Protein 9ERV (pdb70)

Organism: NCBI:txid1815968

Nearest PDB structures (foldseek):
  9erv-assembly1_A  TM=1.003E+00  e=4.850E-55  Salmonella
  7ztb-assembly1_A  TM=9.159E-01  e=5.976E-49  Salmonella
  7ztb-assembly2_B  TM=9.211E-01  e=1.727E-47  Salmonella
  6fgk-assembly1_A  TM=8.179E-01  e=1.174E-05  Bacillus subtilis subsp. subtilis str. 168
  6fgk-assembly1_B  TM=7.514E-01  e=1.068E-05  Bacillus subtilis subsp. subtilis str. 168

Foldseek 3Di:
DDDDPVRLLVLLVCLQVPHDDPSVVVSLVSPVVLLVLCVVVLVVVQVVLQVLLCVLDVVSPKDKDKDQDDSVNSSVVSHVPDGSLNDQANIEMEIEAAAPVSLVSSVVSVQPDDDLKDQPDKDACLPPDLQLQGWIKTWIQHNAPPQDPHSSGRPHYMYTYYYLQSVLLVLLLLLCCLQVVPVVVSDVDDDPLNSLLSNLLSNLSSCVRVSDNDDPVSLVVSLVSNLVSCVVVVSLVVLVLSLVLLVVCPDPVNVVVADVPAFFKWKWWWFVDVVPIDIDIDGDHNVCNVVLVVVLVVLVPDPRIDHTDMDGPVSSVVSCVVCVPNVVSSVSSSVSSCVSNVD/DDDPDDDDDDADKDADVVQQWIDDPNDIWHWDAPDPPDIDTHD

Solvent-accessible surface area: 20048 Å² total; per-residue (Å²): 122,97,48,58,144,80,66,8,26,107,2,2,109,64,0,84,150,51,16,145,51,93,88,52,112,75,3,34,127,27,0,50,43,22,44,99,58,4,92,98,0,2,70,49,1,32,89,45,0,37,173,11,2,112,109,9,5,111,104,90,126,18,92,30,40,121,99,34,21,165,38,61,50,1,12,81,108,8,75,152,145,52,22,4,35,188,13,42,32,0,0,10,3,54,0,13,1,127,60,10,142,23,0,92,118,0,43,85,110,5,67,167,45,234,38,97,23,72,41,90,110,94,59,101,43,12,91,18,70,124,57,1,27,4,0,2,22,0,5,5,2,0,21,13,121,109,93,68,160,39,82,77,38,131,6,48,0,22,1,30,0,5,0,77,12,4,22,0,5,11,0,0,39,71,0,0,32,34,0,40,77,9,123,19,193,92,36,145,140,46,80,88,89,12,58,102,0,3,61,0,0,1,6,0,2,0,44,65,40,41,16,28,122,34,93,126,87,34,21,131,74,38,29,84,57,0,122,88,20,10,133,78,19,48,0,41,26,32,4,23,0,0,11,2,0,0,40,0,8,50,24,75,56,0,110,143,46,34,60,120,126,20,68,4,11,4,0,0,35,0,74,52,31,230,95,109,18,44,0,18,0,76,36,12,129,96,175,46,30,130,99,0,62,111,36,0,66,111,7,48,85,42,129,87,6,44,0,0,0,0,1,11,2,80,35,5,108,64,5,44,169,56,12,108,87,11,73,28,7,7,50,60,0,16,160,0,0,31,137,15,19,104,127,186,43,60,16,8,44,42,78,44,19,42,93,5,57,6,47,38,160,114,53,17,0,110,5,79,84,107,82,11,109,6,91,46,90,75,57,34,49,1,18,0,32,88

Sequence (386 aa):
LKYSKSQIEKAARKIRHGCEGAEREEAIKMIQNFRELHLYPLMLMKNHLDRAAKKVDKENKIIVARRLKRLSTIIDKLERAIALTRMQDIGGCRAIVRNIEQLKKLKDRLVKSRSKHKILKEYDYLTPKPSGYSGIHLAYSCFDEENGNNPWSKTKIEVQLRTELQHAWATSLEIIDTLENIKLKTSNEGHPEWRRFFYLSGCLVAHDEGACILDDETIKNYQTELKTLEEALSVRSKLSTYTFAMKLTSDANLKKSLPKNHNGFFLVRMRNAIGKFLVSVKPFRKKESEQALQELNKDDADPEVLIAVLLATNNIKSLKKAYPNYFGSTNQFGRFLSRHIDTELTPGIFKKGIEITIDLEEMVCYHSGLTWKVKQLTNTLWSLAG

Radius of gyration: 23.22 Å; Cα contacts (8 Å, |Δi|>4): 678; chains: 2; bounding box: 58×55×53 Å

InterPro domains:
  IPR007685 RelA/SpoT [PF04607] (79-193)
  IPR007685 RelA/SpoT [SM00954] (78-206)
  IPR007685 RelA/SpoT [cd05399] (54-193)
  IPR043519 Nucleotidyltransferase superfamily [G3DSA:3.30.460.10] (41-187)
  IPR043519 Nucleotidyltransferase superfamily [SSF81301] (42-216)
  IPR052366 GTP Pyrophosphokinase [PTHR47837] (13-311)

Structure (mmCIF, N/CA/C/O backbone):
data_9ERV
#
_entry.id   9ERV
#
_cell.length_a   49.695
_cell.length_b   103.264
_cell.length_c   209.235
_cell.angle_alpha   90.00
_cell.angle_beta   90.00
_cell.angle_gamma   90.00
#
_symmetry.space_group_name_H-M   'C 2 2 21'
#
loop_
_entity.id
_entity.type
_entity.pdbx_description
1 polymer 'RelA/SpoT family protein'
2 polymer GP54
3 non-polymer GLYCEROL
4 non-polymer "ADENOSINE-5'-TRIPHOSPHATE"
5 non-polymer 'MAGNESIUM ION'
6 non-polymer 'SODIUM ION'
7 water water
#
loop_
_atom_site.group_PDB
_atom_site.id
_atom_site.type_symbol
_atom_site.label_atom_id
_atom_site.label_alt_id
_atom_site.label_comp_id
_atom_site.label_asym_id
_atom_site.label_entity_id
_atom_site.label_seq_id
_atom_site.pdbx_PDB_ins_code
_atom_site.Cartn_x
_atom_site.Cartn_y
_atom_site.Cartn_z
_atom_site.occupancy
_atom_site.B_iso_or_equiv
_atom_site.auth_seq_id
_atom_site.auth_comp_id
_atom_site.auth_asym_id
_atom_site.auth_atom_id
_atom_site.pdbx_PDB_model_num
ATOM 1 N N . LEU A 1 12 ? 37.187 91.564 82.211 1.00 65.95 13 LEU A N 1
ATOM 2 C CA . LEU A 1 12 ? 37.823 90.304 82.597 1.00 66.18 13 LEU A CA 1
ATOM 3 C C . LEU A 1 12 ? 37.993 90.182 84.115 1.00 65.97 13 LEU A C 1
ATOM 4 O O . LEU A 1 12 ? 37.959 89.071 84.651 1.00 66.00 13 LEU A O 1
ATOM 6 N N . LYS A 1 13 ? 38.179 91.318 84.804 1.00 65.53 14 LYS A N 1
ATOM 7 C CA . LYS A 1 13 ? 38.376 91.327 86.252 1.00 65.50 14 LYS A CA 1
ATOM 8 C C . LYS A 1 13 ? 37.440 92.327 86.959 1.00 64.96 14 LYS A C 1
ATOM 9 O O . LYS A 1 13 ? 37.816 93.482 87.186 1.00 65.69 14 LYS A O 1
ATOM 11 N N . TYR A 1 14 ? 36.219 91.886 87.296 1.00 63.30 15 TYR A N 1
ATOM 12 C CA . TYR A 1 14 ? 35.257 92.751 87.968 1.00 62.10 15 TYR A CA 1
ATOM 13 C C . TYR A 1 14 ? 35.109 92.331 89.419 1.00 61.01 15 TYR A C 1
ATOM 14 O O . TYR A 1 14 ? 34.950 91.146 89.711 1.00 61.01 15 TYR A O 1
ATOM 23 N N . SER A 1 15 ? 35.126 93.304 90.322 1.00 59.90 16 SER A N 1
ATOM 24 C CA . SER A 1 15 ? 34.953 93.066 91.752 1.00 59.09 16 SER A CA 1
ATOM 25 C C . SER A 1 15 ? 33.472 92.819 92.094 1.00 57.68 16 SER A C 1
ATOM 26 O O . SER A 1 15 ? 32.594 93.188 91.312 1.00 57.71 16 SER A O 1
ATOM 29 N N . LYS A 1 16 ? 33.184 92.215 93.265 1.00 56.25 17 LYS A N 1
ATOM 30 C CA . LYS A 1 16 ? 31.797 91.946 93.660 1.00 55.41 17 LYS A CA 1
ATOM 31 C C . LYS A 1 16 ? 30.961 93.208 93.891 1.00 54.72 17 LYS A C 1
ATOM 32 O O . LYS A 1 16 ? 29.731 93.130 93.900 1.00 54.93 17 LYS A O 1
ATOM 38 N N . SER A 1 17 ? 31.615 94.365 94.085 1.00 53.83 18 SER A N 1
ATOM 39 C CA . SER A 1 17 ? 30.906 95.629 94.251 1.00 53.27 18 SER A CA 1
ATOM 40 C C . SER A 1 17 ? 30.426 96.113 92.877 1.00 51.27 18 SER A C 1
ATOM 41 O O . SER A 1 17 ? 29.290 96.566 92.757 1.00 51.73 18 SER A O 1
ATOM 44 N N . GLN A 1 18 ? 31.279 95.983 91.843 1.00 48.97 19 GLN A N 1
ATOM 45 C CA . GLN A 1 18 ? 30.963 96.348 90.464 1.00 47.49 19 GLN A CA 1
ATOM 46 C C . GLN A 1 18 ? 29.822 95.485 89.911 1.00 45.15 19 GLN A C 1
ATOM 47 O O . GLN A 1 18 ? 29.034 95.965 89.106 1.00 45.08 19 GLN A O 1
ATOM 53 N N . ILE A 1 19 ? 29.746 94.215 90.327 1.00 43.18 20 ILE A N 1
ATOM 54 C CA . ILE A 1 19 ? 28.724 93.283 89.865 1.00 41.71 20 ILE A CA 1
ATOM 55 C C . ILE A 1 19 ? 27.381 93.587 90.523 1.00 40.42 20 ILE A C 1
ATOM 56 O O . ILE A 1 19 ? 26.365 93.613 89.837 1.00 40.21 20 ILE A O 1
ATOM 61 N N . GLU A 1 20 ? 27.378 93.912 91.819 1.00 39.57 21 GLU A N 1
ATOM 62 C CA . GLU A 1 20 ? 26.153 94.300 92.511 1.00 39.04 21 GLU A CA 1
ATOM 63 C C . GLU A 1 20 ? 25.627 95.629 91.936 1.00 38.23 21 GLU A C 1
ATOM 64 O O . GLU A 1 20 ? 24.415 95.781 91.770 1.00 37.84 21 GLU A O 1
ATOM 66 N N . LYS A 1 21 ? 26.542 96.563 91.584 1.00 37.76 22 LYS A N 1
ATOM 67 C CA . LYS A 1 21 ? 26.179 97.847 90.984 1.00 38.28 22 LYS A CA 1
ATOM 68 C C . LYS A 1 21 ? 25.658 97.677 89.557 1.00 37.59 22 LYS A C 1
ATOM 69 O O . LYS A 1 21 ? 24.738 98.399 89.169 1.00 38.00 22 LYS A O 1
ATOM 75 N N . ALA A 1 22 ? 26.217 96.702 88.783 1.00 36.11 23 ALA A N 1
ATOM 76 C CA . ALA A 1 22 ? 25.761 96.393 87.417 1.00 34.98 23 ALA A CA 1
ATOM 77 C C . ALA A 1 22 ? 24.348 95.836 87.451 1.00 34.11 23 ALA A C 1
ATOM 78 O O . ALA A 1 22 ? 23.538 96.172 86.598 1.00 34.16 23 ALA A O 1
ATOM 80 N N . ALA A 1 23 ? 24.047 94.991 88.440 1.00 33.65 24 ALA A N 1
ATOM 81 C CA . ALA A 1 23 ? 22.717 94.419 88.616 1.00 33.88 24 ALA A CA 1
ATOM 82 C C . ALA A 1 23 ? 21.675 95.499 89.012 1.00 33.85 24 ALA A C 1
ATOM 83 O O . ALA A 1 23 ? 20.535 95.436 88.560 1.00 33.29 24 ALA A O 1
ATOM 85 N N . ARG A 1 24 ? 22.076 96.500 89.817 1.00 34.36 25 ARG A N 1
ATOM 86 C CA . ARG A 1 24 ? 21.174 97.597 90.189 1.00 35.48 25 ARG A CA 1
ATOM 87 C C . ARG A 1 24 ? 20.799 98.426 88.952 1.00 35.92 25 ARG A C 1
ATOM 88 O O . ARG A 1 24 ? 19.640 98.813 88.814 1.00 36.29 25 ARG A O 1
ATOM 96 N N . LYS A 1 25 ? 21.760 98.630 88.020 1.00 35.60 26 LYS A N 1
ATOM 97 C CA . LYS A 1 25 ? 21.533 99.354 86.770 1.00 35.92 26 LYS A CA 1
ATOM 98 C C . LYS A 1 25 ? 20.415 98.728 85.914 1.00 36.71 26 LYS A C 1
ATOM 99 O O . LYS A 1 25 ? 19.545 99.455 85.442 1.00 36.59 26 LYS A O 1
ATOM 105 N N . ILE A 1 26 ? 20.426 97.382 85.745 1.00 37.08 27 ILE A N 1
ATOM 106 C CA . ILE A 1 26 ? 19.423 96.636 84.978 1.00 38.03 27 ILE A CA 1
ATOM 107 C C . ILE A 1 26 ? 18.040 96.716 85.649 1.00 40.37 27 ILE A C 1
ATOM 108 O O . ILE A 1 26 ? 17.020 96.755 84.955 1.00 40.55 27 ILE A O 1
ATOM 113 N N . ARG A 1 27 ? 18.008 96.753 86.997 1.00 41.90 28 ARG A N 1
ATOM 114 C CA . ARG A 1 27 ? 16.764 96.842 87.754 1.00 44.20 28 ARG A CA 1
ATOM 115 C C . ARG A 1 27 ? 16.054 98.174 87.485 1.00 46.03 28 ARG A C 1
ATOM 116 O O . ARG 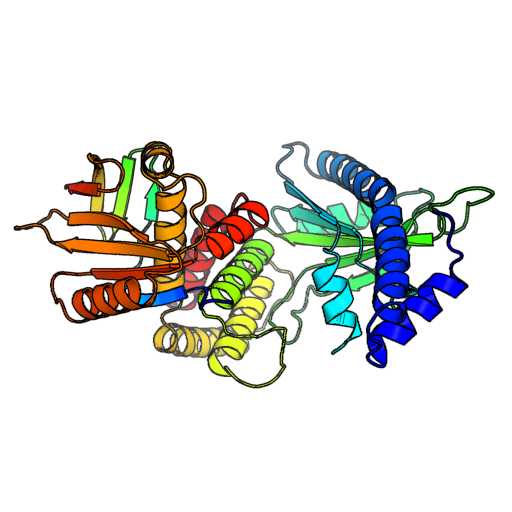A 1 27 ? 14.849 98.203 87.231 1.00 45.88 28 ARG A O 1
ATOM 124 N N . HIS A 1 28 ? 16.823 99.269 87.486 1.00 47.37 29 HIS A N 1
ATOM 125 C CA . HIS A 1 28 ? 16.281 100.602 87.254 1.00 49.06 29 HIS A CA 1
ATOM 126 C C . HIS A 1 28 ? 16.057 100.954 85.760 1.00 49.51 29 HIS A C 1
ATOM 127 O O . HIS A 1 28 ? 15.533 102.026 85.463 1.00 50.34 29 HIS A O 1
ATOM 134 N N . GLY A 1 29 ? 16.391 100.037 84.855 1.00 48.88 30 GLY A N 1
ATOM 135 C CA . GLY A 1 29 ? 16.168 100.198 83.424 1.00 48.82 30 GLY A CA 1
ATOM 136 C C . GLY A 1 29 ? 17.157 101.058 82.663 1.00 48.67 30 GLY A C 1
ATOM 137 O O . GLY A 1 29 ? 16.756 102.052 82.042 1.00 49.90 30 GLY A O 1
ATOM 138 N N . CYS A 1 30 ? 18.448 100.675 82.670 1.00 46.69 31 CYS A N 1
ATOM 139 C CA . CYS A 1 30 ? 19.478 101.394 81.917 1.00 45.74 31 CYS A CA 1
ATOM 140 C C . CYS A 1 30 ? 19.387 101.061 80.414 1.00 44.03 31 CYS A C 1
ATOM 141 O O . CYS A 1 30 ? 18.704 100.116 80.011 1.00 43.99 31 CYS A O 1
ATOM 144 N N . GLU A 1 31 ? 20.061 101.855 79.582 1.00 42.61 32 GLU A N 1
ATOM 145 C CA . GLU A 1 31 ? 20.065 101.675 78.130 1.00 41.00 32 GLU A CA 1
ATOM 146 C C . GLU A 1 31 ? 21.460 101.982 77.561 1.00 38.73 32 GLU A C 1
ATOM 147 O O . GLU A 1 31 ? 22.335 102.440 78.284 1.00 38.52 32 GLU A O 1
ATOM 153 N N . GLY A 1 32 ? 21.647 101.705 76.278 1.00 37.44 33 GLY A N 1
ATOM 154 C CA . GLY A 1 32 ? 22.840 102.030 75.507 1.00 36.74 33 GLY A CA 1
ATOM 155 C C . GLY A 1 32 ? 24.155 101.419 75.920 1.00 35.65 33 GLY A C 1
ATOM 156 O O . GLY A 1 32 ? 24.253 100.215 76.149 1.00 35.73 33 GLY A O 1
ATOM 157 N N . ALA A 1 33 ? 25.189 102.249 75.955 1.00 34.90 34 ALA A N 1
ATOM 158 C CA . ALA A 1 33 ? 26.518 101.803 76.346 1.00 34.67 34 ALA A CA 1
ATOM 159 C C . ALA A 1 33 ? 26.544 101.374 77.811 1.00 34.72 34 ALA A C 1
ATOM 160 O O . ALA A 1 33 ? 27.304 100.476 78.164 1.00 34.98 34 ALA A O 1
ATOM 162 N N . GLU A 1 34 ? 25.728 102.021 78.658 1.00 34.33 35 GLU A N 1
ATOM 163 C CA . GLU A 1 34 ? 25.602 101.715 80.069 1.00 34.47 35 GLU A CA 1
ATOM 164 C C . GLU A 1 34 ? 25.047 100.291 80.238 1.00 33.72 35 GLU A C 1
ATOM 165 O O . GLU A 1 34 ? 25.601 99.516 81.026 1.00 33.75 35 GLU A O 1
ATOM 171 N N . ARG A 1 35 ? 24.004 99.933 79.462 1.00 32.60 36 ARG A N 1
ATOM 172 C CA . ARG A 1 35 ? 23.419 98.597 79.492 1.00 32.44 36 ARG A CA 1
ATOM 173 C C . ARG A 1 35 ? 24.404 97.533 79.027 1.00 32.88 36 ARG A C 1
ATOM 174 O O . ARG A 1 35 ? 24.465 96.465 79.620 1.00 32.79 36 ARG A O 1
ATOM 182 N N . GLU A 1 36 ? 25.184 97.825 77.986 1.00 33.72 37 GLU A N 1
ATOM 183 C CA . GLU A 1 36 ? 26.148 96.868 77.461 1.00 34.55 37 GLU A CA 1
ATOM 184 C C . GLU A 1 36 ? 27.313 96.608 78.394 1.00 34.01 37 GLU A C 1
ATOM 185 O O . GLU A 1 36 ? 27.886 95.527 78.328 1.00 34.50 37 GLU A O 1
ATOM 191 N N . GLU A 1 37 ? 27.634 97.543 79.290 1.00 33.24 38 GLU A N 1
ATOM 192 C CA . GLU A 1 37 ? 28.693 97.311 80.268 1.00 32.79 38 GLU A CA 1
ATOM 193 C C . GLU A 1 37 ? 28.134 96.490 81.432 1.00 31.06 38 GLU A C 1
ATOM 194 O O . GLU A 1 37 ? 28.785 95.557 81.879 1.00 30.91 38 GLU A O 1
ATOM 200 N N . ALA A 1 38 ? 26.914 96.808 81.883 1.00 29.88 39 ALA A N 1
ATOM 201 C CA . ALA A 1 38 ? 26.216 96.102 82.953 1.00 29.40 39 ALA A CA 1
ATOM 202 C C . ALA A 1 38 ? 26.025 94.615 82.610 1.00 29.20 39 ALA A C 1
ATOM 203 O O . ALA A 1 38 ? 26.326 93.761 83.431 1.00 29.19 39 ALA A O 1
ATOM 205 N N . ILE A 1 39 ? 25.593 94.309 81.379 1.00 29.04 40 ILE A N 1
ATOM 206 C CA . ILE A 1 39 ? 25.374 92.951 80.907 1.00 29.04 40 ILE A CA 1
ATOM 207 C C . ILE A 1 39 ? 26.678 92.167 80.764 1.00 29.83 40 ILE A C 1
ATOM 208 O O . ILE A 1 39 ? 26.675 90.963 80.973 1.00 30.25 40 ILE A O 1
ATOM 213 N N . LYS A 1 40 ? 27.789 92.844 80.457 1.00 30.05 41 LYS A N 1
ATOM 214 C CA . LYS A 1 40 ? 29.104 92.237 80.285 1.00 30.63 41 LYS A CA 1
ATOM 215 C C . LYS A 1 40 ? 29.677 91.784 81.640 1.00 30.73 41 LYS A C 1
ATOM 216 O O . LYS A 1 40 ? 30.304 90.726 81.730 1.00 31.50 41 LYS A O 1
ATOM 222 N N . MET A 1 41 ? 29.463 92.587 82.689 1.00 29.61 42 MET A N 1
ATOM 223 C CA . MET A 1 41 ? 29.881 92.273 84.057 1.00 28.84 42 MET A CA 1
ATOM 224 C C . MET A 1 41 ? 29.024 91.143 84.617 1.00 27.21 42 MET A C 1
ATOM 225 O O . MET A 1 41 ? 29.518 90.336 85.392 1.00 27.09 42 MET A O 1
ATOM 230 N N . ILE A 1 42 ? 27.723 91.115 84.273 1.00 26.01 43 ILE A N 1
ATOM 231 C CA . ILE A 1 42 ? 26.820 90.074 84.740 1.00 24.94 43 ILE A CA 1
ATOM 232 C C . ILE A 1 42 ? 27.094 88.744 84.040 1.00 24.03 43 ILE A C 1
ATOM 233 O O . ILE A 1 42 ? 26.947 87.696 84.658 1.00 23.72 43 ILE A O 1
ATOM 238 N N . GLN A 1 43 ? 27.538 88.783 82.782 1.00 23.70 44 GLN A N 1
ATOM 239 C CA . GLN A 1 43 ? 27.911 87.589 82.034 1.00 24.21 44 GLN A CA 1
ATOM 240 C C . GLN A 1 43 ? 29.189 86.986 82.646 1.00 23.95 44 GLN A C 1
ATOM 241 O O . GLN A 1 43 ? 29.278 85.760 82.794 1.00 24.48 44 GLN A O 1
ATOM 247 N N . ASN A 1 44 ? 30.136 87.847 83.066 1.00 22.64 45 ASN A N 1
ATOM 248 C CA . ASN A 1 44 ? 31.354 87.448 83.751 1.00 21.87 45 ASN A CA 1
ATOM 249 C C . ASN A 1 44 ? 31.012 86.704 85.058 1.00 20.78 45 ASN A C 1
ATOM 250 O O . ASN A 1 44 ? 31.624 85.674 85.362 1.00 21.54 45 ASN A O 1
ATOM 255 N N . PHE A 1 45 ? 30.056 87.237 85.835 1.00 18.85 46 PHE A N 1
ATOM 256 C CA . PHE A 1 45 ? 29.593 86.659 87.090 1.00 17.81 46 PHE A CA 1
ATOM 257 C C . PHE A 1 45 ? 28.922 85.300 86.841 1.00 17.72 46 PHE A C 1
ATOM 258 O O . PHE A 1 45 ? 29.154 84.350 87.584 1.00 17.75 46 PHE A O 1
ATOM 266 N N . ARG A 1 46 ? 28.135 85.202 85.767 1.00 17.12 47 ARG A N 1
ATOM 267 C CA . ARG A 1 46 ? 27.477 83.976 85.345 1.00 17.17 47 ARG A CA 1
ATOM 268 C C . ARG A 1 46 ? 28.512 82.876 85.029 1.00 18.71 47 ARG A C 1
ATOM 269 O O . ARG A 1 46 ? 28.350 81.730 85.451 1.00 18.78 47 ARG A O 1
ATOM 277 N N . GLU A 1 47 ? 29.595 83.239 84.320 1.00 19.63 48 GLU A N 1
ATOM 278 C CA . GLU A 1 47 ? 30.671 82.312 83.969 1.00 20.62 48 GLU A CA 1
ATOM 279 C C . GLU A 1 47 ? 31.456 81.808 85.196 1.00 20.25 48 GLU A C 1
ATOM 280 O O . GLU A 1 47 ? 31.968 80.689 85.173 1.00 21.29 48 GLU A O 1
ATOM 286 N N . LEU A 1 48 ? 31.523 82.600 86.266 1.00 18.72 49 LEU A N 1
ATOM 287 C CA . LEU A 1 48 ? 32.179 82.182 87.505 1.00 18.34 49 LEU A CA 1
ATOM 288 C C . LEU A 1 48 ? 31.481 80.950 88.146 1.00 18.29 49 LEU A C 1
ATOM 289 O O . LEU A 1 48 ? 32.109 80.214 88.896 1.00 19.20 49 LEU A O 1
ATOM 294 N N . HIS A 1 49 ? 30.198 80.716 87.834 1.00 16.83 50 HIS A N 1
ATOM 295 C CA . HIS A 1 49 ? 29.456 79.576 88.356 1.00 15.54 50 HIS A CA 1
ATOM 296 C C . HIS A 1 49 ? 29.685 78.264 87.612 1.00 14.81 50 HIS A C 1
ATOM 297 O O . HIS A 1 49 ? 29.247 77.227 88.092 1.00 14.39 50 HIS A O 1
ATOM 304 N N . LEU A 1 50 ? 30.370 78.294 86.463 1.00 14.75 51 LEU A N 1
ATOM 305 C CA . LEU A 1 50 ? 30.584 77.091 85.670 1.00 15.33 51 LEU A CA 1
ATOM 306 C C . LEU A 1 50 ? 31.395 76.003 86.369 1.00 15.30 51 LEU A C 1
ATOM 307 O O . LEU A 1 50 ? 30.898 74.882 86.460 1.00 15.53 51 LEU A O 1
ATOM 312 N N . TYR A 1 51 ? 32.627 76.309 86.841 1.00 14.64 52 TYR A N 1
ATOM 313 C CA . TYR A 1 51 ? 33.438 75.321 87.556 1.00 14.03 52 TYR A CA 1
ATOM 314 C C . TYR A 1 51 ? 32.695 74.758 88.802 1.00 14.31 52 TYR A C 1
ATOM 315 O O . TYR A 1 51 ? 32.554 73.540 88.920 1.00 14.88 52 TYR A O 1
ATOM 324 N N . PRO A 1 52 ? 32.189 75.612 89.725 1.00 14.00 53 PRO A N 1
ATOM 325 C CA . PRO A 1 52 ? 31.462 75.091 90.886 1.00 13.23 53 PRO A CA 1
ATOM 326 C C . PRO A 1 52 ? 30.209 74.310 90.522 1.00 12.71 53 PRO A C 1
ATOM 327 O O . PRO A 1 52 ? 29.885 73.366 91.229 1.00 13.09 53 PRO A O 1
ATOM 331 N N . LEU A 1 53 ? 29.516 74.663 89.417 1.00 11.88 54 LEU A N 1
ATOM 332 C CA . LEU A 1 53 ? 28.352 73.902 88.972 1.00 11.55 54 LEU A CA 1
ATOM 333 C C . LEU A 1 53 ? 28.757 72.488 88.606 1.00 10.66 54 LEU A C 1
ATOM 334 O O . LEU A 1 53 ? 28.103 71.551 89.005 1.00 10.22 54 LEU A O 1
ATOM 339 N N . MET A 1 54 ? 29.823 72.338 87.818 1.00 10.99 55 MET A N 1
ATOM 340 C CA . MET A 1 54 ? 30.286 71.025 87.379 1.00 11.66 55 MET A CA 1
ATOM 341 C C . MET A 1 54 ? 30.911 70.209 88.518 1.00 11.40 55 MET A C 1
ATOM 342 O O . MET A 1 54 ? 30.848 68.988 88.520 1.00 11.71 55 MET A O 1
ATOM 347 N N . LEU A 1 55 ? 31.499 70.895 89.481 1.00 10.86 56 LEU A N 1
ATOM 348 C CA . LEU A 1 55 ? 32.095 70.288 90.639 1.00 11.03 56 LEU A CA 1
ATOM 349 C C . LEU A 1 55 ? 30.999 69.703 91.530 1.00 12.54 56 LEU A C 1
ATOM 350 O O . LEU A 1 55 ? 31.114 68.549 91.962 1.00 13.12 56 LEU A O 1
ATOM 355 N N . MET A 1 56 ? 29.915 70.476 91.753 1.00 12.26 57 MET A N 1
ATOM 356 C CA . MET A 1 56 ? 28.775 70.049 92.538 1.00 12.53 57 MET A CA 1
ATOM 357 C C . MET A 1 56 ? 28.018 68.933 91.859 1.00 13.23 57 MET A C 1
ATOM 358 O O . MET A 1 56 ? 27.467 68.075 92.536 1.00 13.90 57 MET A O 1
ATOM 363 N N . LYS A 1 57 ? 28.004 68.923 90.524 1.00 12.71 58 LYS A N 1
ATOM 364 C CA . LYS A 1 57 ? 27.396 67.884 89.761 1.00 13.03 58 LYS A CA 1
ATOM 365 C C . LYS A 1 57 ? 28.127 66.552 89.960 1.00 12.77 58 LYS A C 1
ATOM 366 O O . LYS A 1 57 ? 27.463 65.541 90.141 1.00 13.25 58 LYS A O 1
ATOM 372 N N . ASN A 1 58 ? 29.466 66.547 89.968 1.00 12.51 59 ASN A N 1
ATOM 373 C CA . ASN A 1 58 ? 30.231 65.326 90.194 1.00 13.29 59 ASN A CA 1
ATOM 374 C C . ASN A 1 58 ? 30.132 64.880 91.651 1.00 13.72 59 ASN A C 1
ATOM 375 O O . ASN A 1 58 ? 30.104 63.691 91.919 1.00 13.96 59 ASN A O 1
ATOM 380 N N . HIS A 1 59 ? 30.085 65.831 92.588 1.00 14.08 60 HIS A N 1
ATOM 381 C CA . HIS A 1 59 ? 29.882 65.601 94.017 1.00 14.55 60 HIS A CA 1
ATOM 382 C C . HIS A 1 59 ? 28.535 64.887 94.220 1.00 15.17 60 HIS A C 1
ATOM 383 O O . HIS A 1 59 ? 28.431 63.953 94.997 1.00 15.22 60 HIS A O 1
ATOM 390 N N . LEU A 1 60 ? 27.506 65.346 93.523 1.00 15.82 61 LEU A N 1
ATOM 391 C CA . LEU A 1 60 ? 26.160 64.806 93.599 1.00 16.45 61 LEU A CA 1
ATOM 392 C C . LEU A 1 60 ? 26.057 63.421 92.948 1.00 17.40 61 LEU A C 1
ATOM 393 O O . LEU A 1 60 ? 25.387 62.563 93.504 1.00 18.22 61 LEU A O 1
ATOM 398 N N . ASP A 1 61 ? 26.728 63.194 91.809 1.00 17.29 62 ASP A N 1
ATOM 399 C CA . ASP A 1 61 ? 26.779 61.918 91.095 1.00 18.70 62 ASP A CA 1
ATOM 400 C C . ASP A 1 61 ? 27.535 60.847 91.913 1.00 19.50 62 ASP A C 1
ATOM 401 O O . ASP A 1 61 ? 27.189 59.660 91.878 1.00 19.42 62 ASP A O 1
ATOM 406 N N . ARG A 1 62 ? 28.597 61.271 92.613 1.00 19.42 63 ARG A N 1
ATOM 407 C CA . ARG A 1 62 ? 29.388 60.393 93.442 1.00 20.35 63 ARG A CA 1
ATOM 408 C C . ARG A 1 62 ? 28.562 59.954 94.658 1.00 20.66 63 ARG A C 1
ATOM 409 O O . ARG A 1 62 ? 28.600 58.779 95.025 1.00 21.62 63 ARG A O 1
ATOM 417 N N . ALA A 1 63 ? 27.801 60.888 95.266 1.00 19.49 64 ALA A N 1
ATOM 418 C CA . ALA A 1 63 ? 26.937 60.585 96.409 1.00 19.15 64 ALA A CA 1
ATOM 419 C C . ALA A 1 63 ? 25.688 59.770 95.995 1.00 19.82 64 ALA A C 1
ATOM 420 O O . ALA A 1 63 ? 25.239 58.934 96.777 1.00 19.88 64 ALA A O 1
ATOM 422 N N . ALA A 1 64 ? 25.159 59.971 94.760 1.00 20.01 65 ALA A N 1
ATOM 423 C CA . ALA A 1 64 ? 24.003 59.214 94.270 1.00 21.45 65 ALA A CA 1
ATOM 424 C C . ALA A 1 64 ? 24.384 57.769 93.923 1.00 23.63 65 ALA A C 1
ATOM 425 O O . ALA A 1 64 ? 23.557 56.860 94.067 1.00 23.98 65 ALA A O 1
ATOM 427 N N . LYS A 1 65 ? 25.616 57.558 93.449 1.00 24.81 66 LYS A N 1
ATOM 428 C CA . LYS A 1 65 ? 26.102 56.211 93.175 1.00 27.07 66 LYS A CA 1
ATOM 429 C C . LYS A 1 65 ? 26.331 55.426 94.472 1.00 28.79 66 LYS A C 1
ATOM 430 O O . LYS A 1 65 ? 26.231 54.208 94.461 1.00 29.10 66 LYS A O 1
ATOM 436 N N . LYS A 1 66 ? 26.569 56.116 95.593 1.00 30.14 67 LYS A N 1
ATOM 437 C CA . LYS A 1 66 ? 26.718 55.467 96.879 1.00 32.72 67 LYS A CA 1
ATOM 438 C C . LYS A 1 66 ? 25.357 55.022 97.409 1.00 35.00 67 LYS A C 1
ATOM 439 O O . LYS A 1 66 ? 25.238 53.862 97.792 1.00 35.81 67 LYS A O 1
ATOM 445 N N . VAL A 1 67 ? 24.322 55.898 97.379 1.00 36.12 68 VAL A N 1
ATOM 446 C CA . VAL A 1 67 ? 22.984 55.546 97.876 1.00 38.25 68 VAL A CA 1
ATOM 447 C C . VAL A 1 67 ? 22.266 54.528 96.973 1.00 40.88 68 VAL A C 1
ATOM 448 O O . VAL A 1 67 ? 21.457 53.748 97.474 1.00 41.57 68 VAL A O 1
ATOM 452 N N . ASP A 1 68 ? 22.546 54.529 95.667 1.00 42.19 69 ASP A N 1
ATOM 453 C CA . ASP A 1 68 ? 21.918 53.576 94.754 1.00 44.16 69 ASP A CA 1
ATOM 454 C C . ASP A 1 68 ? 22.995 52.802 93.990 1.00 45.93 69 ASP A C 1
ATOM 455 O O . ASP A 1 68 ? 23.607 53.341 93.057 1.00 46.01 69 ASP A O 1
ATOM 460 N N . LYS A 1 69 ? 23.236 51.537 94.388 1.00 46.78 70 LYS A N 1
ATOM 461 C CA . LYS A 1 69 ? 24.257 50.719 93.735 1.00 47.83 70 LYS A CA 1
ATOM 462 C C . LYS A 1 69 ? 23.845 50.243 92.319 1.00 48.49 70 LYS A C 1
ATOM 463 O O . LYS A 1 69 ? 24.705 49.829 91.541 1.00 48.74 70 LYS A O 1
ATOM 466 N N . GLU A 1 70 ? 22.544 50.352 91.969 1.00 48.42 71 GLU A N 1
ATOM 467 C CA . GLU A 1 70 ? 22.040 50.044 90.624 1.00 48.53 71 GLU A CA 1
ATOM 468 C C . GLU A 1 70 ? 22.416 51.140 89.601 1.00 47.44 71 GLU A C 1
ATOM 469 O O . GLU A 1 70 ? 22.368 50.888 88.399 1.00 47.84 71 GLU A O 1
ATOM 475 N N . ASN A 1 71 ? 22.774 52.348 90.081 1.00 45.98 72 ASN A N 1
ATOM 476 C CA . ASN A 1 71 ? 23.157 53.506 89.277 1.00 44.79 72 ASN A CA 1
ATOM 477 C C . ASN A 1 71 ? 21.975 54.046 88.458 1.00 41.42 72 ASN A C 1
ATOM 478 O O . ASN A 1 71 ? 22.159 54.499 87.329 1.00 41.12 72 ASN A O 1
ATOM 483 N N . LYS A 1 72 ? 20.759 54.025 89.060 1.00 38.56 73 LYS A N 1
ATOM 484 C CA . LYS A 1 72 ? 19.524 54.494 88.415 1.00 36.00 73 LYS A CA 1
ATOM 485 C C . LYS A 1 72 ? 19.162 55.966 88.716 1.00 32.14 73 LYS A C 1
ATOM 486 O O . LYS A 1 72 ? 18.185 56.452 88.150 1.00 32.37 73 LYS A O 1
ATOM 492 N N . ILE A 1 73 ? 19.909 56.658 89.613 1.00 28.51 74 ILE A N 1
ATOM 493 C CA . ILE A 1 73 ? 19.664 58.072 89.904 1.00 25.35 74 ILE A CA 1
ATOM 494 C C . ILE A 1 73 ? 20.099 58.889 88.690 1.00 23.96 74 ILE A C 1
ATOM 495 O O . ILE A 1 73 ? 21.265 58.827 88.286 1.00 24.19 74 ILE A O 1
ATOM 500 N N . ILE A 1 74 ? 19.187 59.677 88.137 1.00 22.37 75 ILE A N 1
ATOM 501 C CA . ILE A 1 74 ? 19.529 60.555 87.021 1.00 21.45 75 ILE A CA 1
ATOM 502 C C . ILE A 1 74 ? 19.959 61.928 87.546 1.00 19.00 75 ILE A C 1
ATOM 503 O O . ILE A 1 74 ? 19.340 62.472 88.451 1.00 17.32 75 ILE A O 1
ATOM 508 N N . VAL A 1 75 ? 21.095 62.420 87.061 1.00 18.60 76 VAL A N 1
ATOM 509 C CA . VAL A 1 75 ? 21.632 63.698 87.504 1.00 18.15 76 VAL A CA 1
ATOM 510 C C . VAL A 1 75 ? 21.693 64.665 86.312 1.00 17.89 76 VAL A C 1
ATOM 511 O O . VAL A 1 75 ? 22.075 64.273 85.219 1.00 18.82 76 VAL A O 1
ATOM 515 N N . ALA A 1 76 ? 21.199 65.885 86.505 1.00 16.08 77 ALA A N 1
ATOM 516 C CA . ALA A 1 76 ? 21.162 66.918 85.486 1.00 15.10 77 ALA A CA 1
ATOM 517 C C . ALA A 1 76 ? 21.741 68.214 86.050 1.00 14.67 77 ALA A C 1
ATOM 518 O O . ALA A 1 76 ? 21.722 68.424 87.262 1.00 14.83 77 ALA A O 1
ATOM 520 N N . ARG A 1 77 ? 22.192 69.112 85.174 1.00 14.01 78 ARG A N 1
ATOM 521 C CA . ARG A 1 77 ? 22.704 70.396 85.613 1.00 14.19 78 ARG A CA 1
ATOM 522 C C . ARG A 1 77 ? 22.473 71.466 84.568 1.00 13.65 78 ARG A C 1
ATOM 523 O O . ARG A 1 77 ? 22.265 71.145 83.403 1.00 13.72 78 ARG A O 1
ATOM 531 N N . ARG A 1 78 ? 22.487 72.738 84.986 1.00 13.31 79 ARG A N 1
ATOM 532 C CA . ARG A 1 78 ? 22.284 73.804 84.036 1.00 13.57 79 ARG A CA 1
ATOM 533 C C . ARG A 1 78 ? 22.777 75.129 84.572 1.00 14.58 79 ARG A C 1
ATOM 534 O O . ARG A 1 78 ? 22.575 75.477 85.734 1.00 15.36 79 ARG A O 1
ATOM 542 N N . LEU A 1 79 ? 23.470 75.843 83.715 1.00 15.04 80 LEU A N 1
ATOM 543 C CA . LEU A 1 79 ? 23.911 77.181 84.021 1.00 15.80 80 LEU A CA 1
ATOM 544 C C . LEU A 1 79 ? 22.759 78.048 83.520 1.00 16.29 80 LEU A C 1
ATOM 545 O O . LEU A 1 79 ? 22.265 77.857 82.410 1.00 16.76 80 LEU A O 1
ATOM 550 N N . LYS A 1 80 ? 22.267 78.932 84.378 1.00 16.11 81 LYS A N 1
ATOM 551 C CA . LYS A 1 80 ? 21.138 79.788 84.093 1.00 17.02 81 LYS A CA 1
ATOM 552 C C . LYS A 1 80 ? 21.510 80.732 82.972 1.00 18.63 81 LYS A C 1
ATOM 553 O O . LYS A 1 80 ? 22.560 81.326 83.052 1.00 19.08 81 LYS A O 1
ATOM 559 N N . ARG A 1 81 ? 20.694 80.822 81.917 1.00 19.52 82 ARG A N 1
ATOM 560 C CA . ARG A 1 81 ? 20.935 81.672 80.754 1.00 21.69 82 ARG A CA 1
ATOM 561 C C . ARG A 1 81 ? 21.062 83.158 81.091 1.00 21.35 82 ARG A C 1
ATOM 562 O O . ARG A 1 81 ? 20.405 83.636 82.005 1.00 20.52 82 ARG A O 1
ATOM 570 N N . LEU A 1 82 ? 21.882 83.894 80.335 1.00 22.39 83 LEU A N 1
ATOM 571 C CA . LEU A 1 82 ? 22.054 85.327 80.561 1.00 23.48 83 LEU A CA 1
ATOM 572 C C . LEU A 1 82 ? 20.727 86.085 80.392 1.00 24.99 83 LEU A C 1
ATOM 573 O O . LEU A 1 82 ? 20.350 86.847 81.278 1.00 25.29 83 LEU A O 1
ATOM 578 N N . SER A 1 83 ? 19.976 85.800 79.323 1.00 25.57 84 SER A N 1
ATOM 579 C CA . SER A 1 83 ? 18.679 86.430 79.079 1.00 27.23 84 SER A CA 1
ATOM 580 C C . SER A 1 83 ? 17.668 86.223 80.237 1.00 27.71 84 SER A C 1
ATOM 581 O O . SER A 1 83 ? 16.910 87.145 80.566 1.00 28.21 84 SER A O 1
ATOM 584 N N . THR A 1 84 ? 17.660 85.014 80.839 1.00 27.02 85 THR A N 1
ATOM 585 C CA . THR A 1 84 ? 16.805 84.676 81.976 1.00 26.84 85 THR A CA 1
ATOM 586 C C . THR A 1 84 ? 17.198 85.530 83.178 1.00 27.38 85 THR A C 1
ATOM 587 O O . THR A 1 84 ? 16.319 86.084 83.833 1.00 27.53 85 THR A O 1
ATOM 591 N N . ILE A 1 85 ? 18.512 85.646 83.464 1.00 27.54 86 ILE A N 1
ATOM 592 C CA . ILE A 1 85 ? 19.014 86.454 84.576 1.00 28.41 86 ILE A CA 1
ATOM 593 C C . ILE A 1 85 ? 18.628 87.917 84.372 1.00 29.78 86 ILE A C 1
ATOM 594 O O . ILE A 1 85 ? 18.100 88.539 85.290 1.00 29.87 86 ILE A O 1
ATOM 599 N N . ILE A 1 86 ? 18.866 88.453 83.169 1.00 31.02 87 ILE A N 1
ATOM 600 C CA . ILE A 1 86 ? 18.530 89.832 82.831 1.00 33.28 87 ILE A CA 1
ATOM 601 C C . ILE A 1 86 ? 17.021 90.084 83.000 1.00 35.57 87 ILE A C 1
ATOM 602 O O . ILE A 1 86 ? 16.644 91.076 83.616 1.00 35.83 87 ILE A O 1
ATOM 607 N N . ASP A 1 87 ? 16.169 89.147 82.539 1.00 36.96 88 ASP A N 1
ATOM 608 C CA . ASP A 1 87 ? 14.714 89.279 82.668 1.00 38.83 88 ASP A CA 1
ATOM 609 C C . ASP A 1 87 ? 14.264 89.254 84.117 1.00 39.33 88 ASP A C 1
ATOM 610 O O . ASP A 1 87 ? 13.339 89.976 84.485 1.00 39.97 88 ASP A O 1
ATOM 615 N N . LYS A 1 88 ? 14.894 88.411 84.928 1.00 38.92 89 LYS A N 1
ATOM 616 C CA . LYS A 1 88 ? 14.565 88.280 86.337 1.00 39.48 89 LYS A CA 1
ATOM 617 C C . LYS A 1 88 ? 14.843 89.592 87.071 1.00 40.42 89 LYS A C 1
ATOM 618 O O . LYS A 1 88 ? 14.006 90.041 87.854 1.00 40.93 89 LYS A O 1
ATOM 624 N N . LEU A 1 89 ? 15.973 90.235 86.779 1.00 40.61 90 LEU A N 1
ATOM 625 C CA . LEU A 1 89 ? 16.313 91.509 87.402 1.00 41.91 90 LEU A CA 1
ATOM 626 C C . LEU A 1 89 ? 15.398 92.678 86.994 1.00 44.17 90 LEU A C 1
ATOM 627 O O . LEU A 1 89 ? 15.205 93.584 87.800 1.00 44.66 90 LEU A O 1
ATOM 632 N N . GLU A 1 90 ? 14.839 92.671 85.769 1.00 45.46 91 GLU A N 1
ATOM 633 C CA . GLU A 1 90 ? 14.005 93.789 85.314 1.00 47.52 91 GLU A CA 1
ATOM 634 C C . GLU A 1 90 ? 12.484 93.547 85.377 1.00 49.39 91 GLU A C 1
ATOM 635 O O . GLU A 1 90 ? 11.745 94.095 84.553 1.00 50.17 91 GLU A O 1
ATOM 641 N N . ARG A 1 91 ? 12.003 92.791 86.379 1.00 50.03 92 ARG A N 1
ATOM 642 C CA . ARG A 1 91 ? 10.561 92.562 86.523 1.00 50.94 92 ARG A CA 1
ATOM 643 C C . ARG A 1 91 ? 9.947 93.262 87.754 1.00 51.72 92 ARG A C 1
ATOM 644 O O . ARG A 1 91 ? 10.664 93.736 88.640 1.00 51.96 92 ARG A O 1
ATOM 647 N N . ALA A 1 102 ? 12.087 91.582 94.767 1.00 51.05 103 ALA A N 1
ATOM 648 C CA . ALA A 1 102 ? 13.315 92.202 94.271 1.00 51.54 103 ALA A CA 1
ATOM 649 C C . ALA A 1 102 ? 14.532 91.352 94.633 1.00 51.19 103 ALA A C 1
ATOM 650 O O . ALA A 1 102 ? 15.179 91.610 95.657 1.00 51.97 103 ALA A O 1
ATOM 652 N N . ILE A 1 103 ? 14.847 90.340 93.799 1.00 49.42 104 ILE A N 1
ATOM 653 C CA . ILE A 1 103 ? 15.980 89.438 94.038 1.00 48.07 104 ILE A CA 1
ATOM 654 C C . ILE A 1 103 ? 17.325 90.134 93.764 1.00 46.03 104 ILE A C 1
ATOM 655 O O . ILE A 1 103 ? 17.464 90.797 92.731 1.00 47.14 104 ILE A O 1
ATOM 657 N N . ALA A 1 104 ? 18.299 90.016 94.686 1.00 42.77 105 ALA A N 1
ATOM 658 C CA . ALA A 1 104 ? 19.618 90.613 94.460 1.00 40.32 105 ALA A CA 1
ATOM 659 C C . ALA A 1 104 ? 20.481 89.590 93.706 1.00 37.54 105 ALA A C 1
ATOM 660 O O . ALA A 1 104 ? 20.450 88.402 94.044 1.00 37.09 105 ALA A O 1
ATOM 662 N N . LEU A 1 105 ? 21.230 90.032 92.679 1.00 35.34 106 LEU A N 1
ATOM 663 C CA . LEU A 1 105 ? 22.058 89.124 91.885 1.00 33.47 106 LEU A CA 1
ATOM 664 C C . LEU A 1 105 ? 23.065 88.300 92.733 1.00 31.53 106 LEU A C 1
ATOM 665 O O . LEU A 1 105 ? 23.163 87.089 92.551 1.00 30.99 106 LEU A O 1
ATOM 670 N N . THR A 1 106 ? 23.735 88.931 93.697 1.00 30.53 107 THR A N 1
ATOM 671 C CA . THR A 1 106 ? 24.679 88.229 94.568 1.00 30.45 107 THR A CA 1
ATOM 672 C C . THR A 1 106 ? 23.995 87.418 95.711 1.00 30.39 107 THR A C 1
ATOM 673 O O . THR A 1 106 ? 24.674 86.717 96.457 1.00 30.67 107 THR A O 1
ATOM 677 N N . ARG A 1 107 ? 22.668 87.473 95.805 1.00 29.88 108 ARG A N 1
ATOM 678 C CA . ARG A 1 107 ? 21.872 86.668 96.724 1.00 29.67 108 ARG A CA 1
ATOM 679 C C . ARG A 1 107 ? 21.188 85.476 95.981 1.00 28.34 108 ARG A C 1
ATOM 680 O O . ARG A 1 107 ? 20.631 84.599 96.642 1.00 28.95 108 ARG A O 1
ATOM 688 N N . MET A 1 108 ? 21.226 85.445 94.624 1.00 26.63 109 MET A N 1
ATOM 689 C CA . MET A 1 108 ? 20.639 84.372 93.820 1.00 25.67 109 MET A CA 1
ATOM 690 C C . MET A 1 108 ? 21.294 83.023 94.102 1.00 23.99 109 MET A C 1
ATOM 691 O O . MET A 1 108 ? 22.503 82.863 93.977 1.00 23.84 109 MET A O 1
ATOM 696 N N . GLN A 1 109 ? 20.486 82.071 94.519 1.00 22.73 110 GLN A N 1
ATOM 697 C CA . GLN A 1 109 ? 20.932 80.741 94.912 1.00 22.12 110 GLN A CA 1
ATOM 698 C C . GLN A 1 109 ? 21.129 79.751 93.787 1.00 20.77 110 GLN A C 1
ATOM 699 O O . GLN A 1 109 ? 21.690 78.700 94.025 1.00 20.82 110 GLN A O 1
ATOM 705 N N . ASP A 1 110 ? 20.628 80.050 92.590 1.00 19.78 111 ASP A N 1
ATOM 706 C CA . ASP A 1 110 ? 20.597 79.102 91.504 1.00 19.17 111 ASP A CA 1
ATOM 707 C C . ASP A 1 110 ? 21.191 79.547 90.157 1.00 18.82 111 ASP A C 1
ATOM 708 O O . ASP A 1 110 ? 20.786 78.965 89.150 1.00 19.59 111 ASP A O 1
ATOM 713 N N . ILE A 1 111 ? 22.230 80.436 90.081 1.00 18.24 112 ILE A N 1
ATOM 714 C CA . ILE A 1 111 ? 22.885 80.713 88.763 1.00 18.17 112 ILE A CA 1
ATOM 715 C C . ILE A 1 111 ? 23.364 79.363 88.162 1.00 17.05 112 ILE A C 1
ATOM 716 O O . ILE A 1 111 ? 23.078 79.049 87.018 1.00 17.45 112 ILE A O 1
ATOM 721 N N . GLY A 1 112 ? 23.944 78.527 89.014 1.00 15.18 113 GLY A N 1
ATOM 722 C CA . GLY A 1 112 ? 24.250 77.150 88.677 1.00 13.52 113 GLY A CA 1
ATOM 723 C C . GLY A 1 112 ? 23.269 76.297 89.457 1.00 11.71 113 GLY A C 1
ATOM 724 O O . GLY A 1 112 ? 22.963 76.601 90.609 1.00 11.20 113 GLY A O 1
ATOM 725 N N . GLY A 1 113 ? 22.720 75.273 88.823 1.00 10.93 114 GLY A N 1
ATOM 726 C CA . GLY A 1 113 ? 21.764 74.370 89.458 1.00 10.41 114 GLY A CA 1
ATOM 727 C C . GLY A 1 113 ? 21.967 72.928 89.024 1.00 10.90 114 GLY A C 1
ATOM 728 O O . GLY A 1 113 ? 22.171 72.657 87.842 1.00 12.31 114 GLY A O 1
ATOM 729 N N . CYS A 1 114 ? 21.946 72.006 89.982 1.00 9.88 115 CYS A N 1
ATOM 730 C CA . CYS A 1 114 ? 22.066 70.548 89.872 1.00 10.16 115 CYS A CA 1
ATOM 731 C C . CYS A 1 114 ? 20.779 69.912 90.302 1.00 9.27 115 CYS A C 1
ATOM 732 O O . CYS A 1 114 ? 20.127 70.428 91.185 1.00 9.06 115 CYS A O 1
ATOM 735 N N . ARG A 1 115 ? 20.492 68.719 89.799 1.00 9.45 116 ARG A N 1
ATOM 736 C CA . ARG A 1 115 ? 19.267 68.019 90.134 1.00 10.05 116 ARG A CA 1
ATOM 737 C C . ARG A 1 115 ? 19.476 66.518 90.182 1.00 10.42 116 ARG A C 1
ATOM 738 O O . ARG A 1 115 ? 20.055 65.969 89.261 1.00 10.93 116 ARG A O 1
ATOM 746 N N . ALA A 1 116 ? 18.994 65.848 91.230 1.00 10.29 117 ALA A N 1
ATOM 747 C CA . ALA A 1 116 ? 19.038 64.389 91.295 1.00 11.12 117 ALA A CA 1
ATOM 748 C C . ALA A 1 116 ? 17.619 63.837 91.301 1.00 12.85 117 ALA A C 1
ATOM 749 O O . ALA A 1 116 ? 16.790 64.263 92.102 1.00 13.96 117 ALA A O 1
ATOM 751 N N . ILE A 1 117 ? 17.321 62.919 90.399 1.00 13.32 118 ILE A N 1
ATOM 752 C CA . ILE A 1 117 ? 16.009 62.272 90.306 1.00 14.45 118 ILE A CA 1
ATOM 753 C C . ILE A 1 117 ? 16.102 60.834 90.836 1.00 15.76 118 ILE A C 1
ATOM 754 O O . ILE A 1 117 ? 16.755 59.974 90.236 1.00 15.88 118 ILE A O 1
ATOM 759 N N . VAL A 1 118 ? 15.506 60.607 92.021 1.00 16.17 119 VAL A N 1
ATOM 760 C CA . VAL A 1 118 ? 15.527 59.338 92.738 1.00 16.72 119 VAL A CA 1
ATOM 761 C C . VAL A 1 118 ? 14.206 58.538 92.537 1.00 18.25 119 VAL A C 1
ATOM 762 O O . VAL A 1 118 ? 13.213 59.064 92.028 1.00 18.04 119 VAL A O 1
ATOM 766 N N . ARG A 1 119 ? 14.219 57.254 92.899 1.00 19.14 120 ARG A N 1
ATOM 767 C CA . ARG A 1 119 ? 13.090 56.365 92.712 1.00 20.27 120 ARG A CA 1
ATOM 768 C C . ARG A 1 119 ? 11.948 56.690 93.652 1.00 19.48 120 ARG A C 1
ATOM 769 O O . ARG A 1 119 ? 10.814 56.798 93.206 1.00 20.05 120 ARG A O 1
ATOM 777 N N . ASN A 1 120 ? 12.235 56.854 94.941 1.00 18.50 121 ASN A N 1
ATOM 778 C CA . ASN A 1 120 ? 11.201 57.082 95.936 1.00 18.62 121 ASN A CA 1
ATOM 779 C C . ASN A 1 120 ? 11.659 58.019 97.089 1.00 18.65 121 ASN A C 1
ATOM 780 O O . ASN A 1 120 ? 12.791 58.491 97.071 1.00 17.93 121 ASN A O 1
ATOM 785 N N . ILE A 1 121 ? 10.757 58.328 98.045 1.00 19.19 122 ILE A N 1
ATOM 786 C CA . ILE A 1 121 ? 11.016 59.220 99.176 1.00 20.78 122 ILE A CA 1
ATOM 787 C C . ILE A 1 121 ? 12.080 58.664 100.104 1.00 21.96 122 ILE A C 1
ATOM 788 O O . ILE A 1 121 ? 12.856 59.437 100.674 1.00 21.66 122 ILE A O 1
ATOM 793 N N . GLU A 1 122 ? 12.138 57.331 100.251 1.00 23.34 123 GLU A N 1
ATOM 794 C CA . GLU A 1 122 ? 13.150 56.710 101.095 1.00 25.03 123 GLU A CA 1
ATOM 795 C C . GLU A 1 122 ? 14.541 56.947 100.496 1.00 24.93 123 GLU A C 1
ATOM 796 O O . GLU A 1 122 ? 15.472 57.279 101.216 1.00 25.15 123 GLU A O 1
ATOM 802 N N . GLN A 1 123 ? 14.662 56.824 99.174 1.00 24.46 124 GLN A N 1
ATOM 803 C CA . GLN A 1 123 ? 15.898 57.092 98.468 1.00 24.64 124 GLN A CA 1
ATOM 804 C C . GLN A 1 123 ? 16.257 58.587 98.564 1.00 23.72 124 GLN A C 1
ATOM 805 O O . GLN A 1 123 ? 17.405 58.914 98.830 1.00 23.69 124 GLN A O 1
ATOM 811 N N . LEU A 1 124 ? 15.265 59.483 98.398 1.00 23.18 125 LEU A N 1
ATOM 812 C CA . LEU A 1 124 ? 15.424 60.931 98.501 1.00 22.83 125 LEU A CA 1
ATOM 813 C C . LEU A 1 124 ? 16.034 61.363 99.834 1.00 22.60 125 LEU A C 1
ATOM 814 O O . LEU A 1 124 ? 16.975 62.146 99.833 1.00 22.29 125 LEU A O 1
ATOM 819 N N . LYS A 1 125 ? 15.472 60.904 100.959 1.00 22.71 126 LYS A N 1
ATOM 820 C CA . LYS A 1 125 ? 15.947 61.248 102.309 1.00 23.20 126 LYS A CA 1
ATOM 821 C C . LYS A 1 125 ? 17.325 60.657 102.576 1.00 22.41 126 LYS A C 1
ATOM 822 O O . LYS A 1 125 ? 18.139 61.292 103.232 1.00 22.74 126 LYS A O 1
ATOM 828 N N . LYS A 1 126 ? 17.592 59.466 102.045 1.00 21.75 127 LYS A N 1
ATOM 829 C CA . LYS A 1 126 ? 18.880 58.785 102.143 1.00 22.75 127 LYS A CA 1
ATOM 830 C C . LYS A 1 126 ? 19.971 59.612 101.398 1.00 22.54 127 LYS A C 1
ATOM 831 O O . LYS A 1 126 ? 21.095 59.735 101.896 1.00 23.12 127 LYS A O 1
ATOM 837 N N . LEU A 1 127 ? 19.630 60.200 100.235 1.00 21.44 128 LEU A N 1
ATOM 838 C CA . LEU A 1 127 ? 20.576 61.042 99.504 1.00 21.69 128 LEU A CA 1
ATOM 839 C C . LEU A 1 127 ? 20.771 62.384 100.223 1.00 21.91 128 LEU A C 1
ATOM 840 O O . LEU A 1 127 ? 21.896 62.857 100.297 1.00 21.97 128 LEU A O 1
ATOM 845 N N . LYS A 1 128 ? 19.700 62.960 100.807 1.00 22.24 129 LYS A N 1
ATOM 846 C CA . LYS A 1 128 ? 19.812 64.219 101.547 1.00 23.46 129 LYS A CA 1
ATOM 847 C C . LYS A 1 128 ? 20.736 64.075 102.759 1.00 24.83 129 LYS A C 1
ATOM 848 O O . LYS A 1 128 ? 21.544 64.954 103.002 1.00 24.83 129 LYS A O 1
ATOM 854 N N . ASP A 1 129 ? 20.603 62.983 103.516 1.00 25.88 130 ASP A N 1
ATOM 855 C CA . ASP A 1 129 ? 21.420 62.727 104.702 1.00 27.56 130 ASP A CA 1
ATOM 856 C C . ASP A 1 129 ? 22.899 62.625 104.363 1.00 27.62 130 ASP A C 1
ATOM 857 O O . ASP A 1 129 ? 23.733 63.169 105.083 1.00 29.03 130 ASP A O 1
ATOM 862 N N . ARG A 1 130 ? 23.221 61.957 103.253 1.00 25.85 131 ARG A N 1
ATOM 863 C CA . ARG A 1 130 ? 24.584 61.801 102.772 1.00 24.61 131 ARG A CA 1
ATOM 864 C C . ARG A 1 130 ? 25.223 63.164 102.373 1.00 23.07 131 ARG A C 1
ATOM 865 O O . ARG A 1 130 ? 26.347 63.455 102.761 1.00 23.89 131 ARG A O 1
ATOM 873 N N . LEU A 1 131 ? 24.492 64.006 101.657 1.00 21.51 132 LEU A N 1
ATOM 874 C CA . LEU A 1 131 ? 24.952 65.334 101.276 1.00 20.64 132 LEU A CA 1
ATOM 875 C C . LEU A 1 131 ? 25.132 66.235 102.513 1.00 21.00 132 LEU A C 1
ATOM 876 O O . LEU A 1 131 ? 26.079 67.021 102.559 1.00 20.77 132 LEU A O 1
ATOM 881 N N . VAL A 1 132 ? 24.230 66.109 103.514 1.00 21.45 133 VAL A N 1
ATOM 882 C CA . VAL A 1 132 ? 24.266 66.896 104.751 1.00 22.58 133 VAL A CA 1
ATOM 883 C C . VAL A 1 132 ? 25.447 66.477 105.641 1.00 23.56 133 VAL A C 1
ATOM 884 O O . VAL A 1 132 ? 26.070 67.324 106.274 1.00 23.15 133 VAL A O 1
ATOM 888 N N . LYS A 1 133 ? 25.780 65.186 105.652 1.00 24.96 134 LYS A N 1
ATOM 889 C CA . LYS A 1 133 ? 26.909 64.697 106.433 1.00 27.28 134 LYS A CA 1
ATOM 890 C C . LYS A 1 133 ? 28.258 64.849 105.730 1.00 28.35 134 LYS A C 1
ATOM 891 O O . LYS A 1 133 ? 29.270 64.547 106.331 1.00 29.07 134 LYS A O 1
ATOM 897 N N . SER A 1 134 ? 28.288 65.286 104.469 1.00 28.76 135 SER A N 1
ATOM 898 C CA . SER A 1 134 ? 29.537 65.452 103.726 1.00 29.60 135 SER A CA 1
ATOM 899 C C . SER A 1 134 ? 30.419 66.525 104.329 1.00 30.43 135 SER A C 1
ATOM 900 O O . SER A 1 134 ? 29.954 67.628 104.631 1.00 31.19 135 SER A O 1
ATOM 903 N N . ARG A 1 135 ? 31.700 66.201 104.508 1.00 29.95 136 ARG A N 1
ATOM 904 C CA . ARG A 1 135 ? 32.644 67.152 105.064 1.00 29.57 136 ARG A CA 1
ATOM 905 C C . ARG A 1 135 ? 33.480 67.750 103.945 1.00 28.26 136 ARG A C 1
ATOM 906 O O . ARG A 1 135 ? 34.571 67.275 103.665 1.00 29.94 136 ARG A O 1
ATOM 914 N N . SER A 1 136 ? 32.937 68.735 103.253 1.00 25.58 137 SER A N 1
ATOM 915 C CA . SER A 1 136 ? 33.652 69.396 102.165 1.00 23.86 137 SER A CA 1
ATOM 916 C C . SER A 1 136 ? 33.691 70.924 102.400 1.00 21.80 137 SER A C 1
ATOM 917 O O . SER A 1 136 ? 33.131 71.404 103.391 1.00 22.25 137 SER A O 1
ATOM 920 N N . LYS A 1 137 ? 34.385 71.675 101.542 1.00 19.35 138 LYS A N 1
ATOM 921 C CA . LYS A 1 137 ? 34.425 73.126 101.668 1.00 18.56 138 LYS A CA 1
ATOM 922 C C . LYS A 1 137 ? 33.117 73.802 101.226 1.00 17.80 138 LYS A C 1
ATOM 923 O O . LYS A 1 137 ? 32.996 75.014 101.335 1.00 18.20 138 LYS A O 1
ATOM 929 N N . HIS A 1 138 ? 32.141 73.031 100.723 1.00 16.87 139 HIS A N 1
ATOM 930 C CA . HIS A 1 138 ? 30.895 73.549 100.189 1.00 16.02 139 HIS A CA 1
ATOM 931 C C . HIS A 1 138 ? 29.811 73.355 101.227 1.00 17.15 139 HIS A C 1
ATOM 932 O O . HIS A 1 138 ? 29.525 72.226 101.634 1.00 18.03 139 HIS A O 1
ATOM 939 N N . LYS A 1 139 ? 29.270 74.468 101.726 1.00 16.86 140 LYS A N 1
ATOM 940 C CA . LYS A 1 139 ? 28.312 74.416 102.808 1.00 17.72 140 LYS A CA 1
ATOM 941 C C . LYS A 1 139 ? 26.892 74.633 102.373 1.00 18.15 140 LYS A C 1
ATOM 942 O O . LYS A 1 139 ? 26.639 75.500 101.556 1.00 17.82 140 LYS A O 1
ATOM 948 N N . ILE A 1 140 ? 25.954 73.857 102.945 1.00 18.07 141 ILE A N 1
ATOM 949 C CA . ILE A 1 140 ? 24.545 74.017 102.714 1.00 17.86 141 ILE A CA 1
ATOM 950 C C . ILE A 1 140 ? 24.113 75.162 103.637 1.00 18.82 141 ILE A C 1
ATOM 951 O O . ILE A 1 140 ? 24.069 74.991 104.852 1.00 19.46 141 ILE A O 1
ATOM 956 N N . LEU A 1 141 ? 23.858 76.338 103.078 1.00 18.78 142 LEU A N 1
ATOM 957 C CA . LEU A 1 141 ? 23.414 77.488 103.857 1.00 19.74 142 LEU A CA 1
ATOM 958 C C . LEU A 1 141 ? 21.953 77.388 104.237 1.00 20.87 142 LEU A C 1
ATOM 959 O O . LEU A 1 141 ? 21.560 77.923 105.279 1.00 22.28 142 LEU A O 1
ATOM 964 N N . LYS A 1 142 ? 21.134 76.709 103.400 1.00 20.30 143 LYS A N 1
ATOM 965 C CA . LYS A 1 142 ? 19.713 76.532 103.629 1.00 20.09 143 LYS A CA 1
ATOM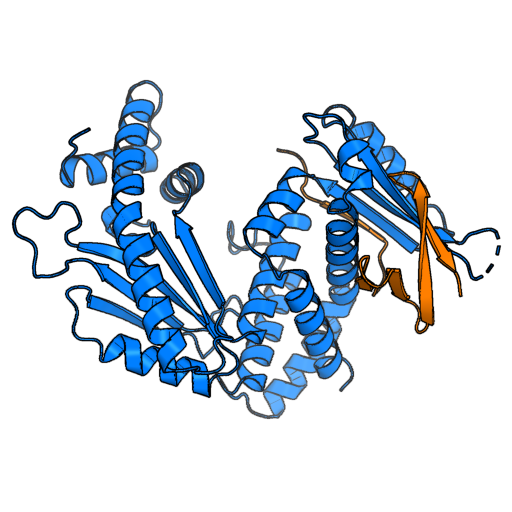 966 C C . LYS A 1 142 ? 19.192 75.211 103.060 1.00 19.01 143 LYS A C 1
ATOM 967 O O . LYS A 1 142 ? 19.486 74.847 101.938 1.00 18.15 143 LYS A O 1
ATOM 973 N N . GLU A 1 143 ? 18.398 74.517 103.838 1.00 19.51 144 GLU A N 1
ATOM 974 C CA . GLU A 1 143 ? 17.735 73.304 103.391 1.00 20.86 144 GLU A CA 1
ATOM 975 C C . GLU A 1 143 ? 16.271 73.711 103.256 1.00 19.53 144 GLU A C 1
ATOM 976 O O . GLU A 1 143 ? 15.695 74.170 104.235 1.00 19.94 144 GLU A O 1
ATOM 982 N N . TYR A 1 144 ? 15.700 73.618 102.057 1.00 18.03 145 TYR A N 1
ATOM 983 C CA . TYR A 1 144 ? 14.301 73.942 101.848 1.00 18.22 145 TYR A CA 1
ATOM 984 C C . TYR A 1 144 ? 13.518 72.665 101.738 1.00 18.63 145 TYR A C 1
ATOM 985 O O . TYR A 1 144 ? 13.669 71.928 100.770 1.00 17.98 145 TYR A O 1
ATOM 994 N N . ASP A 1 145 ? 12.674 72.395 102.728 1.00 19.78 146 ASP A N 1
ATOM 995 C CA . ASP A 1 145 ? 11.826 71.221 102.699 1.00 20.39 146 ASP A CA 1
ATOM 996 C C . ASP A 1 145 ? 10.498 71.578 102.056 1.00 19.91 146 ASP A C 1
ATOM 997 O O . ASP A 1 145 ? 9.676 72.282 102.650 1.00 20.57 146 ASP A O 1
ATOM 1002 N N . TYR A 1 146 ? 10.275 71.073 100.849 1.00 18.77 147 TYR A N 1
ATOM 1003 C CA . TYR A 1 146 ? 9.010 71.261 100.171 1.00 18.28 147 TYR A CA 1
ATOM 1004 C C . TYR A 1 146 ? 8.293 69.921 100.047 1.00 18.15 147 TYR A C 1
ATOM 1005 O O . TYR A 1 146 ? 7.532 69.755 99.102 1.00 18.10 147 TYR A O 1
ATOM 1014 N N . LEU A 1 147 ? 8.508 68.956 100.970 1.00 18.39 148 LEU A N 1
ATOM 1015 C CA . LEU A 1 147 ? 7.773 67.675 100.881 1.00 19.15 148 LEU A CA 1
ATOM 1016 C C . LEU A 1 147 ? 6.253 67.877 101.044 1.00 19.77 148 LEU A C 1
ATOM 1017 O O . LEU A 1 147 ? 5.453 67.110 100.491 1.00 20.10 148 LEU A O 1
ATOM 1022 N N . THR A 1 148 ? 5.853 68.969 101.717 1.00 19.67 149 THR A N 1
ATOM 1023 C CA . THR A 1 148 ? 4.460 69.392 101.713 1.00 19.61 149 THR A CA 1
ATOM 1024 C C . THR A 1 148 ? 4.422 70.381 100.552 1.00 18.26 149 THR A C 1
ATOM 1025 O O . THR A 1 148 ? 5.210 71.318 100.524 1.00 17.70 149 THR A O 1
ATOM 1029 N N . PRO A 1 149 ? 3.623 70.101 99.520 1.00 17.92 150 PRO A N 1
ATOM 1030 C CA . PRO A 1 149 ? 3.642 70.963 98.329 1.00 18.09 150 PRO A CA 1
ATOM 1031 C C . PRO A 1 149 ? 3.420 72.463 98.545 1.00 19.36 150 PRO A C 1
ATOM 1032 O O . PRO A 1 149 ? 2.589 72.903 99.330 1.00 19.79 150 PRO A O 1
ATOM 1036 N N . LYS A 1 150 ? 4.151 73.236 97.757 1.00 19.89 151 LYS A N 1
ATOM 1037 C CA . LYS A 1 150 ? 4.082 74.681 97.652 1.00 20.21 151 LYS A CA 1
ATOM 1038 C C . LYS A 1 150 ? 2.714 75.072 97.036 1.00 20.78 151 LYS A C 1
ATOM 1039 O O . LYS A 1 150 ? 2.025 74.226 96.466 1.00 20.38 151 LYS A O 1
ATOM 1045 N N . PRO A 1 151 ? 2.315 76.365 97.093 1.00 20.99 152 PRO A N 1
ATOM 1046 C CA . PRO A 1 151 ? 1.032 76.770 96.490 1.00 19.99 152 PRO A CA 1
ATOM 1047 C C . PRO A 1 151 ? 0.875 76.410 95.007 1.00 18.51 152 PRO A C 1
ATOM 1048 O O . PRO A 1 151 ? -0.260 76.332 94.509 1.00 19.45 152 PRO A O 1
ATOM 1052 N N . SER A 1 152 ? 1.982 76.186 94.300 1.00 15.86 153 SER A N 1
ATOM 1053 C CA . SER A 1 152 ? 1.909 75.781 92.897 1.00 14.32 153 SER A CA 1
ATOM 1054 C C . SER A 1 152 ? 1.560 74.272 92.739 1.00 13.26 153 SER A C 1
ATOM 1055 O O . SER A 1 152 ? 1.101 73.863 91.690 1.00 12.74 153 SER A O 1
ATOM 1058 N N . GLY A 1 153 ? 1.869 73.475 93.754 1.00 13.19 154 GLY A N 1
ATOM 1059 C CA . GLY A 1 153 ? 1.768 72.020 93.767 1.00 13.43 154 GLY A CA 1
ATOM 1060 C C . GLY A 1 153 ? 3.139 71.354 93.766 1.00 13.30 154 GLY A C 1
ATOM 1061 O O . GLY A 1 153 ? 3.248 70.121 93.815 1.00 12.76 154 GLY A O 1
ATOM 1062 N N . TYR A 1 154 ? 4.204 72.168 93.680 1.00 13.75 155 TYR A N 1
ATOM 1063 C CA . TYR A 1 154 ? 5.583 71.702 93.637 1.00 15.03 155 TYR A CA 1
ATOM 1064 C C . TYR A 1 154 ? 6.032 71.079 94.944 1.00 15.89 155 TYR A C 1
ATOM 1065 O O . TYR A 1 154 ? 5.822 71.660 96.022 1.00 16.72 155 TYR A O 1
ATOM 1074 N N . SER A 1 155 ? 6.632 69.887 94.852 1.00 15.46 156 SER A N 1
ATOM 1075 C CA . SER A 1 155 ? 7.188 69.230 96.020 1.00 16.02 156 SER A CA 1
ATOM 1076 C C . SER A 1 155 ? 8.555 68.592 95.695 1.00 16.80 156 SER A C 1
ATOM 1077 O O . SER A 1 155 ? 8.836 68.209 94.551 1.00 17.11 156 SER A O 1
ATOM 1080 N N . GLY A 1 156 ? 9.415 68.561 96.705 1.00 16.54 157 GLY A N 1
ATOM 1081 C CA . GLY A 1 156 ? 10.780 68.063 96.627 1.00 16.15 157 GLY A CA 1
ATOM 1082 C C . GLY A 1 156 ? 11.651 68.738 97.668 1.00 15.76 157 GLY A C 1
ATOM 1083 O O . GLY A 1 156 ? 11.142 69.277 98.654 1.00 15.48 157 GLY A O 1
ATOM 1084 N N . ILE A 1 157 ? 12.977 68.685 97.501 1.00 15.54 158 ILE A N 1
ATOM 1085 C CA . ILE A 1 157 ? 13.898 69.290 98.479 1.00 15.21 158 ILE A CA 1
ATOM 1086 C C . ILE A 1 157 ? 14.949 70.105 97.766 1.00 14.05 158 ILE A C 1
ATOM 1087 O O . ILE A 1 157 ? 15.535 69.597 96.832 1.00 13.54 158 ILE A O 1
ATOM 1092 N N . HIS A 1 158 ? 15.211 71.348 98.198 1.00 13.77 159 HIS A N 1
ATOM 1093 C CA . HIS A 1 158 ? 16.289 72.148 97.616 1.00 13.50 159 HIS A CA 1
ATOM 1094 C C . HIS A 1 158 ? 17.384 72.387 98.642 1.00 13.95 159 HIS A C 1
ATOM 1095 O O . HIS A 1 158 ? 17.100 72.617 99.815 1.00 14.80 159 HIS A O 1
ATOM 1102 N N . LEU A 1 159 ? 18.639 72.258 98.229 1.00 13.55 160 LEU A N 1
ATOM 1103 C CA . LEU A 1 159 ? 19.792 72.500 99.082 1.00 13.53 160 LEU A CA 1
ATOM 1104 C C . LEU A 1 159 ? 20.491 73.702 98.499 1.00 14.09 160 LEU A C 1
ATOM 1105 O O . LEU A 1 159 ? 20.834 73.690 97.318 1.00 14.50 160 LEU A O 1
ATOM 1110 N N . ALA A 1 160 ? 20.633 74.767 99.279 1.00 13.92 161 ALA A N 1
ATOM 1111 C CA . ALA A 1 160 ? 21.313 75.957 98.797 1.00 14.22 161 ALA A CA 1
ATOM 1112 C C . ALA A 1 160 ? 22.764 75.908 99.257 1.00 14.43 161 ALA A C 1
ATOM 1113 O O . ALA A 1 160 ? 23.042 76.139 100.420 1.00 15.11 161 ALA A O 1
ATOM 1115 N N . TYR A 1 161 ? 23.682 75.601 98.351 1.00 13.72 162 TYR A N 1
ATOM 1116 C CA . TYR A 1 161 ? 25.106 75.535 98.668 1.00 13.44 162 TYR A CA 1
ATOM 1117 C C . TYR A 1 161 ? 25.811 76.830 98.431 1.00 13.01 162 TYR A C 1
ATOM 1118 O O . TYR A 1 161 ? 25.505 77.535 97.485 1.00 13.05 162 TYR A O 1
ATOM 1127 N N . SER A 1 162 ? 26.850 77.071 99.225 1.00 13.11 163 SER A N 1
ATOM 1128 C CA . SER A 1 162 ? 27.834 78.129 99.082 1.00 13.30 163 SER A CA 1
ATOM 1129 C C . SER A 1 162 ? 29.170 77.368 98.910 1.00 13.39 163 SER A C 1
ATOM 1130 O O . SER A 1 162 ? 29.655 76.760 99.853 1.00 12.95 163 SER A O 1
ATOM 1133 N N . CYS A 1 163 ? 29.689 77.308 97.688 1.00 14.19 164 CYS A N 1
ATOM 1134 C CA . CYS A 1 163 ? 30.930 76.605 97.355 1.00 16.14 164 CYS A CA 1
ATOM 1135 C C . CYS A 1 163 ? 32.116 77.407 97.846 1.00 17.43 164 CYS A C 1
ATOM 1136 O O . CYS A 1 163 ? 32.082 78.629 97.772 1.00 17.26 164 CYS A O 1
ATOM 1139 N N . PHE A 1 164 ? 33.162 76.738 98.400 1.00 18.31 165 PHE A N 1
ATOM 1140 C CA . PHE A 1 164 ? 34.358 77.386 98.975 1.00 19.30 165 PHE A CA 1
ATOM 1141 C C . PHE A 1 164 ? 33.940 78.496 99.940 1.00 20.55 165 PHE A C 1
ATOM 1142 O O . PHE A 1 164 ? 34.356 79.646 99.814 1.00 20.05 165 PHE A O 1
ATOM 1150 N N . ASP A 1 165 ? 33.002 78.145 100.821 1.00 22.21 166 ASP A N 1
ATOM 1151 C CA . ASP A 1 165 ? 32.341 79.050 101.751 1.00 24.89 166 ASP A CA 1
ATOM 1152 C C . ASP A 1 165 ? 33.264 79.783 102.749 1.00 28.18 166 ASP A C 1
ATOM 1153 O O . ASP A 1 165 ? 33.269 81.020 102.780 1.00 28.30 166 ASP A O 1
ATOM 1158 N N . GLU A 1 166 ? 34.051 79.025 103.543 1.00 30.27 167 GLU A N 1
ATOM 1159 C CA . GLU A 1 166 ? 34.918 79.570 104.578 1.00 32.49 167 GLU A CA 1
ATOM 1160 C C . GLU A 1 166 ? 36.389 79.454 104.255 1.00 33.88 167 GLU A C 1
ATOM 1161 O O . GLU A 1 166 ? 37.167 80.286 104.700 1.00 32.95 167 GLU A O 1
ATOM 1167 N N . GLU A 1 167 ? 36.778 78.396 103.524 1.00 36.07 168 GLU A N 1
ATOM 1168 C CA . GLU A 1 167 ? 38.167 78.140 103.110 1.00 38.59 168 GLU A CA 1
ATOM 1169 C C . GLU A 1 167 ? 38.347 78.690 101.718 1.00 41.31 168 GLU A C 1
ATOM 1170 O O . GLU A 1 167 ? 37.813 78.156 100.750 1.00 41.19 168 GLU A O 1
ATOM 1176 N N . ASN A 1 168 ? 39.053 79.816 101.641 1.00 43.95 169 ASN A N 1
ATOM 1177 C CA . ASN A 1 168 ? 39.194 80.625 100.435 1.00 45.87 169 ASN A CA 1
ATOM 1178 C C . ASN A 1 168 ? 40.672 80.933 100.021 1.00 46.39 169 ASN A C 1
ATOM 1179 O O . ASN A 1 168 ? 41.245 80.182 99.227 1.00 47.02 169 ASN A O 1
ATOM 1184 N N . GLY A 1 169 ? 41.265 82.000 100.561 1.00 45.71 170 GLY A N 1
ATOM 1185 C CA . GLY A 1 169 ? 42.597 82.443 100.193 1.00 45.17 170 GLY A CA 1
ATOM 1186 C C . GLY A 1 169 ? 42.519 83.259 98.921 1.00 44.00 170 GLY A C 1
ATOM 1187 O O . GLY A 1 169 ? 41.842 84.291 98.877 1.00 44.20 170 GLY A O 1
ATOM 1188 N N . ASN A 1 170 ? 43.182 82.772 97.870 1.00 42.70 171 ASN A N 1
ATOM 1189 C CA . ASN A 1 170 ? 43.217 83.381 96.537 1.00 41.84 171 ASN A CA 1
ATOM 1190 C C . ASN A 1 170 ? 42.271 82.603 95.587 1.00 38.66 171 ASN A C 1
ATOM 1191 O O . ASN A 1 170 ? 42.578 82.456 94.399 1.00 39.11 171 ASN A O 1
ATOM 1196 N N . ASN A 1 171 ? 41.152 82.078 96.114 1.00 35.00 172 ASN A N 1
ATOM 1197 C CA . ASN A 1 171 ? 40.216 81.290 95.327 1.00 31.78 172 ASN A CA 1
ATOM 1198 C C . ASN A 1 171 ? 39.166 82.184 94.692 1.00 29.26 172 ASN A C 1
ATOM 1199 O O . ASN A 1 171 ? 38.365 82.782 95.413 1.00 29.89 172 ASN A O 1
ATOM 1204 N N . PRO A 1 172 ? 39.119 82.258 93.343 1.00 26.25 173 PRO A N 1
ATOM 1205 C CA . PRO A 1 172 ? 38.077 83.074 92.685 1.00 24.32 173 PRO A CA 1
ATOM 1206 C C . PRO A 1 172 ? 36.656 82.516 92.836 1.00 21.69 173 PRO A C 1
ATOM 1207 O O . PRO A 1 172 ? 35.688 83.240 92.622 1.00 21.27 173 PRO A O 1
ATOM 1211 N N . TRP A 1 173 ? 36.528 81.243 93.230 1.00 19.71 174 TRP A N 1
ATOM 1212 C CA . TRP A 1 173 ? 35.229 80.611 93.372 1.00 18.56 174 TRP A CA 1
ATOM 1213 C C . TRP A 1 173 ? 34.641 80.671 94.783 1.00 19.29 174 TRP A C 1
ATOM 1214 O O . TRP A 1 173 ? 33.587 80.080 95.020 1.00 19.61 174 TRP A O 1
ATOM 1225 N N . SER A 1 174 ? 35.282 81.406 95.704 1.00 19.54 175 SER A N 1
ATOM 1226 C CA . SER A 1 174 ? 34.813 81.579 97.085 1.00 20.41 175 SER A CA 1
ATOM 1227 C C . SER A 1 174 ? 33.374 82.062 97.144 1.00 20.48 175 SER A C 1
ATOM 1228 O O . SER A 1 174 ? 33.005 82.972 96.397 1.00 20.92 175 SER A O 1
ATOM 1231 N N . LYS A 1 175 ? 32.579 81.445 98.026 1.00 19.68 176 LYS A N 1
ATOM 1232 C CA . LYS A 1 175 ? 31.172 81.740 98.258 1.00 19.77 176 LYS A CA 1
ATOM 1233 C C . LYS A 1 175 ? 30.302 81.753 96.984 1.00 19.10 176 LYS A C 1
ATOM 1234 O O . LYS A 1 175 ? 29.416 82.595 96.868 1.00 19.52 176 LYS A O 1
ATOM 1240 N N . THR A 1 176 ? 30.553 80.824 96.042 1.00 18.05 177 THR A N 1
ATOM 1241 C CA . THR A 1 176 ? 29.773 80.690 94.809 1.00 17.31 177 THR A CA 1
ATOM 1242 C C . THR A 1 176 ? 28.495 79.900 95.126 1.00 15.31 177 THR A C 1
ATOM 1243 O O . THR A 1 176 ? 28.571 78.790 95.628 1.00 14.56 177 THR A O 1
ATOM 1247 N N . LYS A 1 177 ? 27.335 80.453 94.814 1.00 14.55 178 LYS A N 1
ATOM 1248 C CA . LYS A 1 177 ? 26.062 79.799 95.123 1.00 13.56 178 LYS A CA 1
ATOM 1249 C C . LYS A 1 177 ? 25.594 78.819 94.043 1.00 11.89 178 LYS A C 1
ATOM 1250 O O . LYS A 1 177 ? 25.474 79.187 92.892 1.00 11.81 178 LYS A O 1
ATOM 1256 N N . ILE A 1 178 ? 25.350 77.559 94.427 1.00 10.67 179 ILE A N 1
ATOM 1257 C CA . ILE A 1 178 ? 24.881 76.497 93.543 1.00 10.17 179 ILE A CA 1
ATOM 1258 C C . ILE A 1 178 ? 23.681 75.838 94.214 1.00 11.00 179 ILE A C 1
ATOM 1259 O O . ILE A 1 178 ? 23.726 75.550 95.411 1.00 11.11 179 ILE A O 1
ATOM 1264 N N . GLU A 1 179 ? 22.601 75.619 93.462 1.00 11.26 180 GLU A N 1
ATOM 1265 C CA . GLU A 1 179 ? 21.404 75.001 94.015 1.00 12.56 180 GLU A CA 1
ATOM 1266 C C . GLU A 1 179 ? 21.352 73.517 93.705 1.00 13.65 180 GLU A C 1
ATOM 1267 O O . GLU A 1 179 ? 21.658 73.128 92.591 1.00 14.39 180 GLU A O 1
ATOM 1273 N N . VAL A 1 180 ? 20.981 72.682 94.678 1.00 13.46 181 VAL A N 1
ATOM 1274 C CA . VAL A 1 180 ? 20.829 71.256 94.448 1.00 13.61 181 VAL A CA 1
ATOM 1275 C C . VAL A 1 180 ? 19.368 70.838 94.654 1.00 13.02 181 VAL A C 1
ATOM 1276 O O . VAL A 1 180 ? 18.850 70.976 95.754 1.00 14.06 181 VAL A O 1
ATOM 1280 N N . GLN A 1 181 ? 18.693 70.352 93.611 1.00 11.49 182 GLN A N 1
ATOM 1281 C CA . GLN A 1 181 ? 17.295 69.921 93.720 1.00 10.80 182 GLN A CA 1
ATOM 1282 C C . GLN A 1 181 ? 17.207 68.390 93.831 1.00 11.40 182 GLN A C 1
ATOM 1283 O O . GLN A 1 181 ? 17.849 67.681 93.065 1.00 11.39 182 GLN A O 1
ATOM 1289 N N . LEU A 1 182 ? 16.433 67.882 94.799 1.00 11.97 183 LEU A N 1
ATOM 1290 C CA . LEU A 1 182 ? 16.217 66.446 95.024 1.00 12.75 183 LEU A CA 1
ATOM 1291 C C . LEU A 1 182 ? 14.764 66.157 94.777 1.00 12.89 183 LEU A C 1
ATOM 1292 O O . LEU A 1 182 ? 13.907 66.822 95.348 1.00 13.00 183 LEU A O 1
ATOM 1297 N N . ARG A 1 183 ? 14.474 65.215 93.877 1.00 13.23 184 ARG A N 1
ATOM 1298 C CA . ARG A 1 183 ? 13.099 64.898 93.466 1.00 13.44 184 ARG A CA 1
ATOM 1299 C C . ARG A 1 183 ? 12.928 63.417 93.222 1.00 13.00 184 ARG A C 1
ATOM 1300 O O . ARG A 1 183 ? 13.854 62.802 92.726 1.00 12.85 184 ARG A O 1
ATOM 1308 N N . THR A 1 184 ? 11.714 62.893 93.394 1.00 12.42 185 THR A N 1
ATOM 1309 C CA . THR A 1 184 ? 11.419 61.524 92.987 1.00 12.89 185 THR A CA 1
ATOM 1310 C C . THR A 1 184 ? 10.982 61.558 91.485 1.00 13.42 185 THR A C 1
ATOM 1311 O O . THR A 1 184 ? 10.739 62.625 90.908 1.00 12.86 185 THR A O 1
ATOM 1315 N N . GLU A 1 185 ? 10.885 60.396 90.866 1.00 14.81 186 GLU A N 1
ATOM 1316 C CA . GLU A 1 185 ? 10.460 60.280 89.477 1.00 16.28 186 GLU A CA 1
ATOM 1317 C C . GLU A 1 185 ? 9.072 60.848 89.246 1.00 15.92 186 GLU A C 1
ATOM 1318 O O . GLU A 1 185 ? 8.862 61.499 88.227 1.00 16.52 186 GLU A O 1
ATOM 1324 N N . LEU A 1 186 ? 8.128 60.626 90.183 1.00 14.85 187 LEU A N 1
ATOM 1325 C CA . LEU A 1 186 ? 6.758 61.140 90.064 1.00 13.70 187 LEU A CA 1
ATOM 1326 C C . LEU A 1 186 ? 6.709 62.651 90.323 1.00 12.94 187 LEU A C 1
ATOM 1327 O O . LEU A 1 186 ? 6.013 63.362 89.601 1.00 13.57 187 LEU A O 1
ATOM 1332 N N . GLN A 1 187 ? 7.522 63.170 91.254 1.00 12.15 188 GLN A N 1
ATOM 1333 C CA . GLN A 1 187 ? 7.634 64.627 91.448 1.00 11.90 188 GLN A CA 1
ATOM 1334 C C . GLN A 1 187 ? 8.203 65.282 90.186 1.00 12.64 188 GLN A C 1
ATOM 1335 O O . GLN A 1 187 ? 7.757 66.357 89.801 1.00 13.44 188 GLN A O 1
ATOM 1341 N N . HIS A 1 188 ? 9.161 64.614 89.521 1.00 12.65 189 HIS A N 1
ATOM 1342 C CA . HIS A 1 188 ? 9.780 65.067 88.264 1.00 11.68 189 HIS A CA 1
ATOM 1343 C C . HIS A 1 188 ? 8.789 65.001 87.070 1.00 11.70 189 HIS A C 1
ATOM 1344 O O . HIS A 1 188 ? 8.761 65.916 86.259 1.00 12.39 189 HIS A O 1
ATOM 1351 N N . ALA A 1 189 ? 7.956 63.954 86.994 1.00 11.41 190 ALA A N 1
ATOM 1352 C CA . ALA A 1 189 ? 6.914 63.755 85.973 1.00 11.71 190 ALA A CA 1
ATOM 1353 C C . ALA A 1 189 ? 5.855 64.879 86.021 1.00 12.25 190 ALA A C 1
ATOM 1354 O O . ALA A 1 189 ? 5.383 65.347 84.986 1.00 12.44 190 ALA A O 1
ATOM 1356 N N . TRP A 1 190 ? 5.494 65.311 87.232 1.00 12.15 191 TRP A N 1
ATOM 1357 C CA . TRP A 1 190 ? 4.597 66.433 87.495 1.00 11.91 191 TRP A CA 1
ATOM 1358 C C . TRP A 1 190 ? 5.241 67.736 86.959 1.00 13.09 191 TRP A C 1
ATOM 1359 O O . TRP A 1 190 ? 4.595 68.512 86.265 1.00 13.76 191 TRP A O 1
ATOM 1370 N N . ALA A 1 191 ? 6.496 67.998 87.332 1.00 13.65 192 ALA A N 1
ATOM 1371 C CA . ALA A 1 191 ? 7.244 69.203 86.932 1.00 13.84 192 ALA A CA 1
ATOM 1372 C C . ALA A 1 191 ? 7.505 69.300 85.427 1.00 14.63 192 ALA A C 1
ATOM 1373 O O . ALA A 1 191 ? 7.465 70.400 84.868 1.00 14.87 192 ALA A O 1
ATOM 1375 N N . THR A 1 192 ? 7.756 68.148 84.770 1.00 14.43 193 THR A N 1
ATOM 1376 C CA . THR A 1 192 ? 7.964 68.063 83.329 1.00 14.17 193 THR A CA 1
ATOM 1377 C C . THR A 1 192 ? 6.656 68.364 82.620 1.00 14.12 193 THR A C 1
ATOM 1378 O O . THR A 1 192 ? 6.642 69.160 81.684 1.00 14.66 193 THR A O 1
ATOM 1382 N N . SER A 1 193 ? 5.547 67.785 83.102 1.00 13.52 194 SER A N 1
ATOM 1383 C CA . SER A 1 193 ? 4.225 68.007 82.531 1.00 13.80 194 SER A CA 1
ATOM 1384 C C . SER A 1 193 ? 3.785 69.446 82.718 1.00 14.41 194 SER A C 1
ATOM 1385 O O . SER A 1 193 ? 3.182 70.020 81.814 1.00 14.82 194 SER A O 1
ATOM 1388 N N . LEU A 1 194 ? 4.117 70.051 83.859 1.00 14.32 195 LEU A N 1
ATOM 1389 C CA . LEU A 1 194 ? 3.832 71.456 84.094 1.00 14.83 195 LEU A CA 1
ATOM 1390 C C . LEU A 1 194 ? 4.617 72.318 83.105 1.00 16.38 195 LEU A C 1
ATOM 1391 O O . LEU A 1 194 ? 4.036 73.229 82.527 1.00 17.17 195 LEU A O 1
ATOM 1396 N N . GLU A 1 195 ? 5.907 72.015 82.870 1.00 17.01 196 GLU A N 1
ATOM 1397 C CA . GLU A 1 195 ? 6.685 72.808 81.919 1.00 18.27 196 GLU A CA 1
ATOM 1398 C C . GLU A 1 195 ? 6.205 72.648 80.474 1.00 18.31 196 GLU A C 1
ATOM 1399 O O . GLU A 1 195 ? 6.113 73.638 79.747 1.00 17.70 196 GLU A O 1
ATOM 1405 N N . ILE A 1 196 ? 5.841 71.422 80.076 1.00 18.76 197 ILE A N 1
ATOM 1406 C CA . ILE A 1 196 ? 5.317 71.186 78.740 1.00 19.71 197 ILE A CA 1
ATOM 1407 C C . ILE A 1 196 ? 4.018 71.974 78.507 1.00 21.14 197 ILE A C 1
ATOM 1408 O O . ILE A 1 196 ? 3.972 72.763 77.569 1.00 21.77 197 ILE A O 1
ATOM 1413 N N . ILE A 1 197 ? 3.006 71.831 79.395 1.00 21.28 198 ILE A N 1
ATOM 1414 C CA . ILE A 1 197 ? 1.760 72.578 79.287 1.00 21.87 198 ILE A CA 1
ATOM 1415 C C . ILE A 1 197 ? 2.002 74.099 79.321 1.00 22.62 198 ILE A C 1
ATOM 1416 O O . ILE A 1 197 ? 1.430 74.834 78.522 1.00 22.68 198 ILE A O 1
ATOM 1421 N N . ASP A 1 198 ? 2.802 74.567 80.267 1.00 22.91 199 ASP A N 1
ATOM 1422 C CA . ASP A 1 198 ? 3.070 75.990 80.428 1.00 24.36 199 ASP A CA 1
ATOM 1423 C C . ASP A 1 198 ? 3.732 76.592 79.202 1.00 24.86 199 ASP A C 1
ATOM 1424 O O . ASP A 1 198 ? 3.402 77.712 78.815 1.00 25.76 199 ASP A O 1
ATOM 1429 N N . THR A 1 199 ? 4.673 75.870 78.605 1.00 24.36 200 THR A N 1
ATOM 1430 C CA . THR A 1 199 ? 5.357 76.333 77.411 1.00 25.10 200 THR A CA 1
ATOM 1431 C C . THR A 1 199 ? 4.436 76.274 76.180 1.00 26.49 200 THR A C 1
ATOM 1432 O O . THR A 1 199 ? 4.124 77.310 75.614 1.00 26.42 200 THR A O 1
ATOM 1436 N N . LEU A 1 200 ? 3.954 75.080 75.812 1.00 27.71 201 LEU A N 1
ATOM 1437 C CA . LEU A 1 200 ? 3.148 74.871 74.623 1.00 29.77 201 LEU A CA 1
ATOM 1438 C C . LEU A 1 200 ? 1.758 75.532 74.661 1.00 31.83 201 LEU A C 1
ATOM 1439 O O . LEU A 1 200 ? 1.249 75.892 73.606 1.00 32.49 201 LEU A O 1
ATOM 1444 N N . GLU A 1 201 ? 1.153 75.700 75.839 1.00 32.98 202 GLU A N 1
ATOM 1445 C CA . GLU A 1 201 ? -0.136 76.391 75.943 1.00 35.10 202 GLU A CA 1
ATOM 1446 C C . GLU A 1 201 ? 0.020 77.914 76.125 1.00 37.00 202 GLU A C 1
ATOM 1447 O O . GLU A 1 201 ? -0.986 78.615 76.162 1.00 37.30 202 GLU A O 1
ATOM 1453 N N . ASN A 1 202 ? 1.258 78.414 76.281 1.00 38.43 203 ASN A N 1
ATOM 1454 C CA . ASN A 1 202 ? 1.579 79.827 76.464 1.00 40.67 203 ASN A CA 1
ATOM 1455 C C . ASN A 1 202 ? 0.906 80.462 77.682 1.00 42.02 203 ASN A C 1
ATOM 1456 O O . ASN A 1 202 ? 0.705 81.675 77.707 1.00 42.79 203 ASN A O 1
ATOM 1461 N N . ILE A 1 203 ? 0.559 79.656 78.686 1.00 42.27 204 ILE A N 1
ATOM 1462 C CA . ILE A 1 203 ? -0.033 80.183 79.901 1.00 43.21 204 ILE A CA 1
ATOM 1463 C C . ILE A 1 203 ? 1.152 80.573 80.767 1.00 44.91 204 ILE A C 1
ATOM 1464 O O . ILE A 1 203 ? 2.005 79.731 81.040 1.00 45.64 204 ILE A O 1
ATOM 1469 N N . LYS A 1 204 ? 1.301 81.858 81.082 1.00 45.45 205 LYS A N 1
ATOM 1470 C CA . LYS A 1 204 ? 2.459 82.306 81.862 1.00 46.19 205 LYS A CA 1
ATOM 1471 C C . LYS A 1 204 ? 2.230 82.092 83.355 1.00 45.95 205 LYS A C 1
ATOM 1472 O O . LYS A 1 204 ? 1.963 83.051 84.074 1.00 46.18 205 LYS A O 1
ATOM 1478 N N . LEU A 1 205 ? 2.302 80.833 83.819 1.00 45.52 206 LEU A N 1
ATOM 1479 C CA . LEU A 1 205 ? 2.043 80.527 85.221 1.00 46.16 206 LEU A CA 1
ATOM 1480 C C . LEU A 1 205 ? 3.086 81.080 86.172 1.00 47.66 206 LEU A C 1
ATOM 1481 O O . LEU A 1 205 ? 2.727 81.520 87.265 1.00 48.22 206 LEU A O 1
ATOM 1486 N N . LYS A 1 206 ? 4.366 81.069 85.775 1.00 48.33 207 LYS A N 1
ATOM 1487 C CA . LYS A 1 206 ? 5.420 81.610 86.630 1.00 49.53 207 LYS A CA 1
ATOM 1488 C C . LYS A 1 206 ? 5.475 83.129 86.513 1.00 50.68 207 LYS A C 1
ATOM 1489 O O . LYS A 1 206 ? 5.607 83.819 87.526 1.00 50.91 207 LYS A O 1
ATOM 1495 N N . THR A 1 207 ? 5.344 83.643 85.275 1.00 50.96 208 THR A N 1
ATOM 1496 C CA . THR A 1 207 ? 5.388 85.069 84.941 1.00 51.66 208 THR A CA 1
ATOM 1497 C C . THR A 1 207 ? 4.446 85.904 85.800 1.00 52.55 208 THR A C 1
ATOM 1498 O O . THR A 1 207 ? 4.819 86.974 86.293 1.00 53.41 208 THR A O 1
ATOM 1502 N N . SER A 1 208 ? 3.233 85.404 86.008 1.00 52.21 209 SER A N 1
ATOM 1503 C CA . SER A 1 208 ? 2.239 86.109 86.810 1.00 52.25 209 SER A CA 1
ATOM 1504 C C . SER A 1 208 ? 1.590 85.201 87.851 1.00 51.94 209 SER A C 1
ATOM 1505 O O . SER A 1 208 ? 1.624 83.979 87.720 1.00 52.00 209 SER A O 1
ATOM 1508 N N . ASN A 1 209 ? 1.026 85.788 88.901 1.00 51.54 210 ASN A N 1
ATOM 1509 C CA . ASN A 1 209 ? 0.244 85.019 89.880 1.00 51.50 210 ASN A CA 1
ATOM 1510 C C . ASN A 1 209 ? -1.289 85.148 89.629 1.00 50.03 210 ASN A C 1
ATOM 1511 O O . ASN A 1 209 ? -2.106 84.678 90.431 1.00 50.27 210 ASN A O 1
ATOM 1516 N N . GLU A 1 210 ? -1.653 85.751 88.476 1.00 48.19 211 GLU A N 1
ATOM 1517 C CA . GLU A 1 210 ? -3.002 86.012 88.006 1.00 46.95 211 GLU A CA 1
ATOM 1518 C C . GLU A 1 210 ? -3.294 85.261 86.692 1.00 43.62 211 GLU A C 1
ATOM 1519 O O . GLU A 1 210 ? -2.375 84.882 85.956 1.00 44.00 211 GLU A O 1
ATOM 1525 N N . GLY A 1 211 ? -4.573 85.041 86.424 1.00 39.94 212 GLY A N 1
ATOM 1526 C CA . GLY A 1 211 ? -5.005 84.330 85.230 1.00 36.51 212 GLY A CA 1
ATOM 1527 C C . GLY A 1 211 ? -4.981 82.825 85.400 1.00 32.22 212 GLY A C 1
ATOM 1528 O O . GLY A 1 211 ? -4.466 82.317 86.391 1.00 31.57 212 GLY A O 1
ATOM 1529 N N . HIS A 1 212 ? -5.571 82.110 84.436 1.00 29.30 213 HIS A N 1
ATOM 1530 C CA . HIS A 1 212 ? -5.664 80.650 84.367 1.00 26.77 213 HIS A CA 1
ATOM 1531 C C . HIS A 1 212 ? -5.904 79.967 85.722 1.00 23.53 213 HIS A C 1
ATOM 1532 O O . HIS A 1 212 ? -5.106 79.130 86.134 1.00 23.15 213 HIS A O 1
ATOM 1539 N N . PRO A 1 213 ? -6.981 80.348 86.458 1.00 21.10 214 PRO A N 1
ATOM 1540 C CA . PRO A 1 213 ? -7.206 79.743 87.773 1.00 19.00 214 PRO A CA 1
ATOM 1541 C C . PRO A 1 213 ? -7.451 78.244 87.723 1.00 16.77 214 PRO A C 1
ATOM 1542 O O . PRO A 1 213 ? -7.093 77.551 88.667 1.00 16.24 214 PRO A O 1
ATOM 1546 N N . GLU A 1 214 ? -8.047 77.750 86.630 1.00 15.65 215 GLU A N 1
ATOM 1547 C CA . GLU A 1 214 ? -8.327 76.337 86.473 1.00 15.68 215 GLU A CA 1
ATOM 1548 C C . GLU A 1 214 ? -7.056 75.525 86.309 1.00 14.70 215 GLU A C 1
ATOM 1549 O O . GLU A 1 214 ? -6.944 74.469 86.934 1.00 14.04 215 GLU A O 1
ATOM 1555 N N . TRP A 1 215 ? -6.103 76.009 85.469 1.00 14.31 216 TRP A N 1
ATOM 1556 C CA . TRP A 1 215 ? -4.820 75.340 85.271 1.00 14.31 216 TRP A CA 1
ATOM 1557 C C . TRP A 1 215 ? -3.999 75.409 86.567 1.00 14.16 216 TRP A C 1
ATOM 1558 O O . TRP A 1 215 ? -3.373 74.413 86.942 1.00 14.31 216 TRP A O 1
ATOM 1569 N N . ARG A 1 216 ? -4.032 76.563 87.272 1.00 13.59 217 ARG A N 1
ATOM 1570 C CA . ARG A 1 216 ? -3.321 76.714 88.542 1.00 13.73 217 ARG A CA 1
ATOM 1571 C C . ARG A 1 216 ? -3.800 75.713 89.571 1.00 13.10 217 ARG A C 1
ATOM 1572 O O . ARG A 1 216 ? -2.986 75.040 90.194 1.00 13.47 217 ARG A O 1
ATOM 1580 N N . ARG A 1 217 ? -5.114 75.578 89.691 1.00 12.18 218 ARG A N 1
ATOM 1581 C CA . ARG A 1 217 ? -5.743 74.662 90.614 1.00 12.05 218 ARG A CA 1
ATOM 1582 C C . ARG A 1 217 ? -5.519 73.206 90.211 1.00 11.93 218 ARG A C 1
ATOM 1583 O O . ARG A 1 217 ? -5.272 72.369 91.071 1.00 12.42 218 ARG A O 1
ATOM 1591 N N . PHE A 1 218 ? -5.539 72.901 88.911 1.00 11.54 219 PHE A N 1
ATOM 1592 C CA . PHE A 1 218 ? -5.241 71.548 88.424 1.00 11.66 219 PHE A CA 1
ATOM 1593 C C . PHE A 1 218 ? -3.852 71.074 88.913 1.00 11.79 219 PHE A C 1
ATOM 1594 O O . PHE A 1 218 ? -3.749 69.993 89.489 1.00 11.33 219 PHE A O 1
ATOM 1602 N N . PHE A 1 219 ? -2.799 71.911 88.693 1.00 12.09 220 PHE A N 1
ATOM 1603 C CA . PHE A 1 219 ? -1.412 71.605 89.061 1.00 11.98 220 PHE A CA 1
ATOM 1604 C C . PHE A 1 219 ? -1.195 71.579 90.561 1.00 11.79 220 PHE A C 1
ATOM 1605 O O . PHE A 1 219 ? -0.409 70.762 91.046 1.00 11.92 220 PHE A O 1
ATOM 1613 N N . TYR A 1 220 ? -1.925 72.420 91.306 1.00 11.54 221 TYR A N 1
ATOM 1614 C CA . TYR A 1 220 ? -1.843 72.381 92.760 1.00 12.10 221 TYR A CA 1
ATOM 1615 C C . TYR A 1 220 ? -2.418 71.046 93.313 1.00 11.79 221 TYR A C 1
ATOM 1616 O O . TYR A 1 220 ? -1.743 70.377 94.090 1.00 12.32 221 TYR A O 1
ATOM 1625 N N . LEU A 1 221 ? -3.645 70.678 92.928 1.00 10.89 222 LEU A N 1
ATOM 1626 C CA . LEU A 1 221 ? -4.276 69.465 93.430 1.00 11.38 222 LEU A CA 1
ATOM 1627 C C . LEU A 1 221 ? -3.575 68.200 92.985 1.00 11.24 222 LEU A C 1
ATOM 1628 O O . LEU A 1 221 ? -3.386 67.301 93.801 1.00 11.98 222 LEU A O 1
ATOM 1633 N N . SER A 1 222 ? -3.144 68.133 91.724 1.00 10.89 223 SER A N 1
ATOM 1634 C CA . SER A 1 222 ? -2.387 66.981 91.238 1.00 10.70 223 SER A CA 1
ATOM 1635 C C . SER A 1 222 ? -1.049 66.888 91.966 1.00 10.40 223 SER A C 1
ATOM 1636 O O . SER A 1 222 ? -0.661 65.789 92.327 1.00 11.04 223 SER A O 1
ATOM 1639 N N . GLY A 1 223 ? -0.430 68.031 92.284 1.00 9.90 224 GLY A N 1
ATOM 1640 C CA . GLY A 1 223 ? 0.791 68.105 93.088 1.00 10.31 224 GLY A CA 1
ATOM 1641 C C . GLY A 1 223 ? 0.630 67.549 94.494 1.00 10.73 224 GLY A C 1
ATOM 1642 O O . GLY A 1 223 ? 1.424 66.720 94.933 1.00 10.85 224 GLY A O 1
ATOM 1643 N N . CYS A 1 224 ? -0.442 67.946 95.184 1.00 11.37 225 CYS A N 1
ATOM 1644 C CA . CYS A 1 224 ? -0.838 67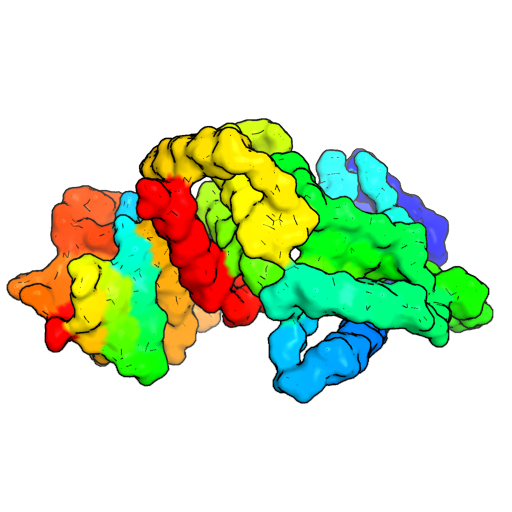.429 96.491 1.00 12.31 225 CYS A CA 1
ATOM 1645 C C . CYS A 1 224 ? -1.066 65.916 96.447 1.00 12.23 225 CYS A C 1
ATOM 1646 O O . CYS A 1 224 ? -0.669 65.213 97.367 1.00 12.11 225 CYS A O 1
ATOM 1649 N N . LEU A 1 225 ? -1.705 65.416 95.387 1.00 12.45 226 LEU A N 1
ATOM 1650 C CA . LEU A 1 225 ? -1.950 63.983 95.244 1.00 12.88 226 LEU A CA 1
ATOM 1651 C C . LEU A 1 225 ? -0.667 63.203 94.908 1.00 13.53 226 LEU A C 1
ATOM 1652 O O . LEU A 1 225 ? -0.569 62.014 95.245 1.00 14.35 226 LEU A O 1
ATOM 1657 N N . VAL A 1 226 ? 0.326 63.870 94.282 1.00 12.70 227 VAL A N 1
ATOM 1658 C CA . VAL A 1 226 ? 1.616 63.265 93.980 1.00 12.94 227 VAL A CA 1
ATOM 1659 C C . VAL A 1 226 ? 2.345 63.082 95.324 1.00 13.17 227 VAL A C 1
ATOM 1660 O O . VAL A 1 226 ? 2.804 61.986 95.609 1.00 13.20 227 VAL A O 1
ATOM 1664 N N . ALA A 1 227 ? 2.425 64.141 96.155 1.00 13.45 228 ALA A N 1
ATOM 1665 C CA . ALA A 1 227 ? 3.094 64.059 97.463 1.00 14.53 228 ALA A CA 1
ATOM 1666 C C . ALA A 1 227 ? 2.390 63.079 98.430 1.00 16.47 228 ALA A C 1
ATOM 1667 O O . ALA A 1 227 ? 3.041 62.530 99.324 1.00 17.07 228 ALA A O 1
ATOM 1669 N N . HIS A 1 228 ? 1.083 62.842 98.238 1.00 16.99 229 HIS A N 1
ATOM 1670 C CA . HIS A 1 228 ? 0.372 61.853 99.038 1.00 18.18 229 HIS A CA 1
ATOM 1671 C C . HIS A 1 228 ? 0.834 60.462 98.597 1.00 19.41 229 HIS A C 1
ATOM 1672 O O . HIS A 1 228 ? 1.344 59.712 99.424 1.00 19.64 229 HIS A O 1
ATOM 1679 N N . ASP A 1 229 ? 0.725 60.149 97.294 1.00 20.20 230 ASP A N 1
ATOM 1680 C CA . ASP A 1 229 ? 1.123 58.854 96.729 1.00 21.75 230 ASP A CA 1
ATOM 1681 C C . ASP A 1 229 ? 2.563 58.518 97.002 1.00 22.75 230 ASP A C 1
ATOM 1682 O O . ASP A 1 229 ? 2.892 57.353 97.231 1.00 23.59 230 ASP A O 1
ATOM 1687 N N . GLU A 1 230 ? 3.437 59.536 96.971 1.00 22.21 231 GLU A N 1
ATOM 1688 C CA . GLU A 1 230 ? 4.852 59.356 97.241 1.00 21.65 231 GLU A CA 1
ATOM 1689 C C . GLU A 1 230 ? 5.192 59.139 98.712 1.00 21.51 231 GLU A C 1
ATOM 1690 O O . GLU A 1 230 ? 6.309 58.733 99.012 1.00 22.14 231 GLU A O 1
ATOM 1696 N N . GLY A 1 231 ? 4.278 59.456 99.614 1.00 20.64 232 GLY A N 1
ATOM 1697 C CA . GLY A 1 231 ? 4.545 59.396 101.040 1.00 21.19 232 GLY A CA 1
ATOM 1698 C C . GLY A 1 231 ? 5.255 60.633 101.572 1.00 22.36 232 GLY A C 1
ATOM 1699 O O . GLY A 1 231 ? 5.644 60.657 102.733 1.00 23.06 232 GLY A O 1
ATOM 1700 N N . ALA A 1 232 ? 5.417 61.683 100.743 1.00 22.61 233 ALA A N 1
ATOM 1701 C CA . ALA A 1 232 ? 6.075 62.932 101.113 1.00 23.42 233 ALA A CA 1
ATOM 1702 C C . ALA A 1 232 ? 5.218 63.776 102.063 1.00 24.57 233 ALA A C 1
ATOM 1703 O O . ALA A 1 232 ? 5.748 64.424 102.965 1.00 24.95 233 ALA A O 1
ATOM 1705 N N . CYS A 1 233 ? 3.897 63.789 101.839 1.00 25.01 234 CYS A N 1
ATOM 1706 C CA . CYS A 1 233 ? 2.934 64.531 102.650 1.00 25.39 234 CYS A CA 1
ATOM 1707 C C . CYS A 1 233 ? 1.577 63.818 102.575 1.00 26.64 234 CYS A C 1
ATOM 1708 O O . CYS A 1 233 ? 0.826 63.963 101.603 1.00 27.01 234 CYS A O 1
ATOM 1711 N N . ILE A 1 234 ? 1.263 63.059 103.611 1.00 26.96 235 ILE A N 1
ATOM 1712 C CA . ILE A 1 234 ? 0.026 62.298 103.671 1.00 28.06 235 ILE A CA 1
ATOM 1713 C C . ILE A 1 234 ? -1.215 63.131 104.011 1.00 28.32 235 ILE A C 1
ATOM 1714 O O . ILE A 1 234 ? -1.300 63.760 105.070 1.00 28.94 235 ILE A O 1
ATOM 1719 N N . LEU A 1 235 ? -2.188 63.109 103.109 1.00 27.36 236 LEU A N 1
ATOM 1720 C CA . LEU A 1 235 ? -3.469 63.773 103.293 1.00 27.01 236 LEU A CA 1
ATOM 1721 C C . LEU A 1 235 ? -4.448 62.778 103.921 1.00 27.41 236 LEU A C 1
ATOM 1722 O O . LEU A 1 235 ? -4.336 61.570 103.679 1.00 27.29 236 LEU A O 1
ATOM 1727 N N . ASP A 1 236 ? -5.409 63.271 104.718 1.00 27.73 237 ASP A N 1
ATOM 1728 C CA . ASP A 1 236 ? -6.429 62.384 105.286 1.00 29.10 237 ASP A CA 1
ATOM 1729 C C . ASP A 1 236 ? -7.430 61.956 104.183 1.00 28.55 237 ASP A C 1
ATOM 1730 O O . ASP A 1 236 ? -7.473 62.563 103.112 1.00 28.18 237 ASP A O 1
ATOM 1735 N N . ASP A 1 237 ? -8.216 60.909 104.428 1.00 28.75 238 ASP A N 1
ATOM 1736 C CA . ASP A 1 237 ? -9.137 60.365 103.427 1.00 29.44 238 ASP A CA 1
ATOM 1737 C C . ASP A 1 237 ? -10.206 61.313 102.889 1.00 28.54 238 ASP A C 1
ATOM 1738 O O . ASP A 1 237 ? -10.599 61.155 101.734 1.00 29.10 238 ASP A O 1
ATOM 1743 N N . GLU A 1 238 ? -10.712 62.238 103.709 1.00 27.26 239 GLU A N 1
ATOM 1744 C CA . GLU A 1 238 ? -11.730 63.165 103.252 1.00 27.18 239 GLU A CA 1
ATOM 1745 C C . GLU A 1 238 ? -11.128 64.116 102.204 1.00 25.88 239 GLU A C 1
ATOM 1746 O O . GLU A 1 238 ? -11.741 64.333 101.157 1.00 25.72 239 GLU A O 1
ATOM 1749 N N . THR A 1 239 ? -9.905 64.606 102.456 1.00 24.55 240 THR A N 1
ATOM 1750 C CA . THR A 1 239 ? -9.172 65.478 101.531 1.00 24.40 240 THR A CA 1
ATOM 1751 C C . THR A 1 239 ? -8.892 64.758 100.203 1.00 23.08 240 THR A C 1
ATOM 1752 O O . THR A 1 239 ? -9.132 65.354 99.159 1.00 23.18 240 THR A O 1
ATOM 1756 N N . ILE A 1 240 ? -8.438 63.468 100.240 1.00 21.66 241 ILE A N 1
ATOM 1757 C CA . ILE A 1 240 ? -8.167 62.668 99.037 1.00 21.09 241 ILE A CA 1
ATOM 1758 C C . ILE A 1 240 ? -9.414 62.613 98.147 1.00 20.05 241 ILE A C 1
ATOM 1759 O O . ILE A 1 240 ? -9.334 62.844 96.942 1.00 19.86 241 ILE A O 1
ATOM 1764 N N . LYS A 1 241 ? -10.556 62.344 98.762 1.00 19.68 242 LYS A N 1
ATOM 1765 C CA . LYS A 1 241 ? -11.861 62.193 98.117 1.00 19.50 242 LYS A CA 1
ATOM 1766 C C . LYS A 1 241 ? -12.326 63.476 97.407 1.00 17.66 242 LYS A C 1
ATOM 1767 O O . LYS A 1 241 ? -12.743 63.427 96.267 1.00 17.43 242 LYS A O 1
ATOM 1773 N N . ASN A 1 242 ? -12.223 64.614 98.071 1.00 16.67 243 ASN A N 1
ATOM 1774 C CA . ASN A 1 242 ? -12.599 65.910 97.503 1.00 15.59 243 ASN A CA 1
ATOM 1775 C C . ASN A 1 242 ? -11.593 66.374 96.421 1.00 14.08 243 ASN A C 1
ATOM 1776 O O . ASN A 1 242 ? -11.988 66.962 95.419 1.00 13.11 243 ASN A O 1
ATOM 1781 N N . TYR A 1 243 ? -10.314 66.054 96.602 1.00 13.58 244 TYR A N 1
ATOM 1782 C CA . TYR A 1 243 ? -9.271 66.414 95.627 1.00 13.95 244 TYR A CA 1
ATOM 1783 C C . TYR A 1 243 ? -9.449 65.638 94.345 1.00 14.74 244 TYR A C 1
ATOM 1784 O O . TYR A 1 243 ? -9.252 66.192 93.272 1.00 14.83 244 TYR A O 1
ATOM 1793 N N . GLN A 1 244 ? -9.829 64.350 94.455 1.00 15.08 245 GLN A N 1
ATOM 1794 C CA . GLN A 1 244 ? -10.088 63.484 93.320 1.00 14.87 245 GLN A CA 1
ATOM 1795 C C . GLN A 1 244 ? -11.307 63.979 92.552 1.00 13.90 245 GLN A C 1
ATOM 1796 O O . GLN A 1 244 ? -11.272 64.025 91.327 1.00 13.60 245 GLN A O 1
ATOM 1802 N N . THR A 1 245 ? -12.355 64.410 93.255 1.00 13.69 246 THR A N 1
ATOM 1803 C CA . THR A 1 245 ? -13.558 64.969 92.626 1.00 13.79 246 THR A CA 1
ATOM 1804 C C . THR A 1 245 ? -13.235 66.258 91.858 1.00 13.29 246 THR A C 1
ATOM 1805 O O . THR A 1 245 ? -13.702 66.449 90.733 1.00 13.19 246 THR A O 1
ATOM 1809 N N . GLU A 1 246 ? -12.432 67.137 92.463 1.00 13.41 247 GLU A N 1
ATOM 1810 C CA . GLU A 1 246 ? -11.990 68.370 91.798 1.00 13.97 247 GLU A CA 1
ATOM 1811 C C . GLU A 1 246 ? -11.095 68.035 90.628 1.00 13.91 247 GLU A C 1
ATOM 1812 O O . GLU A 1 246 ? -11.190 68.679 89.606 1.00 13.76 247 GLU A O 1
ATOM 1818 N N . LEU A 1 247 ? -10.213 67.046 90.771 1.00 14.63 248 LEU A N 1
ATOM 1819 C CA . LEU A 1 247 ? -9.277 66.657 89.714 1.00 15.23 248 LEU A CA 1
ATOM 1820 C C . LEU A 1 247 ? -9.986 66.141 88.474 1.00 15.25 248 LEU A C 1
ATOM 1821 O O . LEU A 1 247 ? -9.639 66.521 87.355 1.00 15.73 248 LEU A O 1
ATOM 1826 N N . LYS A 1 248 ? -11.005 65.308 88.666 1.00 14.89 249 LYS A N 1
ATOM 1827 C CA . LYS A 1 248 ? -11.827 64.810 87.572 1.00 14.60 249 LYS A CA 1
ATOM 1828 C C . LYS A 1 248 ? -12.532 66.000 86.844 1.00 14.66 249 LYS A C 1
ATOM 1829 O O . LYS A 1 248 ? -12.596 66.044 85.616 1.00 14.49 249 LYS A O 1
ATOM 1835 N N . THR A 1 249 ? -13.030 66.963 87.615 1.00 14.72 250 THR A N 1
ATOM 1836 C CA . THR A 1 249 ? -13.701 68.150 87.090 1.00 15.23 250 THR A CA 1
ATOM 1837 C C . THR A 1 249 ? -12.763 69.057 86.269 1.00 15.15 250 THR A C 1
ATOM 1838 O O . THR A 1 249 ? -13.115 69.429 85.149 1.00 15.20 250 THR A O 1
ATOM 1842 N N . LEU A 1 250 ? -11.585 69.423 86.843 1.00 14.50 251 LEU A N 1
ATOM 1843 C CA . LEU A 1 250 ? -10.581 70.267 86.210 1.00 14.60 251 LEU A CA 1
ATOM 1844 C C . LEU A 1 250 ? -10.006 69.586 84.981 1.00 16.25 251 LEU A C 1
ATOM 1845 O O . LEU A 1 250 ? -9.853 70.244 83.945 1.00 16.55 251 LEU A O 1
ATOM 1850 N N . GLU A 1 251 ? -9.704 68.278 85.072 1.00 17.08 252 GLU A N 1
ATOM 1851 C CA . GLU A 1 251 ? -9.115 67.545 83.947 1.00 18.79 252 GLU A CA 1
ATOM 1852 C C . GLU A 1 251 ? -10.045 67.484 82.744 1.00 20.62 252 GLU A C 1
ATOM 1853 O O . GLU A 1 251 ? -9.568 67.535 81.619 1.00 21.03 252 GLU A O 1
ATOM 1859 N N . GLU A 1 252 ? -11.360 67.353 82.964 1.00 21.56 253 GLU A N 1
ATOM 1860 C CA . GLU A 1 252 ? -12.319 67.313 81.866 1.00 22.91 253 GLU A CA 1
ATOM 1861 C C . GLU A 1 252 ? -12.419 68.691 81.216 1.00 22.79 253 GLU A C 1
ATOM 1862 O O . GLU A 1 252 ? -12.448 68.803 79.993 1.00 23.85 253 GLU A O 1
ATOM 1868 N N . ALA A 1 253 ? -12.443 69.741 82.026 1.00 21.46 254 ALA A N 1
ATOM 1869 C CA . ALA A 1 253 ? -12.516 71.108 81.534 1.00 20.23 254 ALA A CA 1
ATOM 1870 C C . ALA A 1 253 ? -11.275 71.457 80.719 1.00 19.40 254 ALA A C 1
ATOM 1871 O O . ALA A 1 253 ? -11.382 72.096 79.674 1.00 20.01 254 ALA A O 1
ATOM 1873 N N . LEU A 1 254 ? -10.094 71.009 81.173 1.00 17.84 255 LEU A N 1
ATOM 1874 C CA . LEU A 1 254 ? -8.854 71.364 80.503 1.00 16.36 255 LEU A CA 1
ATOM 1875 C C . LEU A 1 254 ? -8.379 70.393 79.441 1.00 17.77 255 LEU A C 1
ATOM 1876 O O . LEU A 1 254 ? -7.454 70.745 78.704 1.00 19.23 255 LEU A O 1
ATOM 1881 N N . SER A 1 255 ? -8.941 69.177 79.399 1.00 17.47 256 SER A N 1
ATOM 1882 C CA . SER A 1 255 ? -8.542 68.059 78.517 1.00 18.27 256 SER A CA 1
ATOM 1883 C C . SER A 1 255 ? -7.062 67.737 78.678 1.00 18.61 256 SER A C 1
ATOM 1884 O O . SER A 1 255 ? -6.344 67.575 77.691 1.00 19.88 256 SER A O 1
ATOM 1887 N N . VAL A 1 256 ? -6.597 67.677 79.939 1.00 17.51 257 VAL A N 1
ATOM 1888 C CA . VAL A 1 256 ? -5.206 67.453 80.296 1.00 16.36 257 VAL A CA 1
ATOM 1889 C C . VAL A 1 256 ? -4.621 66.160 79.735 1.00 16.02 257 VAL A C 1
ATOM 1890 O O . VAL A 1 256 ? -3.592 66.227 79.075 1.00 15.33 257 VAL A O 1
ATOM 1894 N N . ARG A 1 257 ? -5.238 65.001 79.987 1.00 16.62 258 ARG A N 1
ATOM 1895 C CA . ARG A 1 257 ? -4.666 63.750 79.476 1.00 17.61 258 ARG A CA 1
ATOM 1896 C C . ARG A 1 257 ? -4.477 63.742 77.929 1.00 18.71 258 ARG A C 1
ATOM 1897 O O . ARG A 1 257 ? -3.432 63.299 77.469 1.00 18.97 258 ARG A O 1
ATOM 1905 N N . SER A 1 258 ? -5.435 64.317 77.159 1.00 18.76 259 SER A N 1
ATOM 1906 C CA . SER A 1 258 ? -5.385 64.438 75.700 1.00 18.61 259 SER A CA 1
ATOM 1907 C C . SER A 1 258 ? -4.337 65.419 75.246 1.00 18.99 259 SER A C 1
ATOM 1908 O O . SER A 1 258 ? -3.531 65.071 74.378 1.00 19.53 259 SER A O 1
ATOM 1911 N N . LYS A 1 259 ? -4.308 66.640 75.829 1.00 18.53 260 LYS A N 1
ATOM 1912 C CA . LYS A 1 259 ? -3.266 67.607 75.473 1.00 18.55 260 LYS A CA 1
ATOM 1913 C C . LYS A 1 259 ? -1.866 67.042 75.766 1.00 18.86 260 LYS A C 1
ATOM 1914 O O . LYS A 1 259 ? -1.022 67.014 74.883 1.00 19.44 260 LYS A O 1
ATOM 1920 N N . LEU A 1 260 ? -1.660 66.495 76.949 1.00 19.17 261 LEU A N 1
ATOM 1921 C CA . LEU A 1 260 ? -0.380 65.898 77.327 1.00 20.59 261 LEU A CA 1
ATOM 1922 C C . LEU A 1 260 ? 0.056 64.757 76.410 1.00 20.79 261 LEU A C 1
ATOM 1923 O O . LEU A 1 260 ? 1.210 64.704 76.026 1.00 21.43 261 LEU A O 1
ATOM 1928 N N . SER A 1 261 ? -0.868 63.878 76.015 1.00 20.30 262 SER A N 1
ATOM 1929 C CA . SER A 1 261 ? -0.560 62.772 75.101 1.00 20.04 262 SER A CA 1
ATOM 1930 C C . SER A 1 261 ? -0.215 63.265 73.690 1.00 20.23 262 SER A C 1
ATOM 1931 O O . SER A 1 261 ? 0.770 62.808 73.111 1.00 20.46 262 SER A O 1
ATOM 1934 N N . THR A 1 262 ? -1.041 64.170 73.137 1.00 19.93 263 THR A N 1
ATOM 1935 C CA . THR A 1 262 ? -0.877 64.728 71.801 1.00 20.37 263 THR A CA 1
ATOM 1936 C C . THR A 1 262 ? 0.437 65.470 71.664 1.00 19.86 263 THR A C 1
ATOM 1937 O O . THR A 1 262 ? 1.164 65.200 70.718 1.00 20.59 263 THR A O 1
ATOM 1941 N N . TYR A 1 263 ? 0.767 66.364 72.617 1.00 18.96 264 TYR A N 1
ATOM 1942 C CA . TYR A 1 263 ? 2.051 67.093 72.644 1.00 18.80 264 TYR A CA 1
ATOM 1943 C C . TYR A 1 263 ? 3.247 66.163 72.662 1.00 17.37 264 TYR A C 1
ATOM 1944 O O . TYR A 1 263 ? 4.214 66.422 71.975 1.00 17.29 264 TYR A O 1
ATOM 1953 N N . THR A 1 264 ? 3.191 65.096 73.458 1.00 16.58 265 THR A N 1
ATOM 1954 C CA . THR A 1 264 ? 4.268 64.129 73.557 1.00 16.47 265 THR A CA 1
ATOM 1955 C C . THR A 1 264 ? 4.425 63.346 72.257 1.00 16.69 265 THR A C 1
ATOM 1956 O O . THR A 1 264 ? 5.549 63.123 71.813 1.00 17.14 265 THR A O 1
ATOM 1960 N N . PHE A 1 265 ? 3.300 62.927 71.655 1.00 16.31 266 PHE A N 1
ATOM 1961 C CA . PHE A 1 265 ? 3.227 62.202 70.386 1.00 17.00 266 PHE A CA 1
ATOM 1962 C C . PHE A 1 265 ? 3.818 63.052 69.249 1.00 18.64 266 PHE A C 1
ATOM 1963 O O . PHE A 1 265 ? 4.622 62.550 68.470 1.00 19.72 266 PHE A O 1
ATOM 1971 N N . ALA A 1 266 ? 3.436 64.337 69.166 1.00 18.68 267 ALA A N 1
ATOM 1972 C CA . ALA A 1 266 ? 3.955 65.261 68.162 1.00 18.96 267 ALA A CA 1
ATOM 1973 C C . ALA A 1 266 ? 5.458 65.477 68.340 1.00 19.91 267 ALA A C 1
ATOM 1974 O O . ALA A 1 266 ? 6.178 65.565 67.344 1.00 20.10 267 ALA A O 1
ATOM 1976 N N . MET A 1 267 ? 5.930 65.574 69.596 1.00 20.11 268 MET A N 1
ATOM 1977 C CA . MET A 1 267 ? 7.349 65.750 69.902 1.00 21.11 268 MET A CA 1
ATOM 1978 C C . MET A 1 267 ? 8.133 64.506 69.509 1.00 21.68 268 MET A C 1
ATOM 1979 O O . MET A 1 267 ? 9.192 64.616 68.913 1.00 22.25 268 MET A O 1
ATOM 1984 N N . LYS A 1 268 ? 7.593 63.322 69.779 1.00 21.97 269 LYS A N 1
ATOM 1985 C CA . LYS A 1 268 ? 8.220 62.054 69.418 1.00 22.88 269 LYS A CA 1
ATOM 1986 C C . LYS A 1 268 ? 8.463 61.969 67.898 1.00 24.44 269 LYS A C 1
ATOM 1987 O O . LYS A 1 268 ? 9.592 61.690 67.487 1.00 24.98 269 LYS A O 1
ATOM 1993 N N . LEU A 1 269 ? 7.434 62.283 67.069 1.00 24.56 270 LEU A N 1
ATOM 1994 C CA . LEU A 1 269 ? 7.556 62.244 65.603 1.00 25.44 270 LEU A CA 1
ATOM 1995 C C . LEU A 1 269 ? 8.578 63.216 65.010 1.00 26.96 270 LEU A C 1
ATOM 1996 O O . LEU A 1 269 ? 9.253 62.849 64.055 1.00 27.46 270 LEU A O 1
ATOM 2001 N N . THR A 1 270 ? 8.686 64.443 65.543 1.00 27.65 271 THR A N 1
ATOM 2002 C CA . THR A 1 270 ? 9.660 65.430 65.046 1.00 28.95 271 THR A CA 1
ATOM 2003 C C . THR A 1 270 ? 11.121 65.054 65.303 1.00 30.57 271 THR A C 1
ATOM 2004 O O . THR A 1 270 ? 12.015 65.681 64.736 1.00 30.85 271 THR A O 1
ATOM 2008 N N . SER A 1 271 ? 11.367 64.050 66.155 1.00 31.68 272 SER A N 1
ATOM 2009 C CA . SER A 1 271 ? 12.707 63.521 66.424 1.00 33.03 272 SER A CA 1
ATOM 2010 C C . SER A 1 271 ? 13.109 62.436 65.401 1.00 34.76 272 SER A C 1
ATOM 2011 O O . SER A 1 271 ? 14.202 61.893 65.513 1.00 35.13 272 SER A O 1
ATOM 2014 N N . ASP A 1 272 ? 12.220 62.064 64.464 1.00 35.61 273 ASP A N 1
ATOM 2015 C CA . ASP A 1 272 ? 12.511 61.046 63.469 1.00 37.22 273 ASP A CA 1
ATOM 2016 C C . ASP A 1 272 ? 13.685 61.496 62.581 1.00 38.69 273 ASP A C 1
ATOM 2017 O O . ASP A 1 272 ? 13.786 62.681 62.253 1.00 38.98 273 ASP A O 1
ATOM 2022 N N . ALA A 1 273 ? 14.584 60.569 62.221 1.00 39.34 274 ALA A N 1
ATOM 2023 C CA . ALA A 1 273 ? 15.746 60.910 61.394 1.00 40.68 274 ALA A CA 1
ATOM 2024 C C . ALA A 1 273 ? 15.389 61.328 59.959 1.00 41.53 274 ALA A C 1
ATOM 2025 O O . ALA A 1 273 ? 15.936 62.309 59.465 1.00 41.52 274 ALA A O 1
ATOM 2027 N N . ASN A 1 274 ? 14.471 60.597 59.300 1.00 42.30 275 ASN A N 1
ATOM 2028 C CA . ASN A 1 274 ? 14.052 60.899 57.931 1.00 43.73 275 ASN A CA 1
ATOM 2029 C C . ASN A 1 274 ? 13.354 62.238 57.842 1.00 44.69 275 ASN A C 1
ATOM 2030 O O . ASN A 1 274 ? 13.571 62.985 56.892 1.00 45.18 275 ASN A O 1
ATOM 2035 N N . LEU A 1 275 ? 12.527 62.558 58.839 1.00 44.88 276 LEU A N 1
ATOM 2036 C CA . LEU A 1 275 ? 11.812 63.822 58.889 1.00 45.78 276 LEU A CA 1
ATOM 2037 C C . LEU A 1 275 ? 12.781 64.998 58.903 1.00 47.30 276 LEU A C 1
ATOM 2038 O O . LEU A 1 275 ? 12.565 65.982 58.203 1.00 47.26 276 LEU A O 1
ATOM 2043 N N . LYS A 1 276 ? 13.850 64.881 59.698 1.00 48.76 277 LYS A N 1
ATOM 2044 C CA . LYS A 1 276 ? 14.863 65.912 59.864 1.00 50.77 277 LYS A CA 1
ATOM 2045 C C . LYS A 1 276 ? 15.670 66.206 58.586 1.00 53.40 277 LYS A C 1
ATOM 2046 O O . LYS A 1 276 ? 16.103 67.345 58.403 1.00 53.80 277 LYS A O 1
ATOM 2052 N N . LYS A 1 277 ? 15.815 65.260 57.663 1.00 54.85 278 LYS A N 1
ATOM 2053 C CA . LYS A 1 277 ? 16.510 65.599 56.388 1.00 56.98 278 LYS A CA 1
ATOM 2054 C C . LYS A 1 277 ? 15.533 66.326 55.454 1.00 58.53 278 LYS A C 1
ATOM 2055 O O . LYS A 1 277 ? 15.994 67.180 54.691 1.00 59.20 278 LYS A O 1
ATOM 2061 N N . SER A 1 278 ? 14.240 66.042 55.554 1.00 59.04 279 SER A N 1
ATOM 2062 C CA . SER A 1 278 ? 13.171 66.709 54.763 1.00 60.37 279 SER A CA 1
ATOM 2063 C C . SER A 1 278 ? 13.110 68.189 55.130 1.00 61.23 279 SER A C 1
ATOM 2064 O O . SER A 1 278 ? 12.556 68.961 54.349 1.00 61.35 279 SER A O 1
ATOM 2067 N N . LEU A 1 279 ? 13.536 68.537 56.330 1.00 61.63 280 LEU A N 1
ATOM 2068 C CA . LEU A 1 279 ? 13.396 69.919 56.843 1.00 62.63 280 LEU A CA 1
ATOM 2069 C C . LEU A 1 279 ? 14.274 70.877 56.044 1.00 64.08 280 LEU A C 1
ATOM 2070 O O . LEU A 1 279 ? 15.254 70.430 55.430 1.00 64.58 280 LEU A O 1
ATOM 2075 N N . PRO A 1 280 ? 13.921 72.185 56.001 1.00 64.42 281 PRO A N 1
ATOM 2076 C CA . PRO A 1 280 ? 14.812 73.170 55.428 1.00 64.98 281 PRO A CA 1
ATOM 2077 C C . PRO A 1 280 ? 15.968 73.191 56.436 1.00 65.50 281 PRO A C 1
ATOM 2078 O O . PRO A 1 280 ? 15.723 72.932 57.594 1.00 66.08 281 PRO A O 1
ATOM 2082 N N . LYS A 1 281 ? 17.179 73.536 56.021 1.00 65.05 282 LYS A N 1
ATOM 2083 C CA . LYS A 1 281 ? 18.357 73.448 56.933 1.00 65.19 282 LYS A CA 1
ATOM 2084 C C . LYS A 1 281 ? 18.194 74.389 58.134 1.00 64.79 282 LYS A C 1
ATOM 2085 O O . LYS A 1 281 ? 18.634 73.998 59.227 1.00 65.13 282 LYS A O 1
ATOM 2087 N N . ASN A 1 282 ? 17.639 75.583 57.939 1.00 63.68 283 ASN A N 1
ATOM 2088 C CA . ASN A 1 282 ? 17.552 76.563 59.054 1.00 62.70 283 ASN A CA 1
ATOM 2089 C C . ASN A 1 282 ? 16.119 76.591 59.573 1.00 60.42 283 ASN A C 1
ATOM 2090 O O . ASN A 1 282 ? 15.616 77.694 59.828 1.00 60.61 283 ASN A O 1
ATOM 2095 N N . HIS A 1 283 ? 15.492 75.426 59.750 1.00 58.08 284 HIS A N 1
ATOM 2096 C CA . HIS A 1 283 ? 14.047 75.469 60.105 1.00 56.14 284 HIS A CA 1
ATOM 2097 C C . HIS A 1 283 ? 13.881 76.156 61.461 1.00 53.81 284 HIS A C 1
ATOM 2098 O O . HIS A 1 283 ? 14.595 75.815 62.410 1.00 53.45 284 HIS A O 1
ATOM 2105 N N . ASN A 1 284 ? 12.892 77.041 61.553 1.00 52.08 285 ASN A N 1
ATOM 2106 C CA . ASN A 1 284 ? 12.680 77.838 62.785 1.00 50.70 285 ASN A CA 1
ATOM 2107 C C . ASN A 1 284 ? 11.214 78.260 62.797 1.00 48.14 285 ASN A C 1
ATOM 2108 O O . ASN A 1 284 ? 10.901 79.299 63.399 1.00 48.16 285 ASN A O 1
ATOM 2113 N N . GLY A 1 285 ? 10.364 77.477 62.138 1.00 45.76 286 GLY A N 1
ATOM 2114 C CA . GLY A 1 285 ? 8.939 77.762 62.118 1.00 44.15 286 GLY A CA 1
ATOM 2115 C C . GLY A 1 285 ? 8.059 76.746 62.817 1.00 41.92 286 GLY A C 1
ATOM 2116 O O . GLY A 1 285 ? 8.367 76.296 63.921 1.00 41.66 286 GLY A O 1
ATOM 2117 N N . PHE A 1 286 ? 6.939 76.393 62.181 1.00 39.94 287 PHE A N 1
ATOM 2118 C CA . PHE A 1 286 ? 5.971 75.466 62.756 1.00 38.29 287 PHE A CA 1
ATOM 2119 C C . PHE A 1 286 ? 6.058 74.016 62.241 1.00 35.95 287 PHE A C 1
ATOM 2120 O O . PHE A 1 286 ? 6.659 73.724 61.216 1.00 36.32 287 PHE A O 1
ATOM 2128 N N . PHE A 1 287 ? 5.430 73.115 62.973 1.00 33.63 288 PHE A N 1
ATOM 2129 C CA . PHE A 1 287 ? 5.228 71.722 62.604 1.00 32.06 288 PHE A CA 1
ATOM 2130 C C . PHE A 1 287 ? 3.745 71.508 62.792 1.00 30.21 288 PHE A C 1
ATOM 2131 O O . PHE A 1 287 ? 3.202 71.836 63.854 1.00 29.54 288 PHE A O 1
ATOM 2139 N N . LEU A 1 288 ? 3.073 71.008 61.758 1.00 29.09 289 LEU A N 1
ATOM 2140 C CA . LEU A 1 288 ? 1.658 70.732 61.847 1.00 28.07 289 LEU A CA 1
ATOM 2141 C C . LEU A 1 288 ? 1.498 69.218 61.889 1.00 27.47 289 LEU A C 1
ATOM 2142 O O . LEU A 1 288 ? 1.772 68.544 60.908 1.00 27.55 289 LEU A O 1
ATOM 2147 N N . VAL A 1 289 ? 1.079 68.677 63.043 1.00 26.52 290 VAL A N 1
ATOM 2148 C CA . VAL A 1 289 ? 0.895 67.240 63.209 1.00 25.71 290 VAL A CA 1
ATOM 2149 C C . VAL A 1 289 ? -0.588 66.930 63.120 1.00 25.81 290 VAL A C 1
ATOM 2150 O O . VAL A 1 289 ? -1.374 67.516 63.846 1.00 25.53 290 VAL A O 1
ATOM 2154 N N . ARG A 1 290 ? -0.972 66.048 62.194 1.00 26.25 291 ARG A N 1
ATOM 2155 C CA . ARG A 1 290 ? -2.360 65.708 61.927 1.00 27.42 291 ARG A CA 1
ATOM 2156 C C . ARG A 1 290 ? -2.532 64.190 61.805 1.00 27.35 291 ARG A C 1
ATOM 2157 O O . ARG A 1 290 ? -1.702 63.532 61.181 1.00 27.42 291 ARG A O 1
ATOM 2165 N N . MET A 1 291 ? -3.607 63.636 62.385 1.00 26.96 292 MET A N 1
ATOM 2166 C CA . MET A 1 291 ? -3.919 62.221 62.203 1.00 28.01 292 MET A CA 1
ATOM 2167 C C . MET A 1 291 ? -5.333 62.117 61.661 1.00 29.25 292 MET A C 1
ATOM 2168 O O . MET A 1 291 ? -6.243 62.753 62.194 1.00 28.89 292 MET A O 1
ATOM 2173 N N . ARG A 1 292 ? -5.508 61.363 60.581 1.00 30.65 293 ARG A N 1
ATOM 2174 C CA . ARG A 1 292 ? -6.830 61.192 60.004 1.00 33.11 293 ARG A CA 1
ATOM 2175 C C . ARG A 1 292 ? -7.149 59.754 59.639 1.00 34.95 293 ARG A C 1
ATOM 2176 O O . ARG A 1 292 ? -6.250 58.938 59.471 1.00 34.87 293 ARG A O 1
ATOM 2184 N N . ASN A 1 293 ? -8.435 59.441 59.520 1.00 36.70 294 ASN A N 1
ATOM 2185 C CA . ASN A 1 293 ? -8.873 58.121 59.099 1.00 38.76 294 ASN A CA 1
ATOM 2186 C C . ASN A 1 293 ? -8.525 57.915 57.624 1.00 40.37 294 ASN A C 1
ATOM 2187 O O . ASN A 1 293 ? -8.587 58.849 56.832 1.00 40.43 294 ASN A O 1
ATOM 2192 N N . ALA A 1 294 ? -8.172 56.699 57.251 1.00 42.01 295 ALA A N 1
ATOM 2193 C CA . ALA A 1 294 ? -7.933 56.342 55.854 1.00 44.41 295 ALA A CA 1
ATOM 2194 C C . ALA A 1 294 ? -9.238 55.748 55.285 1.00 47.19 295 ALA A C 1
ATOM 2195 O O . ALA A 1 294 ? -10.118 55.343 56.057 1.00 47.46 295 ALA A O 1
ATOM 2197 N N . ILE A 1 295 ? -9.375 55.687 53.941 1.00 49.05 296 ILE A N 1
ATOM 2198 C CA . ILE A 1 295 ? -10.567 55.094 53.334 1.00 50.95 296 ILE A CA 1
ATOM 2199 C C . ILE A 1 295 ? -10.495 53.570 53.418 1.00 52.13 296 ILE A C 1
ATOM 2200 O O . ILE A 1 295 ? -11.388 52.940 53.990 1.00 52.88 296 ILE A O 1
ATOM 2205 N N . GLY A 1 303 ? -10.213 49.897 59.297 1.00 39.84 304 GLY A N 1
ATOM 2206 C CA . GLY A 1 303 ? -9.452 50.641 60.286 1.00 39.49 304 GLY A CA 1
ATOM 2207 C C . GLY A 1 303 ? -8.017 50.854 59.861 1.00 39.59 304 GLY A C 1
ATOM 2208 O O . GLY A 1 303 ? -7.206 49.924 59.886 1.00 40.88 304 GLY A O 1
ATOM 2209 N N . LYS A 1 304 ? -7.693 52.084 59.457 1.00 37.94 305 LYS A N 1
ATOM 2210 C CA . LYS A 1 304 ? -6.354 52.498 59.025 1.00 36.39 305 LYS A CA 1
ATOM 2211 C C . LYS A 1 304 ? -6.271 54.019 59.208 1.00 33.53 305 LYS A C 1
ATOM 2212 O O . LYS A 1 304 ? -7.278 54.717 59.103 1.00 32.76 305 LYS A O 1
ATOM 2218 N N . PHE A 1 305 ? -5.099 54.520 59.574 1.00 32.00 306 PHE A N 1
ATOM 2219 C CA . PHE A 1 305 ? -4.929 55.942 59.874 1.00 30.89 306 PHE A CA 1
ATOM 2220 C C . PHE A 1 305 ? -3.688 56.495 59.230 1.00 30.08 306 PHE A C 1
ATOM 2221 O O . PHE A 1 305 ? -2.715 55.776 59.069 1.00 30.02 306 PHE A O 1
ATOM 2229 N N . LEU A 1 306 ? -3.721 57.765 58.837 1.00 29.63 307 LEU A N 1
ATOM 2230 C CA . LEU A 1 306 ? -2.552 58.411 58.247 1.00 29.69 307 LEU A CA 1
ATOM 2231 C C . LEU A 1 306 ? -2.115 59.530 59.184 1.00 28.36 307 LEU A C 1
ATOM 2232 O O . LEU A 1 306 ? -2.934 60.335 59.604 1.00 27.93 307 LEU A O 1
ATOM 2237 N N . VAL A 1 307 ? -0.833 59.545 59.541 1.00 27.60 308 VAL A N 1
ATOM 2238 C CA . VAL A 1 307 ? -0.241 60.556 60.397 1.00 26.98 308 VAL A CA 1
ATOM 2239 C C . VAL A 1 307 ? 0.753 61.341 59.559 1.00 27.12 308 VAL A C 1
ATOM 2240 O O . VAL A 1 307 ? 1.615 60.736 58.940 1.00 27.01 308 VAL A O 1
ATOM 2244 N N . SER A 1 308 ? 0.658 62.676 59.550 1.00 27.51 309 SER A N 1
ATOM 2245 C CA . SER A 1 308 ? 1.608 63.503 58.819 1.00 28.86 309 SER A CA 1
ATOM 2246 C C . SER A 1 308 ? 2.190 64.616 59.691 1.00 29.42 309 SER A C 1
ATOM 2247 O O . SER A 1 308 ? 1.528 65.097 60.607 1.00 29.56 309 SER A O 1
ATOM 2250 N N . VAL A 1 309 ? 3.432 65.015 59.417 1.00 29.55 310 VAL A N 1
ATOM 2251 C CA . VAL A 1 309 ? 4.061 66.120 60.128 1.00 30.53 310 VAL A CA 1
ATOM 2252 C C . VAL A 1 309 ? 4.469 67.080 59.047 1.00 32.20 310 VAL A C 1
ATOM 2253 O O . VAL A 1 309 ? 5.295 66.731 58.223 1.00 32.87 310 VAL A O 1
ATOM 2257 N N . LYS A 1 310 ? 3.865 68.260 59.009 1.00 32.79 311 LYS A N 1
ATOM 2258 C CA . LYS A 1 310 ? 4.111 69.221 57.959 1.00 34.17 311 LYS A CA 1
ATOM 2259 C C . LYS A 1 310 ? 4.959 70.401 58.407 1.00 35.20 311 LYS A C 1
ATOM 2260 O O . LYS A 1 310 ? 4.521 71.224 59.206 1.00 35.37 311 LYS A O 1
ATOM 2266 N N . PRO A 1 311 ? 6.182 70.516 57.872 1.00 35.86 312 PRO A N 1
ATOM 2267 C CA . PRO A 1 311 ? 7.042 71.645 58.247 1.00 36.62 312 PRO A CA 1
ATOM 2268 C C . PRO A 1 311 ? 6.577 72.945 57.609 1.00 38.47 312 PRO A C 1
ATOM 2269 O O . PRO A 1 311 ? 6.045 72.946 56.507 1.00 39.03 312 PRO A O 1
ATOM 2273 N N . PHE A 1 312 ? 6.764 74.050 58.309 1.00 39.41 313 PHE A N 1
ATOM 2274 C CA . PHE A 1 312 ? 6.396 75.368 57.810 1.00 41.09 313 PHE A CA 1
ATOM 2275 C C . PHE A 1 312 ? 7.490 76.347 58.180 1.00 43.97 313 PHE A C 1
ATOM 2276 O O . PHE A 1 312 ? 8.018 76.279 59.294 1.00 44.19 313 PHE A O 1
ATOM 2284 N N . ARG A 1 313 ? 7.825 77.270 57.273 1.00 45.91 314 ARG A N 1
ATOM 2285 C CA . ARG A 1 313 ? 8.800 78.310 57.590 1.00 48.09 314 ARG A CA 1
ATOM 2286 C C . ARG A 1 313 ? 8.107 79.346 58.480 1.00 49.72 314 ARG A C 1
ATOM 2287 O O . ARG A 1 313 ? 6.876 79.442 58.458 1.00 49.81 314 ARG A O 1
ATOM 2295 N N . LYS A 1 314 ? 8.874 80.124 59.260 1.00 51.04 315 LYS A N 1
ATOM 2296 C CA . LYS A 1 314 ? 8.287 81.133 60.148 1.00 52.97 315 LYS A CA 1
ATOM 2297 C C . LYS A 1 314 ? 7.459 82.175 59.396 1.00 54.83 315 LYS A C 1
ATOM 2298 O O . LYS A 1 314 ? 6.478 82.686 59.933 1.00 54.89 315 LYS A O 1
ATOM 2304 N N . LYS A 1 315 ? 7.844 82.475 58.148 1.00 56.19 316 LYS A N 1
ATOM 2305 C CA . LYS A 1 315 ? 7.124 83.432 57.308 1.00 57.98 316 LYS A CA 1
ATOM 2306 C C . LYS A 1 315 ? 5.757 82.890 56.865 1.00 59.08 316 LYS A C 1
ATOM 2307 O O . LYS A 1 315 ? 4.837 83.673 56.626 1.00 59.80 316 LYS A O 1
ATOM 2313 N N . GLU A 1 316 ? 5.617 81.552 56.776 1.00 59.13 317 GLU A N 1
ATOM 2314 C CA . GLU A 1 316 ? 4.382 80.885 56.374 1.00 59.55 317 GLU A CA 1
ATOM 2315 C C . GLU A 1 316 ? 3.470 80.555 57.557 1.00 58.99 317 GLU A C 1
ATOM 2316 O O . GLU A 1 316 ? 2.656 79.643 57.440 1.00 58.96 317 GLU A O 1
ATOM 2322 N N . SER A 1 317 ? 3.592 81.280 58.683 1.00 58.65 318 SER A N 1
ATOM 2323 C CA . SER A 1 317 ? 2.782 81.023 59.880 1.00 59.03 318 SER A CA 1
ATOM 2324 C C . SER A 1 317 ? 1.275 81.218 59.669 1.00 59.52 318 SER A C 1
ATOM 2325 O O . SER A 1 317 ? 0.471 80.489 60.256 1.00 59.53 318 SER A O 1
ATOM 2328 N N . GLU A 1 318 ? 0.890 82.177 58.823 1.00 59.69 319 GLU A N 1
ATOM 2329 C CA . GLU A 1 318 ? -0.524 82.420 58.518 1.00 60.12 319 GLU A CA 1
ATOM 2330 C C . GLU A 1 318 ? -1.108 81.263 57.699 1.00 59.34 319 GLU A C 1
ATOM 2331 O O . GLU A 1 318 ? -2.263 80.883 57.893 1.00 59.49 319 GLU A O 1
ATOM 2337 N N . GLN A 1 319 ? -0.294 80.706 56.785 1.00 58.47 320 GLN A N 1
ATOM 2338 C CA . GLN A 1 319 ? -0.638 79.556 55.950 1.00 58.02 320 GLN A CA 1
ATOM 2339 C C . GLN A 1 319 ? -0.782 78.289 56.812 1.00 56.51 320 GLN A C 1
ATOM 2340 O O . GLN A 1 319 ? -1.613 77.436 56.506 1.00 56.68 320 GLN A O 1
ATOM 2346 N N . ALA A 1 320 ? 0.043 78.172 57.879 1.00 54.75 321 ALA A N 1
ATOM 2347 C CA . ALA A 1 320 ? 0.050 77.063 58.823 1.00 53.41 321 ALA A CA 1
ATOM 2348 C C . ALA A 1 320 ? -1.218 77.081 59.669 1.00 52.39 321 ALA A C 1
ATOM 2349 O O . ALA A 1 320 ? -1.810 76.029 59.904 1.00 52.04 321 ALA A O 1
ATOM 2351 N N . LEU A 1 321 ? -1.640 78.276 60.114 1.00 51.76 322 LEU A N 1
ATOM 2352 C CA . LEU A 1 321 ? -2.843 78.460 60.920 1.00 51.70 322 LEU A CA 1
ATOM 2353 C C . LEU A 1 321 ? -4.105 78.201 60.081 1.00 51.70 322 LEU A C 1
ATOM 2354 O O . LEU A 1 321 ? -5.072 77.615 60.574 1.00 51.69 322 LEU A O 1
ATOM 2359 N N . GLN A 1 322 ? -4.078 78.601 58.808 1.00 51.71 323 GLN A N 1
ATOM 2360 C CA . GLN A 1 322 ? -5.184 78.375 57.892 1.00 52.31 323 GLN A CA 1
ATOM 2361 C C . GLN A 1 322 ? -5.361 76.866 57.670 1.00 51.40 323 GLN A C 1
ATOM 2362 O O . GLN A 1 322 ? -6.487 76.360 57.724 1.00 51.46 323 GLN A O 1
ATOM 2368 N N . GLU A 1 323 ? -4.239 76.148 57.469 1.00 50.16 324 GLU A N 1
ATOM 2369 C CA . GLU A 1 323 ? -4.231 74.700 57.257 1.00 49.38 324 GLU A CA 1
ATOM 2370 C C . GLU A 1 323 ? -4.654 73.922 58.526 1.00 47.37 324 GLU A C 1
ATOM 2371 O O . GLU A 1 323 ? -5.234 72.849 58.419 1.00 46.80 324 GLU A O 1
ATOM 2377 N N . LEU A 1 324 ? -4.424 74.506 59.716 1.00 46.16 325 LEU A N 1
ATOM 2378 C CA . LEU A 1 324 ? -4.791 73.943 61.012 1.00 45.41 325 LEU A CA 1
ATOM 2379 C C . LEU A 1 324 ? -6.299 74.037 61.221 1.00 45.56 325 LEU A C 1
ATOM 2380 O O . LEU A 1 324 ? -6.902 73.088 61.718 1.00 44.97 325 LEU A O 1
ATOM 2385 N N . ASN A 1 325 ? -6.912 75.174 60.827 1.00 46.31 326 ASN A N 1
ATOM 2386 C CA . ASN A 1 325 ? -8.363 75.373 60.957 1.00 47.40 326 ASN A CA 1
ATOM 2387 C C . ASN A 1 325 ? -9.181 74.519 59.985 1.00 47.45 326 ASN A C 1
ATOM 2388 O O . ASN A 1 325 ? -10.318 74.167 60.292 1.00 47.43 326 ASN A O 1
ATOM 2393 N N . LYS A 1 326 ? -8.594 74.162 58.837 1.00 47.67 327 LYS A N 1
ATOM 2394 C CA . LYS A 1 326 ? -9.211 73.274 57.851 1.00 48.64 327 LYS A CA 1
ATOM 2395 C C . LYS A 1 326 ? -9.257 71.845 58.415 1.00 48.96 327 LYS A C 1
ATOM 2396 O O . LYS A 1 326 ? -10.245 71.133 58.216 1.00 49.22 327 LYS A O 1
ATOM 2402 N N . ASP A 1 327 ? -8.178 71.427 59.114 1.00 48.59 328 ASP A N 1
ATOM 2403 C CA . ASP A 1 327 ? -8.091 70.108 59.742 1.00 48.88 328 ASP A CA 1
ATOM 2404 C C . ASP A 1 327 ? -8.967 70.028 61.003 1.00 48.10 328 ASP A C 1
ATOM 2405 O O . ASP A 1 327 ? -9.515 68.967 61.301 1.00 47.89 328 ASP A O 1
ATOM 2410 N N . ASP A 1 328 ? -9.135 71.157 61.717 1.00 47.62 329 ASP A N 1
ATOM 2411 C CA . ASP A 1 328 ? -10.004 71.226 62.893 1.00 47.59 329 ASP A CA 1
ATOM 2412 C C . ASP A 1 328 ? -11.484 71.067 62.483 1.00 47.65 329 ASP A C 1
ATOM 2413 O O . ASP A 1 328 ? -12.259 70.454 63.211 1.00 47.42 329 ASP A O 1
ATOM 2418 N N . ALA A 1 329 ? -11.868 71.600 61.309 1.00 47.75 330 ALA A N 1
ATOM 2419 C CA . ALA A 1 329 ? -13.242 71.499 60.809 1.00 48.24 330 ALA A CA 1
ATOM 2420 C C . ALA A 1 329 ? -13.571 70.133 60.180 1.00 48.47 330 ALA A C 1
ATOM 2421 O O . ALA A 1 329 ? -14.755 69.799 60.050 1.00 49.24 330 ALA A O 1
ATOM 2423 N N . ASP A 1 330 ? -12.540 69.353 59.785 1.00 47.43 331 ASP A N 1
ATOM 2424 C CA . ASP A 1 330 ? -12.689 68.033 59.156 1.00 47.10 331 ASP A CA 1
ATOM 2425 C C . ASP A 1 330 ? -13.075 66.942 60.175 1.00 46.77 331 ASP A C 1
ATOM 2426 O O . ASP A 1 330 ? -12.322 66.690 61.109 1.00 46.77 331 ASP A O 1
ATOM 2431 N N . PRO A 1 331 ? -14.192 66.218 59.970 1.00 46.42 332 PRO A N 1
ATOM 2432 C CA . PRO A 1 331 ? -14.575 65.166 60.938 1.00 45.83 332 PRO A CA 1
ATOM 2433 C C . PRO A 1 331 ? -13.709 63.902 60.901 1.00 44.87 332 PRO A C 1
ATOM 2434 O O . PRO A 1 331 ? -13.734 63.119 61.852 1.00 44.77 332 PRO A O 1
ATOM 2438 N N . GLU A 1 332 ? -12.947 63.700 59.807 1.00 43.84 333 GLU A N 1
ATOM 2439 C CA . GLU A 1 332 ? -12.041 62.552 59.649 1.00 42.81 333 GLU A CA 1
ATOM 2440 C C . GLU A 1 332 ? -10.688 62.723 60.384 1.00 39.81 333 GLU A C 1
ATOM 2441 O O . GLU A 1 332 ? -9.933 61.762 60.498 1.00 39.35 333 GLU A O 1
ATOM 2447 N N . VAL A 1 333 ? -10.393 63.942 60.867 1.00 37.49 334 VAL A N 1
ATOM 2448 C CA . VAL A 1 333 ? -9.188 64.283 61.609 1.00 35.44 334 VAL A CA 1
ATOM 2449 C C . VAL A 1 333 ? -9.412 64.125 63.133 1.00 33.50 334 VAL A C 1
ATOM 2450 O O . VAL A 1 333 ? -10.352 64.694 63.683 1.00 33.60 334 VAL A O 1
ATOM 2454 N N . LEU A 1 334 ? -8.549 63.340 63.802 1.00 31.41 335 LEU A N 1
ATOM 2455 C CA . LEU A 1 334 ? -8.615 63.052 65.239 1.00 29.75 335 LEU A CA 1
ATOM 2456 C C . LEU A 1 334 ? -7.599 63.869 66.051 1.00 28.07 335 LEU A C 1
ATOM 2457 O O . LEU A 1 334 ? -7.817 64.123 67.236 1.00 28.32 335 LEU A O 1
ATOM 2462 N N . ILE A 1 335 ? -6.460 64.206 65.427 1.00 26.11 336 ILE A N 1
ATOM 2463 C CA . ILE A 1 335 ? -5.367 64.980 66.002 1.00 24.30 336 ILE A CA 1
ATOM 2464 C C . ILE A 1 335 ? -5.062 66.128 65.046 1.00 23.15 336 ILE A C 1
ATOM 2465 O O . ILE A 1 335 ? -4.908 65.898 63.865 1.00 23.22 336 ILE A O 1
ATOM 2470 N N . ALA A 1 336 ? -4.949 67.339 65.552 1.00 22.60 337 ALA A N 1
ATOM 2471 C CA . ALA A 1 336 ? -4.599 68.525 64.778 1.00 22.82 337 ALA A CA 1
ATOM 2472 C C . ALA A 1 336 ? -3.923 69.462 65.759 1.00 23.04 337 ALA A C 1
ATOM 2473 O O . ALA A 1 336 ? -4.568 69.922 66.693 1.00 23.41 337 ALA A O 1
ATOM 2475 N N . VAL A 1 337 ? -2.606 69.648 65.631 1.00 22.98 338 VAL A N 1
ATOM 2476 C CA . VAL A 1 337 ? -1.845 70.497 66.544 1.00 23.49 338 VAL A CA 1
ATOM 2477 C C . VAL A 1 337 ? -0.739 71.231 65.771 1.00 24.72 338 VAL A C 1
ATOM 2478 O O . VAL A 1 337 ? -0.164 70.670 64.832 1.00 24.74 338 VAL A O 1
ATOM 2482 N N . LEU A 1 338 ? -0.452 72.488 66.165 1.00 25.30 339 LEU A N 1
ATOM 2483 C CA . LEU A 1 338 ? 0.584 73.329 65.572 1.00 26.50 339 LEU A CA 1
ATOM 2484 C C . LEU A 1 338 ? 1.661 73.591 66.637 1.00 26.82 339 LEU A C 1
ATOM 2485 O O . LEU A 1 338 ? 1.332 74.138 67.678 1.00 26.71 339 LEU A O 1
ATOM 2490 N N . LEU A 1 339 ? 2.930 73.220 66.394 1.00 27.25 340 LEU A N 1
ATOM 2491 C CA . LEU A 1 339 ? 3.991 73.417 67.384 1.00 27.95 340 LEU A CA 1
ATOM 2492 C C . LEU A 1 339 ? 5.210 74.116 66.819 1.00 28.57 340 LEU A C 1
ATOM 2493 O O . LEU A 1 339 ? 5.735 73.691 65.801 1.00 29.26 340 LEU A O 1
ATOM 2498 N N . ALA A 1 340 ? 5.704 75.139 67.508 1.00 28.31 341 ALA A N 1
ATOM 2499 C CA . ALA A 1 340 ? 6.903 75.853 67.087 1.00 28.94 341 ALA A CA 1
ATOM 2500 C C . ALA A 1 340 ? 8.119 74.975 67.350 1.00 29.77 341 ALA A C 1
ATOM 2501 O O . ALA A 1 340 ? 8.259 74.437 68.447 1.00 29.88 341 ALA A O 1
ATOM 2503 N N . THR A 1 341 ? 8.984 74.803 66.345 1.00 30.30 342 THR A N 1
ATOM 2504 C CA . THR A 1 341 ? 10.145 73.926 66.461 1.00 31.09 342 THR A CA 1
ATOM 2505 C C . THR A 1 341 ? 11.129 74.320 67.554 1.00 31.56 342 THR A C 1
ATOM 2506 O O . THR A 1 341 ? 11.739 73.427 68.143 1.00 31.94 342 TH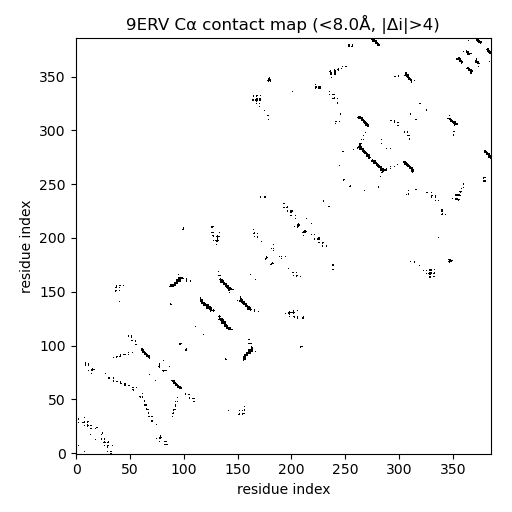R A O 1
ATOM 2510 N N . ASN A 1 342 ? 11.304 75.627 67.830 1.00 31.26 343 ASN A N 1
ATOM 2511 C CA . ASN A 1 342 ? 12.250 76.057 68.852 1.00 31.40 343 ASN A CA 1
ATOM 2512 C C . ASN A 1 342 ? 11.829 75.607 70.252 1.00 30.52 343 ASN A C 1
ATOM 2513 O O . ASN A 1 342 ? 12.669 75.187 71.053 1.00 30.36 343 ASN A O 1
ATOM 2518 N N . ASN A 1 343 ? 10.520 75.643 70.523 1.00 29.73 344 ASN A N 1
ATOM 2519 C CA . ASN A 1 343 ? 9.979 75.214 71.801 1.00 29.35 344 ASN A CA 1
ATOM 2520 C C . ASN A 1 343 ? 10.114 73.717 71.987 1.00 28.08 344 ASN A C 1
ATOM 2521 O O . ASN A 1 343 ? 10.497 73.287 73.065 1.00 27.50 344 ASN A O 1
ATOM 2526 N N . ILE A 1 344 ? 9.913 72.934 70.911 1.00 27.78 345 ILE A N 1
ATOM 2527 C CA . ILE A 1 344 ? 10.070 71.480 70.929 1.00 27.96 345 ILE A CA 1
ATOM 2528 C C . ILE A 1 344 ? 11.513 71.141 71.285 1.00 27.76 345 ILE A C 1
ATOM 2529 O O . ILE A 1 344 ? 11.756 70.327 72.178 1.00 28.12 345 ILE A O 1
ATOM 2534 N N . LYS A 1 345 ? 12.463 71.831 70.627 1.00 27.01 346 LYS A N 1
ATOM 2535 C CA . LYS A 1 345 ? 13.899 71.692 70.814 1.00 26.83 346 LYS A CA 1
ATOM 2536 C C . LYS A 1 345 ? 14.358 71.929 72.255 1.00 25.45 346 LYS A C 1
ATOM 2537 O O . LYS A 1 345 ? 15.077 71.089 72.806 1.00 25.84 346 LYS A O 1
ATOM 2543 N N . SER A 1 346 ? 13.966 73.059 72.863 1.00 24.04 347 SER A N 1
ATOM 2544 C CA . SER A 1 346 ? 14.362 73.341 74.241 1.00 23.66 347 SER A CA 1
ATOM 2545 C C . SER A 1 346 ? 13.732 72.402 75.258 1.00 22.63 347 SER A C 1
ATOM 2546 O O . SER A 1 346 ? 14.404 72.075 76.225 1.00 23.63 347 SER A O 1
ATOM 2549 N N . LEU A 1 347 ? 12.483 71.929 75.046 1.00 20.66 348 LEU A N 1
ATOM 2550 C CA . LEU A 1 347 ? 11.867 70.992 75.980 1.00 19.70 348 LEU A CA 1
ATOM 2551 C C . LEU A 1 347 ? 12.568 69.640 75.916 1.00 19.80 348 LEU A C 1
ATOM 2552 O O . LEU A 1 347 ? 12.812 69.036 76.948 1.00 19.25 348 LEU A O 1
ATOM 2557 N N . LYS A 1 348 ? 12.951 69.194 74.719 1.00 20.47 349 LYS A N 1
ATOM 2558 C CA . LYS A 1 348 ? 13.666 67.931 74.556 1.00 21.65 349 LYS A CA 1
ATOM 2559 C C . LYS A 1 348 ? 15.046 67.960 75.226 1.00 22.69 349 LYS A C 1
ATOM 2560 O O . LYS A 1 348 ? 15.511 66.932 75.711 1.00 22.60 349 LYS A O 1
ATOM 2566 N N . LYS A 1 349 ? 15.695 69.138 75.237 1.00 23.27 350 LYS A N 1
ATOM 2567 C CA . LYS A 1 349 ? 17.022 69.365 75.805 1.00 24.11 350 LYS A CA 1
ATOM 2568 C C . LYS A 1 349 ? 16.948 69.446 77.328 1.00 23.00 350 LYS A C 1
ATOM 2569 O O . LYS A 1 349 ? 17.754 68.820 78.021 1.00 23.24 350 LYS A O 1
ATOM 2575 N N . ALA A 1 350 ? 15.970 70.199 77.846 1.00 21.76 351 ALA A N 1
ATOM 2576 C CA . ALA A 1 350 ? 15.722 70.333 79.282 1.00 20.76 351 ALA A CA 1
ATOM 2577 C C . ALA A 1 350 ? 15.250 69.004 79.892 1.00 20.27 351 ALA A C 1
ATOM 2578 O O . ALA A 1 350 ? 15.630 68.663 81.022 1.00 20.07 351 ALA A O 1
ATOM 2580 N N . TYR A 1 351 ? 14.444 68.240 79.132 1.00 19.84 352 TYR A N 1
ATOM 2581 C CA . TYR A 1 351 ? 13.903 66.969 79.598 1.00 20.72 352 TYR A CA 1
ATOM 2582 C C . TYR A 1 351 ? 14.204 65.785 78.672 1.00 21.80 352 TYR A C 1
ATOM 2583 O O . TYR A 1 351 ? 13.363 65.399 77.862 1.00 21.33 352 TYR A O 1
ATOM 2592 N N . PRO A 1 352 ? 15.380 65.164 78.816 1.00 22.54 353 PRO A N 1
ATOM 2593 C CA . PRO A 1 352 ? 15.708 64.015 77.955 1.00 23.44 353 PRO A CA 1
ATOM 2594 C C . PRO A 1 352 ? 14.676 62.883 78.013 1.00 24.62 353 PRO A C 1
ATOM 2595 O O . PRO A 1 352 ? 14.385 62.253 77.001 1.00 25.42 353 PRO A O 1
ATOM 2599 N N . ASN A 1 353 ? 14.124 62.620 79.196 1.00 24.52 354 ASN A N 1
ATOM 2600 C CA . ASN A 1 353 ? 13.145 61.560 79.383 1.00 24.50 354 ASN A CA 1
ATOM 2601 C C . ASN A 1 353 ? 11.731 62.151 79.523 1.00 23.71 354 ASN A C 1
ATOM 2602 O O . ASN A 1 353 ? 10.954 61.674 80.343 1.00 24.16 354 ASN A O 1
ATOM 2607 N N . TYR A 1 354 ? 11.393 63.188 78.733 1.00 22.39 355 TYR A N 1
ATOM 2608 C CA . TYR A 1 354 ? 10.076 63.818 78.794 1.00 22.00 355 TYR A CA 1
ATOM 2609 C C . TYR A 1 354 ? 8.911 62.816 78.561 1.00 22.33 355 TYR A C 1
ATOM 2610 O O . TYR A 1 354 ? 7.853 62.958 79.173 1.00 22.44 355 TYR A O 1
ATOM 2619 N N . PHE A 1 355 ? 9.100 61.819 77.680 1.00 22.15 356 PHE A N 1
ATOM 2620 C CA . PHE A 1 355 ? 8.017 60.891 77.338 1.00 22.53 356 PHE A CA 1
ATOM 2621 C C . PHE A 1 355 ? 7.750 59.881 78.415 1.00 22.18 356 PHE A C 1
ATOM 2622 O O . PHE A 1 355 ? 6.593 59.535 78.641 1.00 22.55 356 PHE A O 1
ATOM 2630 N N . GLY A 1 356 ? 8.789 59.460 79.134 1.00 21.32 357 GLY A N 1
ATOM 2631 C CA . GLY A 1 356 ? 8.605 58.586 80.284 1.00 20.62 357 GLY A CA 1
ATOM 2632 C C . GLY A 1 356 ? 7.823 59.306 81.373 1.00 19.81 357 GLY A C 1
ATOM 2633 O O . GLY A 1 356 ? 6.910 58.738 81.963 1.00 20.28 357 GLY A O 1
ATOM 2634 N N . SER A 1 357 ? 8.120 60.600 81.577 1.00 18.87 358 SER A N 1
ATOM 2635 C CA . SER A 1 357 ? 7.441 61.448 82.551 1.00 18.53 358 SER A CA 1
ATOM 2636 C C . SER A 1 357 ? 5.990 61.749 82.207 1.00 18.56 358 SER A C 1
ATOM 2637 O O . SER A 1 357 ? 5.138 61.625 83.083 1.00 18.82 358 SER A O 1
ATOM 2640 N N . THR A 1 358 ? 5.691 62.168 80.960 1.00 18.21 359 THR A N 1
ATOM 2641 C CA . THR A 1 358 ? 4.304 62.481 80.606 1.00 17.83 359 THR A CA 1
ATOM 2642 C C . THR A 1 358 ? 3.437 61.228 80.639 1.00 17.59 359 THR A C 1
ATOM 2643 O O . THR A 1 358 ? 2.277 61.334 81.026 1.00 16.86 359 THR A O 1
ATOM 2647 N N . ASN A 1 359 ? 3.998 60.051 80.284 1.00 18.15 360 ASN A N 1
ATOM 2648 C CA . ASN A 1 359 ? 3.285 58.772 80.371 1.00 19.62 360 ASN A CA 1
ATOM 2649 C C . ASN A 1 359 ? 2.944 58.470 81.835 1.00 18.69 360 ASN A C 1
ATOM 2650 O O . ASN A 1 359 ? 1.788 58.156 82.153 1.00 19.30 360 ASN A O 1
ATOM 2655 N N . GLN A 1 360 ? 3.943 58.581 82.729 1.00 17.20 361 GLN A N 1
ATOM 2656 C CA . GLN A 1 360 ? 3.761 58.338 84.153 1.00 16.93 361 GLN A CA 1
ATOM 2657 C C . GLN A 1 360 ? 2.739 59.308 84.778 1.00 15.51 361 GLN A C 1
ATOM 2658 O O . GLN A 1 360 ? 1.877 58.887 85.549 1.00 16.19 361 GLN A O 1
ATOM 2664 N N . PHE A 1 361 ? 2.813 60.586 84.430 1.00 13.79 362 PHE A N 1
ATOM 2665 C CA . PHE A 1 361 ? 1.872 61.579 84.941 1.00 13.17 362 PHE A CA 1
ATOM 2666 C C . PHE A 1 361 ? 0.427 61.317 84.443 1.00 13.84 362 PHE A C 1
ATOM 2667 O O . PHE A 1 361 ? -0.519 61.404 85.227 1.00 14.77 362 PHE A O 1
ATOM 2675 N N . GLY A 1 362 ? 0.268 60.941 83.176 1.00 13.36 363 GLY A N 1
ATOM 2676 C CA . GLY A 1 362 ? -1.042 60.596 82.626 1.00 13.30 363 GLY A CA 1
ATOM 2677 C C . GLY A 1 362 ? -1.657 59.370 83.295 1.00 13.76 363 GLY A C 1
ATOM 2678 O O . GLY A 1 362 ? -2.859 59.359 83.578 1.00 13.85 363 GLY A O 1
ATOM 2679 N N . ARG A 1 363 ? -0.825 58.342 83.605 1.00 13.89 364 ARG A N 1
ATOM 2680 C CA . ARG A 1 363 ? -1.260 57.124 84.307 1.00 14.67 364 ARG A CA 1
ATOM 2681 C C . ARG A 1 363 ? -1.664 57.468 85.737 1.00 14.97 364 ARG A C 1
ATOM 2682 O O . ARG A 1 363 ? -2.648 56.938 86.236 1.00 16.31 364 ARG A O 1
ATOM 2690 N N . PHE A 1 364 ? -0.910 58.351 86.395 1.00 13.84 365 PHE A N 1
ATOM 2691 C CA . PHE A 1 364 ? -1.202 58.824 87.740 1.00 13.27 365 PHE A CA 1
ATOM 2692 C C . PHE A 1 364 ? -2.560 59.546 87.760 1.00 14.37 365 PHE A C 1
ATOM 2693 O O . PHE A 1 364 ? -3.356 59.347 88.687 1.00 14.87 365 PHE A O 1
ATOM 2701 N N . LEU A 1 365 ? -2.812 60.411 86.754 1.00 14.65 366 LEU A N 1
ATOM 2702 C CA . LEU A 1 365 ? -4.087 61.137 86.647 1.00 15.47 366 LEU A CA 1
ATOM 2703 C C . LEU A 1 365 ? -5.263 60.169 86.473 1.00 17.61 366 LEU A C 1
ATOM 2704 O O . LEU A 1 365 ? -6.280 60.344 87.131 1.00 18.98 366 LEU A O 1
ATOM 2709 N N . SER A 1 366 ? -5.110 59.121 85.637 1.00 17.72 367 SER A N 1
ATOM 2710 C CA . SER A 1 366 ? -6.155 58.133 85.432 1.00 18.54 367 SER A CA 1
ATOM 2711 C C . SER A 1 366 ? -6.491 57.356 86.700 1.00 19.29 367 SER A C 1
ATOM 2712 O O . SER A 1 366 ? -7.668 57.091 86.936 1.00 19.45 367 SER A O 1
ATOM 2715 N N . ARG A 1 367 ? -5.488 57.045 87.547 1.00 19.43 368 ARG A N 1
ATOM 2716 C CA . ARG A 1 367 ? -5.714 56.339 88.818 1.00 20.13 368 ARG A CA 1
ATOM 2717 C C . ARG A 1 367 ? -6.553 57.148 89.811 1.00 21.90 368 ARG A C 1
ATOM 2718 O O . ARG A 1 367 ? -7.320 56.564 90.575 1.00 23.46 368 ARG A O 1
ATOM 2726 N N . HIS A 1 368 ? -6.405 58.471 89.821 1.00 21.44 369 HIS A N 1
ATOM 2727 C CA . HIS A 1 368 ? -7.164 59.322 90.724 1.00 21.59 369 HIS A CA 1
ATOM 2728 C C . HIS A 1 368 ? -8.513 59.756 90.145 1.00 23.02 369 HIS A C 1
ATOM 2729 O O . HIS A 1 368 ? -9.443 59.969 90.907 1.00 23.62 369 HIS A O 1
ATOM 2736 N N . ILE A 1 369 ? -8.628 59.886 88.823 1.00 23.80 370 ILE A N 1
ATOM 2737 C CA . ILE A 1 369 ? -9.885 60.296 88.192 1.00 25.88 370 ILE A CA 1
ATOM 2738 C C . ILE A 1 369 ? -10.887 59.134 88.124 1.00 29.46 370 ILE A C 1
ATOM 2739 O O . ILE A 1 369 ? -12.072 59.324 88.415 1.00 30.00 370 ILE A O 1
ATOM 2744 N N . ASP A 1 370 ? -10.409 57.938 87.745 1.00 31.61 371 ASP A N 1
ATOM 2745 C CA . ASP A 1 370 ? -11.247 56.748 87.606 1.00 34.54 371 ASP A CA 1
ATOM 2746 C C . ASP A 1 370 ? -11.373 55.952 88.926 1.00 37.56 371 ASP A C 1
ATOM 2747 O O . ASP A 1 370 ? -11.383 54.722 88.893 1.00 38.77 371 ASP A O 1
ATOM 2752 N N . THR A 1 371 ? -11.452 56.633 90.081 1.00 38.53 372 THR A N 1
ATOM 2753 C CA . THR A 1 371 ? -11.596 55.953 91.371 1.00 39.96 372 THR A CA 1
ATOM 2754 C C . THR A 1 371 ? -13.073 55.754 91.725 1.00 41.20 372 THR A C 1
ATOM 2755 O O . THR A 1 371 ? -13.956 55.898 90.880 1.00 41.95 372 THR A O 1
ATOM 2759 N N . GLU B 2 27 ? 9.103 84.552 69.440 1.00 80.57 15 GLU B N 1
ATOM 2760 C CA . GLU B 2 27 ? 8.073 85.589 69.343 1.00 81.63 15 GLU B CA 1
ATOM 2761 C C . GLU B 2 27 ? 6.697 85.001 68.954 1.00 79.44 15 GLU B C 1
ATOM 2762 O O . GLU B 2 27 ? 5.661 85.526 69.366 1.00 80.18 15 GLU B O 1
ATOM 2768 N N . LEU B 2 28 ? 6.720 83.853 68.277 1.00 76.55 16 LEU B N 1
ATOM 2769 C CA . LEU B 2 28 ? 5.448 83.233 67.823 1.00 74.29 16 LEU B CA 1
ATOM 2770 C C . LEU B 2 28 ? 4.841 82.349 68.923 1.00 71.55 16 LEU B C 1
ATOM 2771 O O . LEU B 2 28 ? 5.560 82.020 69.880 1.00 71.76 16 LEU B O 1
ATOM 2773 N N . THR B 2 29 ? 3.557 82.007 68.787 1.00 68.69 17 THR B N 1
ATOM 2774 C CA . THR B 2 29 ? 2.859 81.163 69.758 1.00 66.23 17 THR B CA 1
ATOM 2775 C C . THR B 2 29 ? 3.516 79.776 69.782 1.00 63.41 17 THR B C 1
ATOM 2776 O O . THR B 2 29 ? 3.725 79.179 68.729 1.00 62.98 17 THR B O 1
ATOM 2780 N N . PRO B 2 30 ? 3.896 79.265 70.966 1.00 61.24 18 PRO B N 1
ATOM 2781 C CA . PRO B 2 30 ? 4.598 77.974 71.013 1.00 58.74 18 PRO B CA 1
ATOM 2782 C C . PRO B 2 30 ? 3.755 76.775 70.572 1.00 55.24 18 PRO B C 1
ATOM 2783 O O . PRO B 2 30 ? 4.286 75.800 70.035 1.00 54.05 18 PRO B O 1
ATOM 2787 N N . GLY B 2 31 ? 2.445 76.865 70.781 1.00 53.27 19 GLY B N 1
ATOM 2788 C CA . GLY B 2 31 ? 1.544 75.792 70.391 1.00 50.38 19 GLY B CA 1
ATOM 2789 C C . GLY B 2 31 ? 0.095 76.202 70.247 1.00 48.04 19 GLY B C 1
ATOM 2790 O O . GLY B 2 31 ? -0.396 77.057 70.988 1.00 49.68 19 GLY B O 1
ATOM 2791 N N . ILE B 2 32 ? -0.593 75.610 69.271 1.00 44.16 20 ILE B N 1
ATOM 2792 C CA . ILE B 2 32 ? -2.014 75.834 69.066 1.00 41.84 20 ILE B CA 1
ATOM 2793 C C . ILE B 2 32 ? -2.655 74.457 69.002 1.00 38.25 20 ILE B C 1
ATOM 2794 O O . ILE B 2 32 ? -2.383 73.695 68.074 1.00 38.01 20 ILE B O 1
ATOM 2799 N N . PHE B 2 33 ? -3.452 74.103 70.010 1.00 35.49 21 PHE B N 1
ATOM 2800 C CA . PHE B 2 33 ? -4.083 72.785 70.053 1.00 32.21 21 PHE B CA 1
ATOM 2801 C C . PHE B 2 33 ? -5.531 72.852 69.588 1.00 30.27 21 PHE B C 1
ATOM 2802 O O . PHE B 2 33 ? -6.339 73.579 70.168 1.00 30.95 21 PHE B O 1
ATOM 2810 N N . LYS B 2 34 ? -5.864 72.071 68.569 1.00 27.84 22 LYS B N 1
ATOM 2811 C CA . LYS B 2 34 ? -7.230 72.014 68.072 1.00 26.53 22 LYS B CA 1
ATOM 2812 C C . LYS B 2 34 ? -7.872 70.680 68.440 1.00 24.16 22 LYS B C 1
ATOM 2813 O O . LYS B 2 34 ? -8.960 70.668 69.004 1.00 24.60 22 LYS B O 1
ATOM 2819 N N . LYS B 2 35 ? -7.193 69.565 68.148 1.00 21.80 23 LYS B N 1
ATOM 2820 C CA . LYS B 2 35 ? -7.724 68.231 68.409 1.00 20.33 23 LYS B CA 1
ATOM 2821 C C . LYS B 2 35 ? -6.637 67.300 68.926 1.00 19.49 23 LYS B C 1
ATOM 2822 O O . LYS B 2 35 ? -5.477 67.417 68.537 1.00 19.32 23 LYS B O 1
ATOM 2828 N N . GLY B 2 36 ? -7.043 66.316 69.703 1.00 18.86 24 GLY B N 1
ATOM 2829 C CA . GLY B 2 36 ? -6.129 65.321 70.215 1.00 18.97 24 GLY B CA 1
ATOM 2830 C C . GLY B 2 36 ? -6.837 64.211 70.937 1.00 19.69 24 GLY B C 1
ATOM 2831 O O . GLY B 2 36 ? -8.009 64.334 71.293 1.00 20.54 24 GLY B O 1
ATOM 2832 N N . ILE B 2 37 ? -6.139 63.110 71.129 1.00 19.63 25 ILE B N 1
ATOM 2833 C CA . ILE B 2 37 ? -6.645 61.923 71.829 1.00 20.53 25 ILE B CA 1
ATOM 2834 C C . ILE B 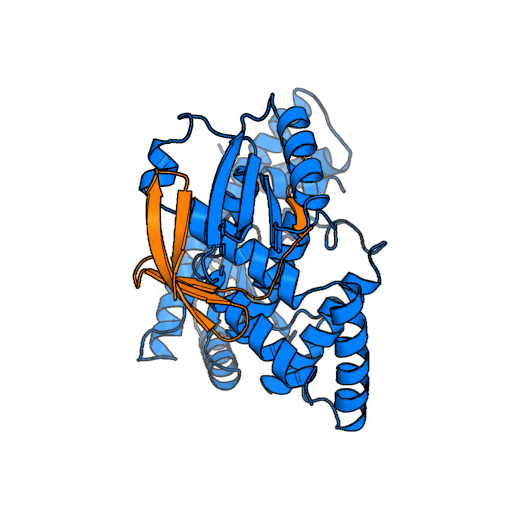2 37 ? -5.504 61.358 72.720 1.00 21.35 25 ILE B C 1
ATOM 2835 O O . ILE B 2 37 ? -4.370 61.851 72.667 1.00 20.75 25 ILE B O 1
ATOM 2840 N N . GLU B 2 38 ? -5.797 60.336 73.536 1.00 22.62 26 GLU B N 1
ATOM 2841 C CA . GLU B 2 38 ? -4.749 59.675 74.302 1.00 24.11 26 GLU B CA 1
ATOM 2842 C C . GLU B 2 38 ? -4.094 58.710 73.318 1.00 23.93 26 GLU B C 1
ATOM 2843 O O . GLU B 2 38 ? -4.772 57.879 72.715 1.00 24.42 26 GLU B O 1
ATOM 2849 N N . ILE B 2 39 ? -2.815 58.936 73.039 1.00 23.46 27 ILE B N 1
ATOM 2850 C CA . ILE B 2 39 ? -2.039 58.167 72.083 1.00 23.50 27 ILE B CA 1
ATOM 2851 C C . ILE B 2 39 ? -0.577 58.076 72.512 1.00 24.59 27 ILE B C 1
ATOM 2852 O O . ILE B 2 39 ? -0.040 59.013 73.101 1.00 24.89 27 ILE B O 1
ATOM 2857 N N . THR B 2 40 ? 0.055 56.935 72.258 1.00 25.36 28 THR B N 1
ATOM 2858 C CA . THR B 2 40 ? 1.484 56.757 72.475 1.00 26.80 28 THR B CA 1
ATOM 2859 C C . THR B 2 40 ? 2.089 56.141 71.228 1.00 27.34 28 THR B C 1
ATOM 2860 O O . THR B 2 40 ? 1.456 55.313 70.584 1.00 27.49 28 THR B O 1
ATOM 2864 N N . ILE B 2 41 ? 3.306 56.534 70.886 1.00 28.09 29 ILE B N 1
ATOM 2865 C CA . ILE B 2 41 ? 4.003 55.975 69.734 1.00 29.60 29 ILE B CA 1
ATOM 2866 C C . ILE B 2 41 ? 5.465 55.647 70.076 1.00 32.31 29 ILE B C 1
ATOM 2867 O O . ILE B 2 41 ? 6.099 56.374 70.819 1.00 32.40 29 ILE B O 1
ATOM 2872 N N . ASP B 2 42 ? 5.970 54.514 69.588 1.00 34.81 30 ASP B N 1
ATOM 2873 C CA . ASP B 2 42 ? 7.357 54.101 69.778 1.00 37.54 30 ASP B CA 1
ATOM 2874 C C . ASP B 2 42 ? 7.904 53.820 68.371 1.00 37.90 30 ASP B C 1
ATOM 2875 O O . ASP B 2 42 ? 7.500 52.837 67.764 1.00 37.88 30 ASP B O 1
ATOM 2880 N N . LEU B 2 43 ? 8.769 54.697 67.834 1.00 38.00 31 LEU B N 1
ATOM 2881 C CA . LEU B 2 43 ? 9.303 54.517 66.486 1.00 39.02 31 LEU B CA 1
ATOM 2882 C C . LEU B 2 43 ? 10.465 53.493 66.393 1.00 41.57 31 LEU B C 1
ATOM 2883 O O . LEU B 2 43 ? 10.917 53.184 65.282 1.00 42.13 31 LEU B O 1
ATOM 2888 N N . GLU B 2 44 ? 10.921 52.938 67.536 1.00 42.78 32 GLU B N 1
ATOM 2889 C CA . GLU B 2 44 ? 11.934 51.886 67.509 1.00 45.04 32 GLU B CA 1
ATOM 2890 C C . GLU B 2 44 ? 11.183 50.570 67.281 1.00 45.26 32 GLU B C 1
ATOM 2891 O O . GLU B 2 44 ? 11.517 49.818 66.366 1.00 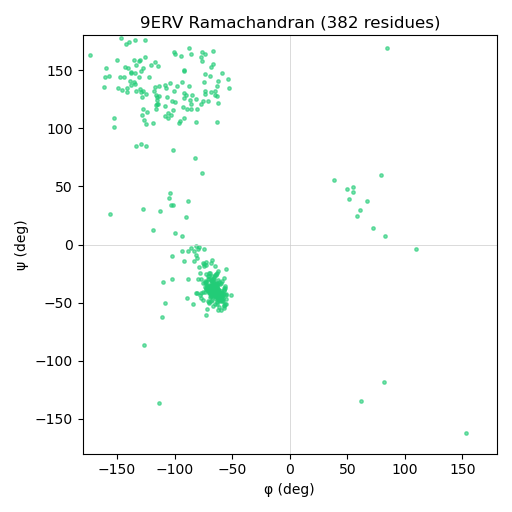46.14 32 GLU B O 1
ATOM 2897 N N . GLU B 2 45 ? 10.147 50.313 68.099 1.00 44.40 33 GLU B N 1
ATOM 2898 C CA . GLU B 2 45 ? 9.293 49.134 67.970 1.00 44.64 33 GLU B CA 1
ATOM 2899 C C . GLU B 2 45 ? 8.308 49.262 66.782 1.00 42.56 33 GLU B C 1
ATOM 2900 O O . GLU B 2 45 ? 7.732 48.256 66.369 1.00 43.60 33 GLU B O 1
ATOM 2906 N N . MET B 2 46 ? 8.120 50.492 66.246 1.00 39.64 34 MET B N 1
ATOM 2907 C CA . MET B 2 46 ? 7.204 50.850 65.172 1.00 37.25 34 MET B CA 1
ATOM 2908 C C . MET B 2 46 ? 5.792 50.415 65.522 1.00 35.98 34 MET B C 1
ATOM 2909 O O . MET B 2 46 ? 5.131 49.726 64.744 1.00 36.49 34 MET B O 1
ATOM 2914 N N . VAL B 2 47 ? 5.359 50.773 66.740 1.00 34.50 35 VAL B N 1
ATOM 2915 C CA . VAL B 2 47 ? 4.027 50.484 67.268 1.00 34.09 35 VAL B CA 1
ATOM 2916 C C . VAL B 2 47 ? 3.366 51.756 67.789 1.00 31.88 35 VAL B C 1
ATOM 2917 O O . VAL B 2 47 ? 4.036 52.681 68.240 1.00 31.75 35 VAL B O 1
ATOM 2921 N N . CYS B 2 48 ? 2.042 51.785 67.745 1.00 30.25 36 CYS B N 1
ATOM 2922 C CA . CYS B 2 48 ? 1.254 52.910 68.232 1.00 28.58 36 CYS B CA 1
ATOM 2923 C C . CYS B 2 48 ? 0.050 52.406 68.997 1.00 27.87 36 CYS B C 1
ATOM 2924 O O . CYS B 2 48 ? -0.487 51.359 68.677 1.00 28.79 36 CYS B O 1
ATOM 2927 N N . TYR B 2 49 ? -0.377 53.149 70.007 1.00 26.81 37 TYR B N 1
ATOM 2928 C CA . TYR B 2 49 ? -1.503 52.765 70.840 1.00 26.45 37 TYR B CA 1
ATOM 2929 C C . TYR B 2 49 ? -2.526 53.876 70.915 1.00 25.50 37 TYR B C 1
ATOM 2930 O O . TYR B 2 49 ? -2.234 54.941 71.450 1.00 25.12 37 TYR B O 1
ATOM 2939 N N . HIS B 2 50 ? -3.732 53.619 70.417 1.00 25.41 38 HIS B N 1
ATOM 2940 C CA . HIS B 2 50 ? -4.844 54.555 70.501 1.00 25.58 38 HIS B CA 1
ATOM 2941 C C . HIS B 2 50 ? -6.178 53.849 70.314 1.00 27.91 38 HIS B C 1
ATOM 2942 O O . HIS B 2 50 ? -6.240 52.804 69.666 1.00 28.48 38 HIS B O 1
ATOM 2949 N N . SER B 2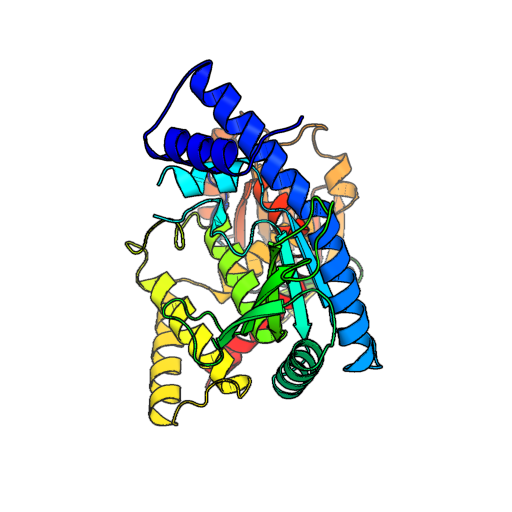 51 ? -7.241 54.403 70.923 1.00 29.19 39 SER B N 1
ATOM 2950 C CA . SER B 2 51 ? -8.616 53.905 70.808 1.00 30.96 39 SER B CA 1
ATOM 2951 C C . SER B 2 51 ? -8.806 52.473 71.333 1.00 33.62 39 SER B C 1
ATOM 2952 O O . SER B 2 51 ? -9.659 51.736 70.834 1.00 35.21 39 SER B O 1
ATOM 2955 N N . GLY B 2 52 ? -8.005 52.082 72.316 1.00 33.94 40 GLY B N 1
ATOM 2956 C CA . GLY B 2 52 ? -8.041 50.730 72.863 1.00 35.66 40 GLY B CA 1
ATOM 2957 C C . GLY B 2 52 ? -7.464 49.664 71.942 1.00 36.70 40 GLY B C 1
ATOM 2958 O O . GLY B 2 52 ? -7.661 48.472 72.179 1.00 38.24 40 GLY B O 1
ATOM 2959 N N . LEU B 2 53 ? -6.724 50.073 70.891 1.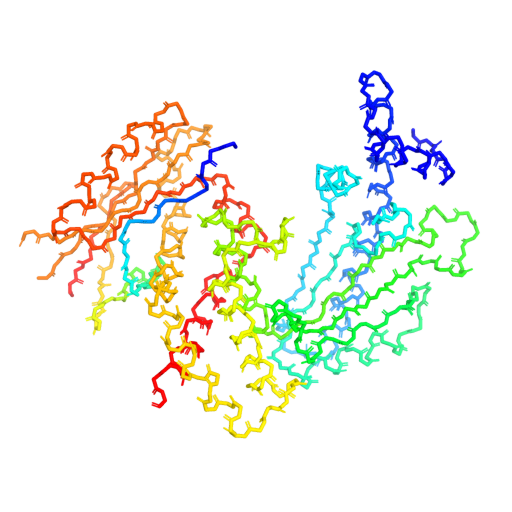00 35.98 41 LEU B N 1
ATOM 2960 C CA . LEU B 2 53 ? -6.150 49.146 69.910 1.00 36.82 41 LEU B CA 1
ATOM 2961 C C . LEU B 2 53 ? -4.622 49.280 69.701 1.00 36.24 41 LEU B C 1
ATOM 2962 O O . LEU B 2 53 ? -4.028 50.298 70.053 1.00 35.30 41 LEU B O 1
ATOM 2967 N N . THR B 2 54 ? -3.984 48.241 69.132 1.00 36.85 42 THR B N 1
ATOM 2968 C CA . THR B 2 54 ? -2.548 48.279 68.835 1.00 37.01 42 THR B CA 1
ATOM 2969 C C . THR B 2 54 ? -2.365 48.425 67.334 1.00 36.04 42 THR B C 1
ATOM 2970 O O . THR B 2 54 ? -2.929 47.637 66.579 1.00 37.07 42 THR B O 1
ATOM 2974 N N . TRP B 2 55 ? -1.595 49.430 66.895 1.00 33.99 43 TRP B N 1
ATOM 2975 C CA . TRP B 2 55 ? -1.406 49.730 65.475 1.00 32.97 43 TRP B CA 1
ATOM 2976 C C . TRP B 2 55 ? 0.037 49.563 65.059 1.00 32.53 43 TRP B C 1
ATOM 2977 O O . TRP B 2 55 ? 0.927 50.051 65.736 1.00 31.98 43 TRP B O 1
ATOM 2988 N N . LYS B 2 56 ? 0.269 48.926 63.915 1.00 32.82 44 LYS B N 1
ATOM 2989 C CA . LYS B 2 56 ? 1.610 48.751 63.371 1.00 32.76 44 LYS B CA 1
ATOM 2990 C C . LYS B 2 56 ? 1.954 49.997 62.573 1.00 30.85 44 LYS B C 1
ATOM 2991 O O . LYS B 2 56 ? 1.175 50.410 61.727 1.00 30.08 44 LYS B O 1
ATOM 2997 N N . VAL B 2 57 ? 3.109 50.599 62.845 1.00 30.39 45 VAL B N 1
ATOM 2998 C CA . VAL B 2 57 ? 3.535 51.818 62.163 1.00 30.01 45 VAL B CA 1
ATOM 2999 C C . VAL B 2 57 ? 4.428 51.533 60.938 1.00 30.59 45 VAL B C 1
ATOM 3000 O O . VAL B 2 57 ? 5.300 50.663 60.975 1.00 31.05 45 VAL B O 1
ATOM 3004 N N . LYS B 2 58 ? 4.214 52.280 59.858 1.00 30.38 46 LYS B N 1
ATOM 3005 C CA . LYS B 2 58 ? 5.053 52.171 58.665 1.00 31.14 46 LYS B CA 1
ATOM 3006 C C . LYS B 2 58 ? 5.257 53.576 58.090 1.00 30.15 46 LYS B C 1
ATOM 3007 O O . LYS B 2 58 ? 4.295 54.327 57.971 1.00 29.49 46 LYS B O 1
ATOM 3011 N N . GLN B 2 59 ? 6.503 53.950 57.786 1.00 30.23 47 GLN B N 1
ATOM 3012 C CA . GLN B 2 59 ? 6.780 55.263 57.218 1.00 30.10 47 GLN B CA 1
ATOM 3013 C C . GLN B 2 59 ? 6.602 55.179 55.728 1.00 30.72 47 GLN B C 1
ATOM 3014 O O . GLN B 2 59 ? 7.274 54.375 55.089 1.00 32.07 47 GLN B O 1
ATOM 3020 N N . LEU B 2 60 ? 5.700 55.988 55.162 1.00 29.73 48 LEU B N 1
ATOM 3021 C CA . LEU B 2 60 ? 5.480 55.991 53.723 1.00 29.89 48 LEU B CA 1
ATOM 3022 C C . LEU B 2 60 ? 6.423 57.000 53.064 1.00 28.90 48 LEU B C 1
ATOM 3023 O O . LEU B 2 60 ? 7.038 56.687 52.058 1.00 29.36 48 LEU B O 1
ATOM 3028 N N . THR B 2 61 ? 6.526 58.210 53.626 1.00 27.84 49 THR B N 1
ATOM 3029 C CA . THR B 2 61 ? 7.426 59.285 53.176 1.00 28.17 49 THR B CA 1
ATOM 3030 C C . THR B 2 61 ? 8.155 59.907 54.421 1.00 27.97 49 THR B C 1
ATOM 3031 O O . THR B 2 61 ? 7.864 59.522 55.554 1.00 27.32 49 THR B O 1
ATOM 3035 N N . ASN B 2 62 ? 9.084 60.862 54.229 1.00 28.68 50 ASN B N 1
ATOM 3036 C CA . ASN B 2 62 ? 9.808 61.491 55.352 1.00 29.44 50 ASN B CA 1
ATOM 3037 C C . ASN B 2 62 ? 8.883 62.149 56.382 1.00 28.69 50 ASN B C 1
ATOM 3038 O O . ASN B 2 62 ? 9.221 62.239 57.555 1.00 29.17 50 ASN B O 1
ATOM 3043 N N . THR B 2 63 ? 7.717 62.603 55.933 1.00 27.34 51 THR B N 1
ATOM 3044 C CA . THR B 2 63 ? 6.747 63.298 56.745 1.00 26.25 51 THR B CA 1
ATOM 3045 C C . THR B 2 63 ? 5.400 62.556 56.839 1.00 24.61 51 THR B C 1
ATOM 3046 O O . THR B 2 63 ? 4.430 63.163 57.286 1.00 24.35 51 THR B O 1
ATOM 3050 N N . LEU B 2 64 ? 5.318 61.273 56.418 1.00 23.13 52 LEU B N 1
ATOM 3051 C CA . LEU B 2 64 ? 4.040 60.558 56.438 1.00 21.92 52 LEU B CA 1
ATOM 3052 C C . LEU B 2 64 ? 4.136 59.112 56.943 1.00 20.77 52 LEU B C 1
ATOM 3053 O O . LEU B 2 64 ? 5.052 58.396 56.584 1.00 20.83 52 LEU B O 1
ATOM 3058 N N . TRP B 2 65 ? 3.185 58.700 57.789 1.00 20.06 53 TRP B N 1
ATOM 3059 C CA . TRP B 2 65 ? 3.111 57.365 58.391 1.00 20.33 53 TRP B CA 1
ATOM 3060 C C . TRP B 2 65 ? 1.706 56.795 58.293 1.00 20.73 53 TRP B C 1
ATOM 3061 O O . TRP B 2 65 ? 0.743 57.538 58.289 1.00 19.99 53 TRP B O 1
ATOM 3072 N N . SER B 2 66 ? 1.589 55.472 58.294 1.00 22.25 54 SER B N 1
ATOM 3073 C CA . SER B 2 66 ? 0.292 54.810 58.325 1.00 23.71 54 SER B CA 1
ATOM 3074 C C . SER B 2 66 ? 0.221 53.891 59.539 1.00 24.80 54 SER B C 1
ATOM 3075 O O . SER B 2 66 ? 1.224 53.314 59.952 1.00 24.97 54 SER B O 1
ATOM 3078 N N . LEU B 2 67 ? -0.956 53.792 60.136 1.00 25.81 55 LEU B N 1
ATOM 3079 C CA . LEU B 2 67 ? -1.184 52.918 61.268 1.00 27.55 55 LEU B CA 1
ATOM 3080 C C . LEU B 2 67 ? -2.180 51.887 60.808 1.00 30.08 55 LEU B C 1
ATOM 3081 O O . LEU B 2 67 ? -3.289 52.242 60.398 1.00 30.02 55 LEU B O 1
ATOM 3086 N N . ALA B 2 68 ? -1.797 50.616 60.850 1.00 32.27 56 ALA B N 1
ATOM 3087 C CA . ALA B 2 68 ? -2.680 49.536 60.405 1.00 35.08 56 ALA B CA 1
ATOM 3088 C C . ALA B 2 68 ? -2.940 48.550 61.533 1.00 38.41 56 ALA B C 1
ATOM 3089 O O . ALA B 2 68 ? -2.112 48.403 62.426 1.00 38.37 56 ALA B O 1
ATOM 3091 N N . GLY B 2 69 ? -4.070 47.850 61.470 1.00 41.36 57 GLY B N 1
ATOM 3092 C CA . GLY B 2 69 ? -4.422 46.853 62.478 1.00 44.17 57 GLY B CA 1
ATOM 3093 C C . GLY B 2 69 ? -3.448 45.688 62.547 1.00 46.69 57 GLY B C 1
ATOM 3094 O O . GLY B 2 69 ? -2.720 45.413 61.585 1.00 47.77 57 GLY B O 1
#

B-factor: mean 31.99, std 15.48, range [7.44, 101.48]

Secondary structure (DSSP, 8-state):
----HHHHHHHHHHHHTT--HHHHHHHHHHHHHHHHHTHHHHHHHHHHHHHHHHHH-TT---EEEEEEPPHHHHHHHHT----GGG-S-SEEEEEEESSHHHHHHHHHHHHH--SS-EEEEEEEESSPPTTS--EEEEEEEET-S--SS-TTTTEEEEEEEEEHHHHHHHHHHHHHHHHT---TTT-SSS-HHHHHHHHHHHHHHHHHTTSSPPPHHHHHHHHHHHHHHHHHHTHHHHHHHHHHHHHHHT-HHHHHHS-TT--SEEEEEEEE---EEEEEEEEE-GGGHHHHHHHHHHHHH-TTEEEEEEEEHHHHHHHHHH-TTHHHHHHHHHHHHHHHHT-/---SEEEEE---EEEETTTTEEEETTEEEEEEEEETTEEEEE-